Protein AF-A0A183J7P5-F1 (afdb_monomer_lite)

Radius of gyration: 29.43 Å; chains: 1; bounding box: 66×54×82 Å

pLDDT: mean 71.68, std 22.03, range [23.48, 96.69]

Sequence (404 aa):
MLLSVRPVWLRIGLESIFSETIPHGNNVSDVRVLVRFILLRVFSDPALARQYSFKNIIHYQKQGFSTAIGKHFLYRFLTLFIFLDFATAADILSFRYSLFKPKSSFESVKDLLTALAKEFISPQRDMLKELSRIDYTPRYEQSWLHEYKVTVSNLTEDFRDGVILTRLAEILQRDWSLECELWGPPISRLQKLHNVSVSVKSLAAYGIVVSDVSCPKLVAGDEQEIVKVLQRLAIRNLTVTTDPFEIQRELVNLRILLRKSTSKAGEKLLASHMPPDTLLLAYWCATVLAFFDIEFDPDIRNIDEPILLRVISFYVPNMIPDGMIKDGPSLNSACLQEPTTSGRQLFVGNRLYYRKLLTNVVRDCKICCLASDYVYFEVISVCFTGFEAWNFEKAISQNLHNKK

Structure (mmCIF, N/CA/C/O backbone):
data_AF-A0A183J7P5-F1
#
_entry.id   AF-A0A183J7P5-F1
#
loop_
_atom_site.group_PDB
_atom_site.id
_atom_site.type_symbol
_atom_site.label_atom_id
_atom_site.label_alt_id
_atom_site.label_comp_id
_atom_site.label_asym_id
_atom_site.label_entity_id
_atom_site.label_seq_id
_atom_site.pdbx_PDB_ins_code
_atom_site.Cartn_x
_atom_site.Cartn_y
_atom_site.Cartn_z
_atom_site.occupancy
_atom_site.B_iso_or_equiv
_atom_site.auth_seq_id
_atom_site.auth_comp_id
_atom_site.auth_asym_id
_atom_site.auth_atom_id
_atom_site.pdbx_PDB_model_num
ATOM 1 N N . MET A 1 1 ? 20.029 -1.932 -15.580 1.00 87.38 1 MET A N 1
ATOM 2 C CA . MET A 1 1 ? 18.660 -1.711 -16.103 1.00 87.38 1 MET A CA 1
ATOM 3 C C . MET A 1 1 ? 17.665 -2.727 -15.548 1.00 87.38 1 MET A C 1
ATOM 5 O O . MET A 1 1 ? 16.956 -2.361 -14.639 1.00 87.38 1 MET A O 1
ATOM 9 N N . LEU A 1 2 ? 17.653 -4.008 -15.945 1.00 89.81 2 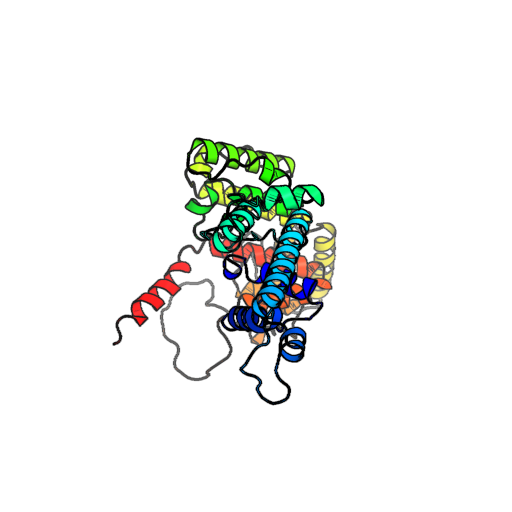LEU A N 1
ATOM 10 C CA . LEU A 1 2 ? 16.634 -4.987 -15.483 1.00 89.81 2 LEU A CA 1
ATOM 11 C C . LEU A 1 2 ? 16.444 -5.086 -13.953 1.00 89.81 2 LEU A C 1
ATOM 13 O O . LEU A 1 2 ? 15.323 -5.210 -13.474 1.00 89.81 2 LEU A O 1
ATOM 17 N N . LEU A 1 3 ? 17.524 -4.993 -13.171 1.00 89.75 3 LEU A N 1
ATOM 18 C CA . LEU A 1 3 ? 17.458 -5.081 -11.705 1.00 89.75 3 LEU A CA 1
ATOM 19 C C . LEU A 1 3 ? 16.932 -3.810 -11.013 1.00 89.75 3 LEU A C 1
ATOM 21 O O . LEU A 1 3 ? 16.767 -3.836 -9.789 1.00 89.75 3 LEU A O 1
ATOM 25 N N . SER A 1 4 ? 16.669 -2.725 -11.753 1.00 91.06 4 SER A N 1
ATOM 26 C CA . SER A 1 4 ? 15.942 -1.564 -11.223 1.00 91.06 4 SER A CA 1
ATOM 27 C C . SER A 1 4 ? 14.458 -1.870 -11.027 1.00 91.06 4 SER A C 1
ATOM 29 O O . SER A 1 4 ? 13.832 -1.261 -10.169 1.00 91.06 4 SER A O 1
ATOM 31 N N . VAL A 1 5 ? 13.908 -2.839 -11.765 1.00 91.44 5 VAL A N 1
ATOM 32 C CA . VAL A 1 5 ? 12.517 -3.291 -11.644 1.00 91.44 5 VAL A CA 1
ATOM 33 C C . VAL A 1 5 ? 12.327 -4.044 -10.324 1.00 91.44 5 VAL A C 1
ATOM 35 O O . VAL A 1 5 ? 13.215 -4.784 -9.874 1.00 91.44 5 VAL A O 1
ATOM 38 N N . ARG A 1 6 ? 11.175 -3.866 -9.667 1.00 88.62 6 ARG A N 1
ATOM 39 C CA . ARG A 1 6 ? 10.840 -4.630 -8.457 1.00 88.62 6 ARG A CA 1
ATOM 40 C C . ARG A 1 6 ? 10.738 -6.132 -8.779 1.00 88.62 6 ARG A C 1
ATOM 42 O O . ARG A 1 6 ? 10.191 -6.484 -9.821 1.00 88.62 6 ARG A O 1
ATOM 49 N N . PRO A 1 7 ? 11.198 -7.034 -7.886 1.00 89.25 7 PRO A N 1
ATOM 50 C CA . PRO A 1 7 ? 11.205 -8.477 -8.151 1.00 89.25 7 PRO A CA 1
ATOM 51 C C . PRO A 1 7 ? 9.844 -9.064 -8.546 1.00 89.25 7 PRO A C 1
ATOM 53 O O . PRO A 1 7 ? 9.796 -9.900 -9.439 1.00 89.25 7 PRO A O 1
ATOM 56 N N . VAL A 1 8 ? 8.749 -8.594 -7.935 1.00 86.94 8 VAL A N 1
ATOM 57 C CA . VAL A 1 8 ? 7.380 -9.059 -8.233 1.00 86.94 8 VAL A CA 1
ATOM 58 C C . VAL A 1 8 ? 7.006 -8.778 -9.692 1.00 86.94 8 VAL A C 1
ATOM 60 O O . VAL A 1 8 ? 6.632 -9.694 -10.416 1.00 86.94 8 VAL A O 1
ATOM 63 N N . TRP A 1 9 ? 7.190 -7.537 -10.151 1.00 90.19 9 TRP A N 1
ATOM 64 C CA . TRP A 1 9 ? 6.952 -7.156 -11.544 1.00 90.19 9 TRP A CA 1
ATOM 65 C C . TRP A 1 9 ? 7.878 -7.890 -12.507 1.00 90.19 9 TRP A C 1
ATOM 67 O O . TRP A 1 9 ? 7.432 -8.429 -13.515 1.00 90.19 9 TRP A O 1
ATOM 77 N N . LEU A 1 10 ? 9.167 -7.957 -12.172 1.00 92.31 10 LEU A N 1
ATOM 78 C CA . LEU A 1 10 ? 10.165 -8.620 -13.003 1.00 92.31 10 LEU A CA 1
ATOM 79 C C . LEU A 1 10 ? 9.838 -10.105 -13.205 1.00 92.31 10 LEU A C 1
ATOM 81 O O . LEU A 1 10 ? 9.957 -10.608 -14.316 1.00 92.31 10 LEU A O 1
ATOM 85 N N . ARG A 1 11 ? 9.388 -10.788 -12.152 1.00 91.31 11 ARG A N 1
ATOM 86 C CA . ARG A 1 11 ? 8.930 -12.177 -12.202 1.00 91.31 11 ARG A CA 1
ATOM 87 C C . ARG A 1 11 ? 7.735 -12.336 -13.133 1.00 91.31 11 ARG A C 1
ATOM 89 O O . ARG A 1 11 ? 7.839 -13.091 -14.089 1.00 91.31 11 ARG A O 1
ATOM 96 N N . ILE A 1 12 ? 6.658 -11.583 -12.907 1.00 90.38 12 ILE A N 1
ATOM 97 C CA . ILE A 1 12 ? 5.434 -11.660 -13.723 1.00 90.38 12 ILE A CA 1
ATOM 98 C C . ILE A 1 12 ? 5.747 -11.398 -15.196 1.00 90.38 12 ILE A C 1
ATOM 100 O O . ILE A 1 12 ? 5.290 -12.132 -16.070 1.00 90.38 12 ILE A O 1
ATOM 104 N N . GLY A 1 13 ? 6.572 -10.387 -15.475 1.00 91.56 13 GLY A N 1
ATOM 105 C CA . GLY A 1 13 ? 7.017 -10.083 -16.828 1.00 91.56 13 GLY A CA 1
ATOM 106 C C . GLY A 1 13 ? 7.786 -11.234 -17.471 1.00 91.56 13 GLY A C 1
ATOM 107 O O . GLY A 1 13 ? 7.465 -11.632 -18.587 1.00 91.56 13 GLY A O 1
ATOM 108 N N . LEU A 1 14 ? 8.770 -11.806 -16.771 1.00 93.31 14 LEU A N 1
ATOM 109 C CA . LEU A 1 14 ? 9.562 -12.928 -17.286 1.00 93.31 14 LEU A CA 1
ATOM 110 C C . LEU A 1 14 ? 8.710 -14.187 -17.501 1.00 93.31 14 LEU A C 1
ATOM 112 O O . LEU A 1 14 ? 8.809 -14.810 -18.556 1.00 93.31 14 LEU A O 1
ATOM 116 N N . GLU A 1 15 ? 7.855 -14.535 -16.543 1.00 92.56 15 GLU A N 1
ATOM 117 C CA . GLU A 1 15 ? 6.961 -15.692 -16.649 1.00 92.56 15 GLU A CA 1
ATOM 118 C C . GLU A 1 15 ? 5.992 -15.535 -17.829 1.00 92.56 15 GLU A C 1
ATOM 120 O O . GLU A 1 15 ? 5.765 -16.488 -18.572 1.00 92.56 15 GLU A O 1
ATOM 125 N N . SER A 1 16 ? 5.509 -14.313 -18.080 1.00 93.00 16 SER A N 1
ATOM 126 C CA . SER A 1 16 ? 4.598 -14.017 -19.192 1.00 93.00 16 SER A CA 1
ATOM 127 C C . SER A 1 16 ? 5.280 -14.126 -20.558 1.00 93.00 16 SER A C 1
ATOM 129 O O . SER A 1 16 ? 4.772 -14.807 -21.447 1.00 93.00 16 SER A O 1
ATOM 131 N N . ILE A 1 17 ? 6.454 -13.508 -20.743 1.00 93.50 17 ILE A N 1
ATOM 132 C CA . ILE A 1 17 ? 7.125 -13.480 -22.059 1.00 93.50 17 ILE A CA 1
ATOM 133 C C . ILE A 1 17 ? 7.802 -14.806 -22.440 1.00 93.50 17 ILE A C 1
ATOM 135 O O . ILE A 1 17 ? 8.109 -15.020 -23.618 1.00 93.50 17 ILE A O 1
ATOM 139 N N . PHE A 1 18 ? 8.106 -15.660 -21.457 1.00 90.19 18 PHE A N 1
ATOM 140 C CA . PHE A 1 18 ? 8.697 -16.984 -21.681 1.00 90.19 18 PHE A CA 1
ATOM 141 C C . PHE A 1 18 ? 7.695 -18.128 -21.510 1.00 90.19 18 PHE A C 1
ATOM 143 O O . PHE A 1 18 ? 8.022 -19.246 -21.895 1.00 90.19 18 PHE A O 1
ATOM 150 N N . SER A 1 19 ? 6.496 -17.857 -20.982 1.00 90.38 19 SER A N 1
ATOM 151 C CA . SER A 1 19 ? 5.472 -18.869 -20.681 1.00 90.38 19 SER A CA 1
ATOM 152 C C . SER A 1 19 ? 6.007 -20.003 -19.794 1.00 90.38 19 SER A C 1
ATOM 154 O O . SER A 1 19 ? 5.683 -21.174 -19.976 1.00 90.38 19 SER A O 1
ATOM 156 N N . GLU A 1 20 ? 6.854 -19.642 -18.832 1.00 88.81 20 GLU A N 1
ATOM 157 C CA . GLU A 1 20 ? 7.524 -20.552 -17.904 1.00 88.81 20 GLU A CA 1
ATOM 158 C C . GLU A 1 20 ? 7.295 -20.066 -16.479 1.00 88.81 20 GLU A C 1
ATOM 160 O O . GLU A 1 20 ? 7.443 -18.881 -16.204 1.00 88.81 20 GLU A O 1
ATOM 165 N N . THR A 1 21 ? 6.986 -20.967 -15.550 1.00 87.44 21 THR A N 1
ATOM 166 C CA . THR A 1 21 ? 6.870 -20.619 -14.130 1.00 87.44 21 THR A CA 1
ATOM 167 C C . THR A 1 21 ? 8.251 -20.555 -13.492 1.00 87.44 21 THR A C 1
ATOM 169 O O . THR A 1 21 ? 8.997 -21.540 -13.530 1.00 87.44 21 THR A O 1
ATOM 172 N N . ILE A 1 22 ? 8.593 -19.440 -12.850 1.00 86.56 22 ILE A N 1
ATOM 173 C CA . ILE A 1 22 ? 9.849 -19.316 -12.120 1.00 86.56 22 ILE A CA 1
ATOM 174 C C . ILE A 1 22 ? 9.590 -19.791 -10.676 1.00 86.56 22 ILE A C 1
ATOM 176 O O . ILE A 1 22 ? 8.631 -19.361 -10.038 1.00 86.56 22 ILE A O 1
ATOM 180 N N . PRO A 1 23 ? 10.420 -20.661 -10.079 1.00 81.38 23 PRO A N 1
ATOM 181 C CA . PRO A 1 23 ? 10.238 -21.058 -8.682 1.00 81.38 23 PRO A CA 1
ATOM 182 C C . PRO A 1 23 ? 10.370 -19.861 -7.729 1.00 81.38 23 PRO A C 1
ATOM 184 O O . PRO A 1 23 ? 11.218 -18.989 -7.941 1.00 81.38 23 PRO A O 1
ATOM 187 N N . HIS A 1 24 ? 9.553 -19.807 -6.677 1.00 73.31 24 HIS A N 1
ATOM 188 C CA . HIS A 1 24 ? 9.694 -18.806 -5.616 1.00 73.31 24 HIS A CA 1
ATOM 189 C C . HIS A 1 24 ? 10.855 -19.199 -4.703 1.00 73.31 24 HIS A C 1
ATOM 191 O O . HIS A 1 24 ? 10.881 -20.306 -4.165 1.00 73.31 24 HIS A O 1
ATOM 197 N N . GLY A 1 25 ? 11.822 -18.303 -4.531 1.00 61.47 25 GLY A N 1
ATOM 198 C CA . GLY A 1 25 ? 12.856 -18.480 -3.519 1.00 61.47 25 GLY A CA 1
ATOM 199 C C . GLY A 1 25 ? 12.410 -17.889 -2.178 1.00 61.47 25 GLY A C 1
ATOM 200 O O . GLY A 1 25 ? 11.736 -16.865 -2.155 1.00 61.47 25 GLY A O 1
ATOM 201 N N . ASN A 1 26 ? 12.852 -18.439 -1.039 1.00 60.12 26 ASN A N 1
ATOM 202 C CA . ASN A 1 26 ? 12.854 -17.701 0.240 1.00 60.12 26 ASN A CA 1
ATOM 203 C C . ASN A 1 26 ? 13.487 -16.307 0.003 1.00 60.12 26 ASN A C 1
ATOM 205 O O . ASN A 1 26 ? 14.431 -16.247 -0.774 1.00 60.12 26 ASN A O 1
ATOM 209 N N . ASN A 1 27 ? 13.046 -15.204 0.627 1.00 52.50 27 ASN A N 1
ATOM 210 C CA . ASN A 1 27 ? 13.389 -13.803 0.253 1.00 52.50 27 ASN A CA 1
ATOM 211 C C . ASN A 1 27 ? 14.865 -13.496 -0.142 1.00 52.50 27 ASN A C 1
ATOM 213 O O . ASN A 1 27 ? 15.106 -12.658 -1.007 1.00 52.50 27 ASN A O 1
ATOM 217 N N . VAL A 1 28 ? 15.867 -14.180 0.428 1.00 56.09 28 VAL A N 1
ATOM 218 C CA . VAL A 1 28 ? 17.312 -14.025 0.100 1.00 56.09 28 VAL A CA 1
ATOM 219 C C . VAL A 1 28 ? 17.757 -14.856 -1.135 1.00 56.09 28 VAL A C 1
ATOM 221 O O . VAL A 1 28 ? 18.877 -14.754 -1.639 1.00 56.09 28 VAL A O 1
ATOM 224 N N . SER A 1 29 ? 16.890 -15.715 -1.657 1.00 68.81 29 SER A N 1
ATOM 225 C CA . SER A 1 29 ? 17.085 -16.568 -2.839 1.00 68.81 29 SER A CA 1
ATOM 226 C C . SER A 1 29 ? 16.273 -16.122 -4.060 1.00 68.81 29 SER A C 1
ATOM 228 O O . SER A 1 29 ? 16.670 -16.447 -5.174 1.00 68.81 29 SER A O 1
ATOM 230 N N . ASP A 1 30 ? 15.233 -15.301 -3.893 1.00 77.44 30 ASP A N 1
ATOM 231 C CA . ASP A 1 30 ? 14.338 -14.925 -4.996 1.00 77.44 30 ASP A CA 1
ATOM 232 C C . ASP A 1 30 ? 15.035 -14.095 -6.088 1.00 77.44 30 ASP A C 1
ATOM 234 O O . ASP A 1 30 ? 15.006 -14.432 -7.272 1.00 77.44 30 ASP A O 1
ATOM 238 N N . VAL A 1 31 ? 15.799 -13.074 -5.683 1.00 84.00 31 VAL A N 1
ATOM 239 C CA . VAL A 1 31 ? 16.593 -12.251 -6.614 1.00 84.00 31 VAL A CA 1
ATOM 240 C C . VAL A 1 31 ? 17.622 -13.096 -7.369 1.00 84.00 31 VAL A C 1
ATOM 242 O O . VAL A 1 31 ? 17.845 -12.874 -8.555 1.00 84.00 31 VAL A O 1
ATOM 245 N N . ARG A 1 32 ? 18.236 -14.093 -6.715 1.00 86.62 32 ARG A N 1
ATOM 246 C CA . ARG A 1 32 ? 19.219 -14.980 -7.360 1.00 86.62 32 ARG A CA 1
ATOM 247 C C . ARG A 1 32 ? 18.578 -15.855 -8.431 1.00 86.62 32 ARG A C 1
ATOM 249 O O . ARG A 1 32 ? 19.176 -16.033 -9.490 1.00 86.62 32 ARG A O 1
ATOM 256 N N . VAL A 1 33 ? 17.373 -16.365 -8.176 1.00 88.75 33 VAL A N 1
ATOM 257 C CA . VAL A 1 33 ? 16.608 -17.133 -9.166 1.00 88.75 33 VAL A CA 1
ATOM 258 C C . VAL A 1 33 ? 16.286 -16.258 -10.380 1.00 88.75 33 VAL A C 1
ATOM 260 O O . VAL A 1 33 ? 16.562 -16.669 -11.505 1.00 88.75 33 VAL A O 1
ATOM 263 N N . LEU A 1 34 ? 15.810 -15.027 -10.163 1.00 91.19 34 LEU A N 1
ATOM 264 C CA . LEU A 1 34 ? 15.518 -14.081 -11.248 1.00 91.19 34 LEU A CA 1
ATOM 265 C C . LEU A 1 34 ? 16.771 -13.708 -12.051 1.00 91.19 34 LEU A C 1
ATOM 267 O O . LEU A 1 34 ? 16.746 -13.742 -13.278 1.00 91.19 34 LEU A O 1
ATOM 271 N N . VAL A 1 35 ? 17.891 -13.411 -11.382 1.00 91.75 35 VAL A N 1
ATOM 272 C CA . VAL A 1 35 ? 19.174 -13.119 -12.046 1.00 91.75 35 VAL A CA 1
ATOM 273 C C . VAL A 1 35 ? 19.624 -14.303 -12.900 1.00 91.75 35 VAL A C 1
ATOM 275 O O . VAL A 1 35 ? 19.983 -14.118 -14.062 1.00 91.75 35 VAL A O 1
ATOM 278 N N . ARG A 1 36 ? 19.567 -15.528 -12.362 1.00 90.50 36 ARG A N 1
ATOM 279 C CA . ARG A 1 36 ? 19.920 -16.740 -13.110 1.00 90.50 36 ARG A CA 1
ATOM 280 C C . ARG A 1 36 ? 19.028 -16.920 -14.338 1.00 90.50 36 ARG A C 1
ATOM 282 O O . ARG A 1 36 ? 19.538 -17.232 -15.410 1.00 90.50 36 ARG A O 1
ATOM 289 N N . PHE A 1 37 ? 17.724 -16.705 -14.195 1.00 92.38 37 PHE A N 1
ATOM 290 C CA . PHE A 1 37 ? 16.779 -16.801 -15.303 1.00 92.38 37 PHE A CA 1
ATOM 291 C C . PHE A 1 37 ? 17.085 -15.768 -16.397 1.00 92.38 37 PHE A C 1
ATOM 293 O O . PHE A 1 37 ? 17.190 -16.120 -17.570 1.00 92.38 37 PHE A O 1
ATOM 300 N N . ILE A 1 38 ? 17.332 -14.513 -16.014 1.00 93.75 38 ILE A N 1
ATOM 301 C CA . ILE A 1 38 ? 17.716 -13.432 -16.932 1.00 93.75 38 ILE A CA 1
ATOM 302 C C . ILE A 1 38 ? 18.986 -13.790 -17.712 1.00 93.75 38 ILE A C 1
ATOM 304 O O . ILE A 1 38 ? 19.012 -13.666 -18.936 1.00 93.75 38 ILE A O 1
ATOM 308 N N . LEU A 1 39 ? 20.026 -14.278 -17.031 1.00 91.31 39 LEU A N 1
ATOM 309 C CA . LEU A 1 39 ? 21.275 -14.673 -17.687 1.00 91.31 39 LEU A CA 1
ATOM 310 C C . LEU A 1 39 ? 21.062 -15.804 -18.702 1.00 91.31 39 LEU A C 1
ATOM 312 O O . LEU A 1 39 ? 21.603 -15.743 -19.803 1.00 91.31 39 LEU A O 1
ATOM 316 N N . LEU A 1 40 ? 20.250 -16.806 -18.354 1.00 90.69 40 LEU A N 1
ATOM 317 C CA . LEU A 1 40 ? 20.038 -17.994 -19.184 1.00 90.69 40 LEU A CA 1
ATOM 318 C C . LEU A 1 40 ? 19.056 -17.788 -20.343 1.00 90.69 40 LEU A C 1
ATOM 320 O O . LEU A 1 40 ? 19.151 -18.512 -21.331 1.00 90.69 40 LEU A O 1
ATOM 324 N N . ARG A 1 41 ? 18.101 -16.858 -20.211 1.00 91.38 41 ARG A N 1
ATOM 325 C CA . ARG A 1 41 ? 16.964 -16.719 -21.141 1.00 91.38 41 ARG A CA 1
ATOM 326 C C . ARG A 1 41 ? 16.899 -15.370 -21.849 1.00 91.38 41 ARG A C 1
ATOM 328 O O . ARG A 1 41 ? 16.485 -15.308 -23.004 1.00 91.38 41 ARG A O 1
ATOM 335 N N . VAL A 1 42 ? 17.282 -14.282 -21.178 1.00 92.00 42 VAL A N 1
ATOM 336 C CA . VAL A 1 42 ? 17.233 -12.922 -21.749 1.00 92.00 42 VAL A CA 1
ATOM 337 C C . VAL A 1 42 ? 18.545 -12.593 -22.456 1.00 92.00 42 VAL A C 1
ATOM 339 O O . VAL A 1 42 ? 18.528 -12.153 -23.601 1.00 92.00 42 VAL A O 1
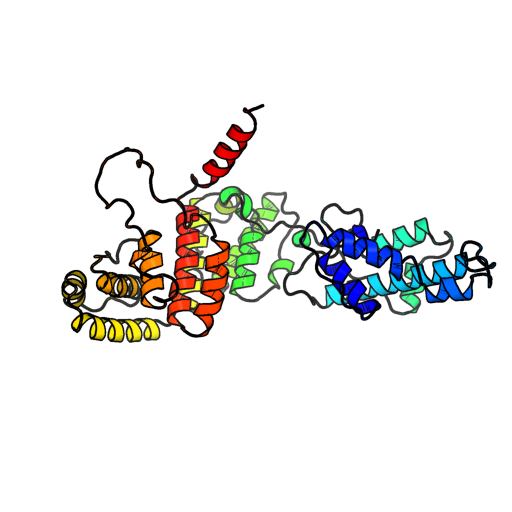ATOM 342 N N . PHE A 1 43 ? 19.682 -12.844 -21.802 1.00 90.19 43 PHE A N 1
ATOM 343 C CA . PHE A 1 43 ? 21.010 -12.614 -22.388 1.00 90.19 43 PHE A CA 1
ATOM 344 C C . PHE A 1 43 ? 21.540 -13.798 -23.201 1.00 90.19 43 PHE A C 1
ATOM 346 O O . PHE A 1 43 ? 22.551 -13.670 -23.887 1.00 90.19 43 PHE A O 1
ATOM 353 N N . SER A 1 44 ? 20.884 -14.953 -23.115 1.00 88.62 44 SER A N 1
ATOM 354 C CA . SER A 1 44 ? 21.286 -16.181 -23.795 1.00 88.62 44 SER A CA 1
ATOM 355 C C . SER A 1 44 ? 20.087 -16.871 -24.429 1.00 88.62 44 SER A C 1
ATOM 357 O O . SER A 1 44 ? 18.962 -16.750 -23.951 1.00 88.62 44 SER A O 1
ATOM 359 N N . ASP A 1 45 ? 20.353 -17.624 -25.492 1.00 88.62 45 ASP A N 1
ATOM 360 C CA . ASP A 1 45 ? 19.408 -18.573 -26.068 1.00 88.62 45 ASP A CA 1
ATOM 361 C C . ASP A 1 45 ? 20.155 -19.865 -26.456 1.00 88.62 45 ASP A C 1
ATOM 363 O O . ASP A 1 45 ? 21.006 -19.842 -27.355 1.00 88.62 45 ASP A O 1
ATOM 367 N N . PRO A 1 46 ? 19.858 -21.007 -25.803 1.00 83.50 46 PRO A N 1
ATOM 368 C CA . PRO A 1 46 ? 20.457 -22.297 -26.133 1.00 83.50 46 PRO A CA 1
ATOM 369 C C . PRO A 1 46 ? 20.215 -22.761 -27.576 1.00 83.50 46 PRO A C 1
ATOM 371 O O . PRO A 1 46 ? 20.980 -23.585 -28.083 1.00 83.50 46 PRO A O 1
ATOM 374 N N . ALA A 1 47 ? 19.145 -22.311 -28.240 1.00 85.06 47 ALA A N 1
ATOM 375 C CA . ALA A 1 47 ? 18.887 -22.642 -29.640 1.00 85.06 47 ALA A CA 1
ATOM 376 C C . ALA A 1 47 ? 19.833 -21.868 -30.571 1.00 85.06 47 ALA A C 1
ATOM 378 O O . ALA A 1 47 ? 20.543 -22.488 -31.368 1.00 85.06 47 ALA A O 1
ATOM 379 N N . LEU A 1 48 ? 19.937 -20.545 -30.395 1.00 84.50 48 LEU A N 1
ATOM 380 C CA . LEU A 1 48 ? 20.913 -19.718 -31.116 1.00 84.50 48 LEU A CA 1
ATOM 381 C C . LEU A 1 48 ? 22.354 -20.179 -30.860 1.00 84.50 48 LEU A C 1
ATOM 383 O O . LEU A 1 48 ? 23.136 -20.304 -31.801 1.00 84.50 48 LEU A O 1
ATOM 387 N N . ALA A 1 49 ? 22.710 -20.511 -29.616 1.00 83.50 49 ALA A N 1
ATOM 388 C CA . ALA A 1 49 ? 24.047 -21.015 -29.297 1.00 83.50 49 ALA A CA 1
ATOM 389 C C . ALA A 1 49 ? 24.396 -22.296 -30.082 1.00 83.50 49 ALA A C 1
ATOM 391 O O . ALA A 1 49 ? 25.511 -22.424 -30.582 1.00 83.50 49 ALA A O 1
ATOM 392 N N . ARG A 1 50 ? 23.437 -23.220 -30.252 1.00 83.25 50 ARG A N 1
ATOM 393 C CA . ARG A 1 50 ? 23.619 -24.455 -31.040 1.00 83.25 50 ARG A CA 1
ATOM 394 C C . ARG A 1 50 ? 23.670 -24.213 -32.548 1.00 83.25 50 ARG A C 1
ATOM 396 O O . ARG A 1 50 ? 24.400 -24.899 -33.252 1.00 83.25 50 ARG A O 1
ATOM 403 N N . GLN A 1 51 ? 22.911 -23.250 -33.063 1.00 83.38 51 GLN A N 1
ATOM 404 C CA . GLN A 1 51 ? 22.903 -22.924 -34.493 1.00 83.38 51 GLN A CA 1
ATOM 405 C C . GLN A 1 51 ? 24.247 -22.327 -34.951 1.00 83.38 51 GLN A C 1
ATOM 407 O O . GLN A 1 51 ? 24.769 -22.643 -36.031 1.00 83.38 51 GLN A O 1
ATOM 412 N N . TYR A 1 52 ? 24.823 -21.472 -34.107 1.00 79.69 52 TYR A N 1
ATOM 413 C CA . TYR A 1 52 ? 26.051 -20.739 -34.395 1.00 79.69 52 TYR A CA 1
ATOM 414 C C . TYR A 1 52 ? 27.316 -21.396 -33.824 1.00 79.69 52 TYR A C 1
ATOM 416 O O . TYR A 1 52 ? 28.404 -20.859 -34.032 1.00 79.69 52 TYR A O 1
ATOM 424 N N . SER A 1 53 ? 27.216 -22.555 -33.166 1.00 75.94 53 SER A N 1
ATOM 425 C CA . SER A 1 53 ? 28.389 -23.337 -32.771 1.00 75.94 53 SER A CA 1
ATOM 426 C C . SER A 1 53 ? 28.986 -24.094 -33.962 1.00 75.94 53 SER A C 1
ATOM 428 O O . SER A 1 53 ? 28.302 -24.461 -34.930 1.00 75.94 53 SER A O 1
ATOM 430 N N . PHE A 1 54 ? 30.300 -24.317 -33.922 1.00 70.50 54 PHE A N 1
ATOM 431 C CA . PHE A 1 54 ? 30.950 -25.262 -34.827 1.00 70.50 54 PHE A CA 1
ATOM 432 C C . PHE A 1 54 ? 30.723 -26.689 -34.322 1.00 70.50 54 PHE A C 1
ATOM 434 O O . PHE A 1 54 ? 30.689 -26.919 -33.114 1.00 70.50 54 PHE A O 1
ATOM 441 N N . LYS A 1 55 ? 30.602 -27.654 -35.248 1.00 65.12 55 LYS A N 1
ATOM 442 C CA . LYS A 1 55 ? 30.204 -29.050 -34.967 1.00 65.12 55 LYS A CA 1
ATOM 443 C C . LYS A 1 55 ? 31.018 -29.729 -33.847 1.00 65.12 55 LYS A C 1
ATOM 445 O O . LYS A 1 55 ? 30.478 -30.617 -33.207 1.00 65.12 55 LYS A O 1
ATOM 450 N N . ASN A 1 56 ? 32.246 -29.267 -33.577 1.00 58.47 56 ASN A N 1
ATOM 451 C CA . ASN A 1 56 ? 33.164 -29.845 -32.589 1.00 58.47 56 ASN A CA 1
ATOM 452 C C . ASN A 1 56 ? 33.812 -28.818 -31.628 1.00 58.47 56 ASN A C 1
ATOM 454 O O . ASN A 1 56 ? 34.712 -29.187 -30.880 1.00 58.47 56 ASN A O 1
ATOM 458 N N . ILE A 1 57 ? 33.407 -27.537 -31.638 1.00 59.69 57 ILE A N 1
ATOM 459 C CA . ILE A 1 57 ? 33.981 -26.505 -30.747 1.00 59.69 57 ILE A CA 1
ATOM 460 C C . ILE A 1 57 ? 32.862 -25.586 -30.249 1.00 59.69 57 ILE A C 1
ATOM 462 O O . ILE A 1 57 ? 32.394 -24.703 -30.964 1.00 59.69 57 ILE A O 1
ATOM 466 N N . ILE A 1 58 ? 32.442 -25.799 -29.000 1.00 57.91 58 ILE A N 1
ATOM 467 C CA . ILE A 1 58 ? 31.317 -25.088 -28.367 1.00 57.91 58 ILE A CA 1
ATOM 468 C C . ILE A 1 58 ? 31.669 -23.616 -28.077 1.00 57.91 58 ILE A C 1
ATOM 470 O O . ILE A 1 58 ? 30.796 -22.753 -28.104 1.00 57.91 58 ILE A O 1
ATOM 474 N N . HIS A 1 59 ? 32.949 -23.313 -27.841 1.00 59.69 59 HIS A N 1
ATOM 475 C CA . HIS A 1 59 ? 33.418 -21.978 -27.446 1.00 59.69 59 HIS A CA 1
ATOM 476 C C . HIS A 1 59 ? 33.762 -21.049 -28.618 1.00 59.69 59 HIS A C 1
ATOM 478 O O . HIS A 1 59 ? 34.027 -19.871 -28.395 1.00 59.69 59 HIS A O 1
ATOM 484 N N . TYR A 1 60 ? 33.759 -21.554 -29.855 1.00 58.06 60 TYR A N 1
ATOM 485 C CA . TYR A 1 60 ? 34.011 -20.747 -31.047 1.00 58.06 60 TYR A CA 1
ATOM 486 C C . TYR A 1 60 ? 32.679 -20.498 -31.753 1.00 58.06 60 TYR A C 1
ATOM 488 O O . TYR A 1 60 ? 31.944 -21.437 -32.060 1.00 58.06 60 TYR A O 1
ATOM 496 N N . GLN A 1 61 ? 32.333 -19.232 -31.966 1.00 68.56 61 GLN A N 1
ATOM 497 C CA . GLN A 1 61 ? 31.038 -18.838 -32.520 1.00 68.56 61 GLN A CA 1
ATOM 498 C C . GLN A 1 61 ? 31.204 -18.387 -33.968 1.00 68.56 61 GLN A C 1
ATOM 500 O O . GLN A 1 61 ? 32.126 -17.641 -34.298 1.00 68.56 61 GLN A O 1
ATOM 505 N N . LYS A 1 62 ? 30.310 -18.850 -34.847 1.00 75.19 62 LYS A N 1
ATOM 506 C CA . LYS A 1 62 ? 30.276 -18.436 -36.255 1.00 75.19 62 LYS A CA 1
ATOM 507 C C . LYS A 1 62 ? 30.055 -16.924 -36.372 1.00 75.19 62 LYS A C 1
ATOM 509 O O . LYS A 1 62 ? 29.386 -16.306 -35.538 1.00 75.19 62 LYS A O 1
ATOM 514 N N . GLN A 1 63 ? 30.562 -16.345 -37.461 1.00 77.06 63 GLN A N 1
ATOM 515 C CA . GLN A 1 63 ? 30.316 -14.946 -37.808 1.00 77.06 63 GLN A CA 1
ATOM 516 C C . GLN A 1 63 ? 28.801 -14.660 -37.817 1.00 77.06 63 GLN A C 1
ATOM 518 O O . GLN A 1 63 ? 28.011 -15.451 -38.331 1.00 77.06 63 GLN A O 1
ATOM 523 N N . GLY A 1 64 ? 28.389 -13.550 -37.200 1.00 81.94 64 GLY A N 1
ATOM 524 C CA . GLY A 1 64 ? 26.978 -13.160 -37.077 1.00 81.94 64 GLY A CA 1
ATOM 525 C C . GLY A 1 64 ? 26.277 -13.581 -35.778 1.00 81.94 64 GLY A C 1
ATOM 526 O O . GLY A 1 64 ? 25.184 -13.080 -35.516 1.00 81.94 64 GLY A O 1
ATOM 527 N N . PHE A 1 65 ? 26.896 -14.407 -34.919 1.00 84.62 65 PHE A N 1
ATOM 528 C CA . PHE A 1 65 ? 26.310 -14.748 -33.611 1.00 84.62 65 PHE A CA 1
ATOM 529 C C . PHE A 1 65 ? 26.066 -13.512 -32.736 1.00 84.62 65 PHE A C 1
ATOM 531 O O . PHE A 1 65 ? 24.986 -13.368 -32.174 1.00 84.62 65 PHE A O 1
ATOM 538 N N . SER A 1 66 ? 27.032 -12.586 -32.672 1.00 83.88 66 SER A N 1
ATOM 539 C CA . SER A 1 66 ? 26.904 -11.337 -31.903 1.00 83.88 66 SER A CA 1
ATOM 540 C C . SER A 1 66 ? 25.676 -10.515 -32.333 1.00 83.88 66 SER A C 1
ATOM 542 O O . SER A 1 66 ? 24.926 -10.012 -31.500 1.00 83.88 66 SER A O 1
ATOM 544 N N . THR A 1 67 ? 25.396 -10.454 -33.637 1.00 86.12 67 THR A N 1
ATOM 545 C CA . THR A 1 67 ? 24.200 -9.781 -34.156 1.00 86.12 67 THR A CA 1
ATOM 546 C C . THR A 1 67 ? 22.921 -10.541 -33.805 1.00 86.12 67 THR A C 1
ATOM 548 O O . THR A 1 67 ? 21.924 -9.921 -33.440 1.00 86.12 67 THR A O 1
ATOM 551 N N . ALA A 1 68 ? 22.928 -11.872 -33.906 1.00 87.69 68 ALA A N 1
ATOM 552 C CA . ALA A 1 68 ? 21.768 -12.699 -33.581 1.00 87.69 68 ALA A CA 1
ATOM 553 C C . ALA A 1 68 ? 21.411 -12.623 -32.088 1.00 87.69 68 ALA A C 1
ATOM 555 O O . ALA A 1 68 ? 20.250 -12.400 -31.747 1.00 87.69 68 ALA A O 1
ATOM 556 N N . ILE A 1 69 ? 22.405 -12.723 -31.201 1.00 89.25 69 ILE A N 1
ATOM 557 C CA . ILE A 1 69 ? 22.190 -12.626 -29.755 1.00 89.25 69 ILE A CA 1
ATOM 558 C C . ILE A 1 69 ? 21.785 -11.208 -29.337 1.00 89.25 69 ILE A C 1
ATOM 560 O O . ILE A 1 69 ? 20.920 -11.051 -28.481 1.00 89.25 69 ILE A O 1
ATOM 564 N N . GLY A 1 70 ? 22.320 -10.174 -30.000 1.00 89.06 70 GLY A N 1
ATOM 565 C CA . GLY A 1 70 ? 21.886 -8.789 -29.808 1.00 89.06 70 GLY A CA 1
ATOM 566 C C . GLY A 1 70 ? 20.422 -8.572 -30.202 1.00 89.06 70 GLY A C 1
ATOM 567 O O . GLY A 1 70 ? 19.673 -7.947 -29.454 1.00 89.06 70 GLY A O 1
ATOM 568 N N . LYS A 1 71 ? 19.977 -9.147 -31.331 1.00 89.25 71 LYS A N 1
ATOM 569 C CA . LYS A 1 71 ? 18.560 -9.129 -31.742 1.00 89.25 71 LYS A CA 1
ATOM 570 C C . LYS A 1 71 ? 17.666 -9.866 -30.746 1.00 89.25 71 LYS A C 1
ATOM 572 O O . LYS A 1 71 ? 16.605 -9.348 -30.411 1.00 89.25 71 LYS A O 1
ATOM 577 N N . HIS A 1 72 ? 18.093 -11.037 -30.266 1.00 91.94 72 HIS A N 1
ATOM 578 C CA . HIS A 1 72 ? 17.374 -11.791 -29.232 1.00 91.94 72 HIS A CA 1
ATOM 579 C C . HIS A 1 72 ? 17.208 -10.966 -27.958 1.00 91.94 72 HIS A C 1
ATOM 581 O O . HIS A 1 72 ? 16.085 -10.775 -27.496 1.00 91.94 72 HIS A O 1
ATOM 587 N N . PHE A 1 73 ? 18.309 -10.422 -27.436 1.00 92.19 73 PHE A N 1
ATOM 588 C CA . PHE A 1 73 ? 18.286 -9.576 -26.249 1.00 92.19 73 PHE A CA 1
ATOM 589 C C . PHE A 1 73 ? 17.347 -8.382 -26.433 1.00 92.19 73 PHE A C 1
ATOM 591 O O . PHE A 1 73 ? 16.459 -8.179 -25.607 1.00 92.19 73 PHE A O 1
ATOM 598 N N . LEU A 1 74 ? 17.496 -7.629 -27.529 1.00 91.00 74 LEU A N 1
ATOM 599 C CA . LEU A 1 74 ? 16.679 -6.446 -27.792 1.00 91.00 74 LEU A CA 1
ATOM 600 C C . LEU A 1 74 ? 15.192 -6.802 -27.888 1.00 91.00 74 LEU A C 1
ATOM 602 O O . LEU A 1 74 ? 14.366 -6.143 -27.264 1.00 91.00 74 LEU A O 1
ATOM 606 N N . TYR A 1 75 ? 14.852 -7.873 -28.609 1.00 91.81 75 TYR A N 1
ATOM 607 C CA . TYR A 1 75 ? 13.477 -8.354 -28.714 1.00 91.81 75 TYR A CA 1
ATOM 608 C C . TYR A 1 75 ? 12.897 -8.718 -27.341 1.00 91.81 75 TYR A C 1
ATOM 610 O O . TYR A 1 75 ? 11.811 -8.257 -26.991 1.00 91.81 75 TYR A O 1
ATOM 618 N N . ARG A 1 76 ? 13.624 -9.498 -26.529 1.00 94.31 76 ARG A N 1
ATOM 619 C CA . ARG A 1 76 ? 13.164 -9.911 -25.192 1.00 94.31 76 ARG A CA 1
ATOM 620 C C . ARG A 1 76 ? 13.043 -8.734 -24.236 1.00 94.31 76 ARG A C 1
ATOM 622 O O . ARG A 1 76 ? 12.071 -8.664 -23.493 1.00 94.31 76 ARG A O 1
ATOM 629 N N . PHE A 1 77 ? 13.994 -7.808 -24.278 1.00 93.38 77 PHE A N 1
ATOM 630 C CA . PHE A 1 77 ? 13.979 -6.611 -23.452 1.00 93.38 77 PHE A CA 1
ATOM 631 C C . PHE A 1 77 ? 12.793 -5.708 -23.803 1.00 93.38 77 PHE A C 1
ATOM 633 O O . PHE A 1 77 ? 12.027 -5.345 -22.916 1.00 93.38 77 PHE A O 1
ATOM 640 N N . LEU A 1 78 ? 12.595 -5.388 -25.087 1.00 92.81 78 LEU A N 1
ATOM 641 C CA . LEU A 1 78 ? 11.466 -4.564 -25.525 1.00 92.81 78 LEU A CA 1
ATOM 642 C C . LEU A 1 78 ? 10.133 -5.231 -25.187 1.00 92.81 78 LEU A C 1
ATOM 644 O O . LEU A 1 78 ? 9.276 -4.591 -24.591 1.00 92.81 78 LEU A O 1
ATOM 648 N N . THR A 1 79 ? 9.987 -6.526 -25.480 1.00 93.94 79 THR A N 1
ATOM 649 C CA . THR A 1 79 ? 8.764 -7.279 -25.159 1.00 93.94 79 THR A CA 1
ATOM 650 C C . THR A 1 79 ? 8.466 -7.245 -23.659 1.00 93.94 79 THR A C 1
ATOM 652 O O . THR A 1 79 ? 7.325 -7.009 -23.274 1.00 93.94 79 THR A O 1
ATOM 655 N N . LEU A 1 80 ? 9.486 -7.423 -22.809 1.00 95.44 80 LEU A N 1
ATOM 656 C CA . LEU A 1 80 ? 9.338 -7.354 -21.356 1.00 95.44 80 LEU A CA 1
ATOM 657 C C . LEU A 1 80 ? 8.814 -5.989 -20.903 1.00 95.44 80 LEU A C 1
ATOM 659 O O . LEU A 1 80 ? 7.844 -5.927 -20.158 1.00 95.44 80 LEU A O 1
ATOM 663 N N . PHE A 1 81 ? 9.451 -4.898 -21.330 1.00 94.81 81 PHE A N 1
ATOM 664 C CA . PHE A 1 81 ? 9.085 -3.566 -20.845 1.00 94.81 81 PHE A CA 1
ATOM 665 C C . PHE A 1 81 ? 7.788 -3.040 -21.452 1.00 94.81 81 PHE A C 1
ATOM 667 O O . PHE A 1 81 ? 7.041 -2.387 -20.736 1.00 94.81 81 PHE A O 1
ATOM 674 N N . ILE A 1 82 ? 7.478 -3.383 -22.705 1.00 93.56 82 ILE A N 1
ATOM 675 C CA . ILE A 1 82 ? 6.166 -3.115 -23.309 1.00 93.56 82 ILE A CA 1
ATOM 676 C C . ILE A 1 82 ? 5.074 -3.847 -22.524 1.00 93.56 82 ILE A C 1
ATOM 678 O O . ILE A 1 82 ? 4.068 -3.249 -22.154 1.00 93.56 82 ILE A O 1
ATOM 682 N N . PHE A 1 83 ? 5.282 -5.132 -22.216 1.00 94.25 83 PHE A N 1
ATOM 683 C CA . PHE A 1 83 ? 4.344 -5.896 -21.398 1.00 94.25 83 PHE A CA 1
ATOM 684 C C . PHE A 1 83 ? 4.145 -5.258 -20.017 1.00 94.25 83 PHE A C 1
ATOM 686 O O . PHE A 1 83 ? 3.009 -5.080 -19.590 1.00 94.25 83 PHE A O 1
ATOM 693 N N . LEU A 1 84 ? 5.230 -4.891 -19.328 1.00 92.56 84 LEU A N 1
ATOM 694 C CA . LEU A 1 84 ? 5.157 -4.280 -17.997 1.00 92.56 84 LEU A CA 1
ATOM 695 C C . LEU A 1 84 ? 4.463 -2.908 -18.018 1.00 92.56 84 LEU A C 1
ATOM 697 O O . LEU A 1 84 ? 3.710 -2.598 -17.098 1.00 92.56 84 LEU A O 1
ATOM 701 N N . ASP A 1 85 ? 4.664 -2.116 -19.071 1.00 92.94 85 ASP A N 1
ATOM 702 C CA . ASP A 1 85 ? 3.977 -0.835 -19.279 1.00 92.94 85 ASP A CA 1
ATOM 703 C C . ASP A 1 85 ? 2.453 -1.023 -19.362 1.00 92.94 85 ASP A C 1
ATOM 705 O O . ASP A 1 85 ? 1.693 -0.380 -18.640 1.00 92.94 85 ASP A O 1
ATOM 709 N N . PHE A 1 86 ? 1.989 -1.989 -20.159 1.00 90.12 86 PHE A N 1
ATOM 710 C CA . PHE A 1 86 ? 0.560 -2.305 -20.242 1.00 90.12 86 PHE A CA 1
ATOM 711 C C . PHE A 1 86 ? 0.010 -2.950 -18.967 1.00 90.12 86 PHE A C 1
ATOM 713 O O . PHE A 1 86 ? -1.093 -2.621 -18.535 1.00 90.12 86 PHE A O 1
ATOM 720 N N . ALA A 1 87 ? 0.768 -3.855 -18.349 1.00 89.00 87 ALA A N 1
ATOM 721 C CA . ALA A 1 87 ? 0.351 -4.563 -17.145 1.00 89.00 87 ALA A CA 1
ATOM 722 C C . ALA A 1 87 ? 0.170 -3.616 -15.948 1.00 89.00 87 ALA A C 1
ATOM 724 O O . ALA A 1 87 ? -0.776 -3.762 -15.177 1.00 89.00 87 ALA A O 1
ATOM 725 N N . THR A 1 88 ? 1.051 -2.623 -15.810 1.00 86.50 88 THR A N 1
ATOM 726 C CA . THR A 1 88 ? 0.923 -1.584 -14.778 1.00 86.50 88 THR A CA 1
ATOM 727 C C . THR A 1 88 ? -0.282 -0.681 -15.030 1.00 86.50 88 THR A C 1
ATOM 729 O O . THR A 1 88 ? -1.024 -0.396 -14.094 1.00 86.50 88 THR A O 1
ATOM 732 N N . ALA A 1 89 ? -0.545 -0.298 -16.284 1.00 82.38 89 ALA A N 1
ATOM 733 C CA . ALA A 1 89 ? -1.732 0.481 -16.643 1.00 82.38 89 ALA A CA 1
ATOM 734 C C . ALA A 1 89 ? -3.052 -0.280 -16.409 1.00 82.38 89 ALA A C 1
ATOM 736 O O . ALA A 1 89 ? -4.070 0.334 -16.102 1.00 82.38 89 ALA A O 1
ATOM 737 N N . ALA A 1 90 ? -3.031 -1.608 -16.536 1.00 82.06 90 ALA A N 1
ATOM 738 C CA . ALA A 1 90 ? -4.174 -2.481 -16.274 1.00 82.06 90 ALA A CA 1
ATOM 739 C C . ALA A 1 90 ? -4.348 -2.857 -14.788 1.00 82.06 90 ALA A C 1
ATOM 741 O O . ALA A 1 90 ? -5.248 -3.629 -14.472 1.00 82.06 90 ALA A O 1
ATOM 742 N N . ASP A 1 91 ? -3.488 -2.348 -13.896 1.00 75.75 91 ASP A N 1
ATOM 743 C CA . ASP A 1 91 ? -3.520 -2.588 -12.446 1.00 75.75 91 ASP A CA 1
ATOM 744 C C . ASP A 1 91 ? -3.631 -4.080 -12.069 1.00 75.75 91 ASP A C 1
ATOM 746 O O . ASP A 1 91 ? -4.368 -4.477 -11.169 1.00 75.75 91 ASP A O 1
ATOM 750 N N . ILE A 1 92 ? -2.883 -4.944 -12.773 1.00 77.44 92 ILE A N 1
ATOM 751 C CA . ILE A 1 92 ? -2.992 -6.409 -12.617 1.00 77.44 92 ILE A CA 1
ATOM 752 C C . ILE A 1 92 ? -2.616 -6.923 -11.215 1.00 77.44 92 ILE A C 1
ATOM 754 O O . ILE A 1 92 ? -2.861 -8.085 -10.891 1.00 77.44 92 ILE A O 1
ATOM 758 N N . LEU A 1 93 ? -1.982 -6.086 -10.390 1.00 71.44 93 LEU A N 1
ATOM 759 C CA . LEU A 1 93 ? -1.639 -6.385 -9.006 1.00 71.44 93 LEU A CA 1
ATOM 760 C C . LEU A 1 93 ? -2.562 -5.606 -8.073 1.00 71.44 93 LEU A C 1
ATOM 762 O O . LEU A 1 93 ? -2.556 -4.384 -8.081 1.00 71.44 93 LEU A O 1
ATOM 766 N N . SER A 1 94 ? -3.273 -6.314 -7.189 1.00 53.56 94 SER A N 1
ATOM 767 C CA . SER A 1 94 ? -4.228 -5.715 -6.237 1.00 53.56 94 SER A CA 1
ATOM 768 C C . SER A 1 94 ? -3.607 -4.697 -5.274 1.00 53.56 94 SER A C 1
ATOM 770 O O . SER A 1 94 ? -4.315 -3.900 -4.669 1.00 53.56 94 SER A O 1
ATOM 772 N N . PHE A 1 95 ? -2.287 -4.743 -5.099 1.00 56.88 95 PHE A N 1
ATOM 773 C CA . PHE A 1 95 ? -1.524 -3.714 -4.410 1.00 56.88 95 PHE A CA 1
ATOM 774 C C . PHE A 1 95 ? -0.698 -2.997 -5.475 1.00 56.88 95 PHE A C 1
ATOM 776 O O . PHE A 1 95 ? 0.141 -3.639 -6.113 1.00 56.88 95 PHE A O 1
ATOM 783 N N . ARG A 1 96 ? -0.936 -1.693 -5.666 1.00 64.44 96 ARG A N 1
ATOM 784 C CA . ARG A 1 96 ? -0.304 -0.841 -6.690 1.00 64.44 96 ARG A CA 1
ATOM 785 C C . ARG A 1 96 ? 1.191 -0.639 -6.414 1.00 64.44 96 ARG A C 1
ATOM 787 O O . ARG A 1 96 ? 1.650 0.431 -6.021 1.00 64.44 96 ARG A O 1
ATOM 794 N N . TYR A 1 97 ? 1.973 -1.708 -6.537 1.00 75.56 97 TYR A N 1
ATOM 795 C CA . TYR A 1 97 ? 3.418 -1.666 -6.374 1.00 75.56 97 TYR A CA 1
ATOM 796 C C . TYR A 1 97 ? 4.030 -0.863 -7.515 1.00 75.56 97 TYR A C 1
ATOM 798 O O . TYR A 1 97 ? 3.755 -1.136 -8.681 1.00 75.56 97 TYR A O 1
ATOM 806 N N . SER A 1 98 ? 4.941 0.053 -7.193 1.00 85.38 98 SER A N 1
ATOM 807 C CA . SER A 1 98 ? 5.720 0.752 -8.215 1.00 85.38 98 SER A CA 1
ATOM 808 C C . SER A 1 98 ? 6.514 -0.240 -9.083 1.00 85.38 98 SER A C 1
ATOM 810 O O . SER A 1 98 ? 7.054 -1.228 -8.572 1.00 85.38 98 SER A O 1
ATOM 812 N N . LEU A 1 99 ? 6.588 0.002 -10.393 1.00 89.44 99 LEU A N 1
ATOM 813 C CA . LEU A 1 99 ? 7.325 -0.847 -11.333 1.00 89.44 99 LEU A CA 1
ATOM 814 C C . LEU A 1 99 ? 8.815 -0.882 -10.990 1.00 89.44 99 LEU A C 1
ATOM 816 O O . LEU A 1 99 ? 9.422 -1.954 -10.888 1.00 89.44 99 LEU A O 1
ATOM 820 N N . PHE A 1 100 ? 9.400 0.293 -10.769 1.00 91.25 100 PHE A N 1
ATOM 821 C CA . PHE A 1 100 ? 10.799 0.444 -10.405 1.00 91.25 100 PHE A CA 1
ATOM 822 C C . PHE A 1 100 ? 10.967 0.501 -8.891 1.00 91.25 100 PHE A C 1
ATOM 824 O O . PHE A 1 100 ? 10.079 0.906 -8.143 1.00 91.25 100 PHE A O 1
ATOM 831 N N . LYS A 1 101 ? 12.117 0.050 -8.400 1.00 87.38 101 LYS A N 1
ATOM 832 C CA . LYS A 1 101 ? 12.470 0.166 -6.984 1.00 87.38 101 LYS A CA 1
ATOM 833 C C . LYS A 1 101 ? 12.596 1.651 -6.604 1.00 87.38 101 LYS A C 1
ATOM 835 O O . LYS A 1 101 ? 13.062 2.433 -7.433 1.00 87.38 101 LYS A O 1
ATOM 840 N N . PRO A 1 102 ? 12.259 2.035 -5.360 1.00 80.56 102 PRO A N 1
ATOM 841 C CA . PRO A 1 102 ? 12.547 3.381 -4.872 1.00 80.56 102 PRO A CA 1
ATOM 842 C C . PRO A 1 102 ? 14.037 3.705 -5.034 1.00 80.56 102 PRO A C 1
ATOM 844 O O . PRO A 1 102 ? 14.877 2.832 -4.785 1.00 80.56 102 PRO A O 1
ATOM 847 N N . LYS A 1 103 ? 14.364 4.943 -5.428 1.00 79.38 103 LYS A N 1
ATOM 848 C CA . LYS A 1 103 ? 15.744 5.411 -5.687 1.00 79.38 103 LYS A CA 1
ATOM 849 C C . LYS A 1 103 ? 16.487 4.662 -6.803 1.00 79.38 103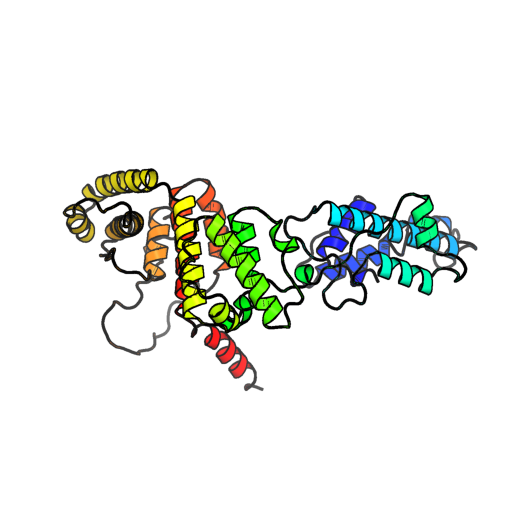 LYS A C 1
ATOM 851 O O . LYS A 1 103 ? 17.719 4.661 -6.833 1.00 79.38 103 LYS A O 1
ATOM 856 N N . SER A 1 104 ? 15.778 3.970 -7.692 1.00 85.62 104 SER A N 1
ATOM 857 C CA . SER A 1 104 ? 16.418 3.415 -8.883 1.00 85.62 104 SER A CA 1
ATOM 858 C C . SER A 1 104 ? 16.733 4.525 -9.891 1.00 85.62 104 SER A C 1
ATOM 860 O O . SER A 1 104 ? 16.155 5.600 -9.831 1.00 85.62 104 SER A O 1
ATOM 862 N N . SER A 1 105 ? 17.627 4.267 -10.846 1.00 86.38 105 SER A N 1
ATOM 863 C CA . SER A 1 105 ? 17.977 5.241 -11.894 1.00 86.38 105 SER A CA 1
ATOM 864 C C . SER A 1 105 ? 16.856 5.516 -12.906 1.00 86.38 105 SER A C 1
ATOM 866 O O . SER A 1 105 ? 17.070 6.291 -13.833 1.00 86.38 105 SER A O 1
ATOM 868 N N . PHE A 1 106 ? 15.714 4.833 -12.787 1.00 89.69 106 PHE A N 1
ATOM 869 C CA . PHE A 1 106 ? 14.607 4.905 -13.732 1.00 89.69 106 PHE A CA 1
ATOM 870 C C . PHE A 1 106 ? 13.291 5.107 -12.987 1.00 89.69 106 PHE A C 1
ATOM 872 O O . PHE A 1 106 ? 12.983 4.356 -12.059 1.00 89.69 106 PHE A O 1
ATOM 879 N N . GLU A 1 107 ? 12.517 6.088 -13.438 1.00 87.75 107 GLU A N 1
ATOM 880 C CA . GLU A 1 107 ? 11.185 6.407 -12.913 1.00 87.75 107 GLU A CA 1
AT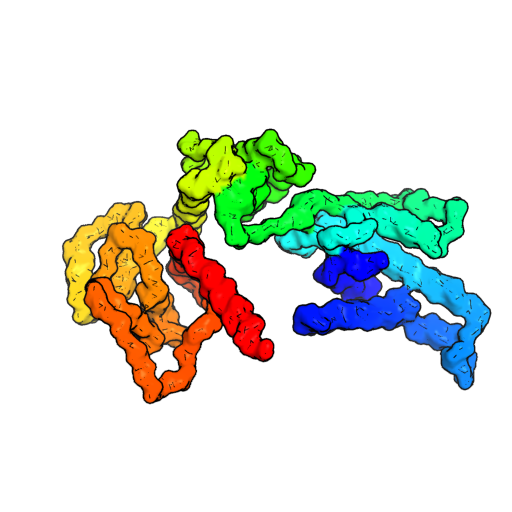OM 881 C C . GLU A 1 107 ? 10.098 6.133 -13.965 1.00 87.75 107 GLU A C 1
ATOM 883 O O . GLU A 1 107 ? 8.949 5.875 -13.619 1.00 87.75 107 GLU A O 1
ATOM 888 N N . SER A 1 108 ? 10.461 6.056 -15.249 1.00 92.25 108 SER A N 1
ATOM 889 C CA . SER A 1 108 ? 9.552 5.698 -16.339 1.00 92.25 108 SER A CA 1
ATOM 890 C C . SER A 1 108 ? 10.134 4.630 -17.272 1.00 92.25 108 SER A C 1
ATOM 892 O O . SER A 1 108 ? 11.351 4.430 -17.375 1.00 92.25 108 SER A O 1
ATOM 894 N N . VAL A 1 109 ? 9.254 3.939 -18.006 1.00 92.62 109 VAL A N 1
ATOM 895 C CA . VAL A 1 109 ? 9.682 3.026 -19.084 1.00 92.62 109 VAL A CA 1
ATOM 896 C C . VAL A 1 109 ? 10.375 3.814 -20.202 1.00 92.62 109 VAL A C 1
ATOM 898 O O . VAL A 1 109 ? 11.333 3.325 -20.800 1.00 92.62 109 VAL A O 1
ATOM 901 N N . LYS A 1 110 ? 9.962 5.064 -20.439 1.00 92.94 110 LYS A N 1
ATOM 902 C CA . LYS A 1 110 ? 10.590 5.976 -21.403 1.00 92.94 110 LYS A CA 1
ATOM 903 C C . LYS A 1 110 ? 12.061 6.248 -21.071 1.00 92.94 110 LYS A C 1
ATOM 905 O O . LYS A 1 110 ? 12.904 6.146 -21.967 1.00 92.94 110 LYS A O 1
ATOM 910 N N . ASP A 1 111 ? 12.387 6.548 -19.815 1.00 92.38 111 ASP A N 1
ATOM 911 C CA . ASP A 1 111 ? 13.771 6.810 -19.386 1.00 92.38 111 ASP A CA 1
ATOM 912 C C . ASP A 1 111 ? 14.644 5.575 -19.559 1.00 92.38 111 ASP A C 1
ATOM 914 O O . ASP A 1 111 ? 15.772 5.647 -20.052 1.00 92.38 111 ASP A O 1
ATOM 918 N N . LEU A 1 112 ? 14.085 4.418 -19.211 1.00 93.38 112 LEU A N 1
ATOM 919 C CA . LEU A 1 112 ? 14.751 3.138 -19.360 1.00 93.38 112 LEU A CA 1
ATOM 920 C C . LEU A 1 112 ? 15.032 2.816 -20.834 1.00 93.38 112 LEU A C 1
ATOM 922 O O . LEU A 1 112 ? 16.155 2.452 -21.174 1.00 93.38 112 LEU A O 1
ATOM 926 N N . LEU A 1 113 ? 14.063 2.995 -21.730 1.00 91.75 113 LEU A N 1
ATOM 927 C CA . LEU A 1 113 ? 14.273 2.787 -23.167 1.00 91.75 113 LEU A CA 1
ATOM 928 C C . LEU A 1 113 ? 15.271 3.793 -23.753 1.00 91.75 113 LEU A C 1
ATOM 930 O O . LEU A 1 113 ? 16.112 3.429 -24.574 1.00 91.75 113 LEU A O 1
ATOM 934 N N . THR A 1 114 ? 15.243 5.038 -23.278 1.00 90.38 114 THR A N 1
ATOM 935 C CA . THR A 1 114 ? 16.198 6.077 -23.685 1.00 90.38 114 THR A CA 1
ATOM 936 C C . THR A 1 114 ? 17.624 5.723 -23.264 1.00 90.38 114 THR A C 1
ATOM 938 O O . THR A 1 114 ? 18.557 5.867 -24.054 1.00 90.38 114 THR A O 1
ATOM 941 N N . ALA A 1 115 ? 17.819 5.225 -22.041 1.00 90.94 115 ALA A N 1
ATOM 942 C CA . ALA A 1 115 ? 19.124 4.760 -21.582 1.00 90.94 115 ALA A CA 1
ATOM 943 C C . ALA A 1 115 ? 19.602 3.521 -22.357 1.00 90.94 115 ALA A C 1
ATOM 945 O O . ALA A 1 115 ? 20.774 3.453 -22.721 1.00 90.94 115 ALA A O 1
ATOM 946 N N . LEU A 1 116 ? 18.698 2.594 -22.698 1.00 90.06 116 LEU A N 1
ATOM 947 C CA . LEU A 1 116 ? 19.040 1.417 -23.498 1.00 90.06 116 LEU A CA 1
ATOM 948 C C . LEU A 1 116 ? 19.505 1.844 -24.897 1.00 90.06 116 LEU A C 1
ATOM 950 O O . LEU A 1 116 ? 20.500 1.329 -25.405 1.00 90.06 116 LEU A O 1
ATOM 954 N N . ALA A 1 117 ? 18.802 2.802 -25.510 1.00 88.06 117 ALA A N 1
ATOM 955 C CA . ALA A 1 117 ? 19.176 3.353 -26.806 1.00 88.06 117 ALA A CA 1
ATOM 956 C C . ALA A 1 117 ? 20.573 3.989 -26.765 1.00 88.06 117 ALA A C 1
ATOM 958 O O . ALA A 1 117 ? 21.374 3.738 -27.657 1.00 88.06 117 ALA A O 1
ATOM 959 N N . LYS A 1 118 ? 20.892 4.748 -25.708 1.00 86.12 118 LYS A N 1
ATOM 960 C CA . LYS A 1 118 ? 22.218 5.364 -25.530 1.00 86.12 118 LYS A CA 1
ATOM 961 C C . LYS A 1 118 ? 23.343 4.340 -25.361 1.00 86.12 118 LYS A C 1
ATOM 963 O O . LYS A 1 118 ? 24.435 4.575 -25.864 1.00 86.12 118 LYS A O 1
ATOM 968 N N . GLU A 1 119 ? 23.098 3.240 -24.648 1.00 84.50 119 GLU A N 1
ATOM 969 C CA . GLU A 1 119 ? 24.124 2.221 -24.383 1.00 84.50 119 GLU A CA 1
ATOM 970 C C . GLU A 1 119 ? 24.346 1.259 -25.562 1.00 84.50 119 GLU A C 1
ATOM 972 O O . GLU A 1 119 ? 25.476 0.833 -25.795 1.00 84.50 119 GLU A O 1
ATOM 977 N N . PHE A 1 120 ? 23.291 0.904 -26.306 1.00 78.56 120 PHE A N 1
ATOM 978 C CA . PHE A 1 120 ? 23.337 -0.224 -27.251 1.00 78.56 120 PHE A CA 1
ATOM 979 C C . PHE A 1 120 ? 22.908 0.102 -28.685 1.00 78.56 120 PHE A C 1
ATOM 981 O O . PHE A 1 120 ? 23.074 -0.745 -29.567 1.00 78.56 120 PHE A O 1
ATOM 988 N N . ILE A 1 121 ? 22.342 1.283 -28.949 1.00 77.75 121 ILE A N 1
ATOM 989 C CA . ILE A 1 121 ? 21.867 1.671 -30.283 1.00 77.75 121 ILE A CA 1
ATOM 990 C C . ILE A 1 121 ? 22.721 2.808 -30.841 1.00 77.75 121 ILE A C 1
ATOM 992 O O . ILE A 1 121 ? 23.188 3.690 -30.127 1.00 77.75 121 ILE A O 1
ATOM 996 N N . SER A 1 122 ? 22.939 2.777 -32.158 1.00 74.19 122 SER A N 1
ATOM 997 C CA . SER A 1 122 ? 23.650 3.845 -32.858 1.00 74.19 122 SER A CA 1
ATOM 998 C C . SER A 1 122 ? 22.965 5.200 -32.613 1.00 74.19 122 SER A C 1
ATOM 1000 O O . SER A 1 122 ? 21.744 5.274 -32.781 1.00 74.19 122 SER A O 1
ATOM 1002 N N . PRO A 1 123 ? 23.709 6.285 -32.322 1.00 66.62 123 PRO A N 1
ATOM 1003 C CA . PRO A 1 123 ? 23.144 7.593 -31.970 1.00 66.62 123 PRO A CA 1
ATOM 1004 C C . PRO A 1 123 ? 22.156 8.173 -32.992 1.00 66.62 123 PRO A C 1
ATOM 1006 O O . PRO A 1 123 ? 21.349 9.029 -32.650 1.00 66.62 123 PRO A O 1
ATOM 1009 N N . GLN A 1 124 ? 22.210 7.727 -34.254 1.00 61.66 124 GLN A N 1
ATOM 1010 C CA . GLN A 1 124 ? 21.316 8.202 -35.314 1.00 61.66 124 GLN A CA 1
ATOM 1011 C C . GLN A 1 124 ? 19.903 7.595 -35.270 1.00 61.66 124 GLN A C 1
ATOM 1013 O O . GLN A 1 124 ? 19.044 8.033 -36.034 1.00 61.66 124 GLN A O 1
ATOM 1018 N N . ARG A 1 125 ? 19.642 6.572 -34.441 1.00 72.12 125 ARG A N 1
ATOM 1019 C CA . ARG A 1 125 ? 18.327 5.916 -34.364 1.00 72.12 125 ARG A CA 1
ATOM 1020 C C . ARG A 1 125 ? 17.621 6.246 -33.056 1.00 72.12 125 ARG A C 1
ATOM 1022 O O . ARG A 1 125 ? 18.017 5.783 -31.991 1.00 72.12 125 ARG A O 1
ATOM 1029 N N . ASP A 1 126 ? 16.528 6.989 -33.170 1.00 82.19 126 ASP A N 1
ATOM 1030 C CA . ASP A 1 126 ? 15.622 7.255 -32.057 1.00 82.19 126 ASP A CA 1
ATOM 1031 C C . ASP A 1 126 ? 14.696 6.050 -31.832 1.00 82.19 126 ASP A C 1
ATOM 1033 O O . ASP A 1 126 ? 13.760 5.808 -32.597 1.00 82.19 126 ASP A O 1
ATOM 1037 N N . MET A 1 127 ? 14.971 5.285 -30.774 1.00 86.00 127 MET A N 1
ATOM 1038 C CA . MET A 1 127 ? 14.186 4.105 -30.404 1.00 86.00 127 MET A CA 1
ATOM 1039 C C . MET A 1 127 ? 12.712 4.445 -30.145 1.00 86.00 127 MET A C 1
ATOM 1041 O O . MET A 1 127 ? 11.844 3.670 -30.540 1.00 86.00 127 MET A O 1
ATOM 1045 N N . LEU A 1 128 ? 12.411 5.585 -29.514 1.00 88.69 128 LEU A N 1
ATOM 1046 C CA . LEU A 1 128 ? 11.031 5.955 -29.185 1.00 88.69 128 LEU A CA 1
ATOM 1047 C C . LEU A 1 128 ? 10.232 6.265 -30.454 1.00 88.69 128 LEU A C 1
ATOM 1049 O O . LEU A 1 128 ? 9.070 5.880 -30.559 1.00 88.69 128 LEU A O 1
ATOM 1053 N N . LYS A 1 129 ? 10.874 6.882 -31.450 1.00 88.50 129 LYS A N 1
ATOM 1054 C CA . LYS A 1 129 ? 10.269 7.138 -32.763 1.00 88.50 129 LYS A CA 1
ATOM 1055 C C . LYS A 1 129 ? 10.019 5.859 -33.567 1.00 88.50 129 LYS A C 1
ATOM 1057 O O . LYS A 1 129 ? 9.039 5.775 -34.299 1.00 88.50 129 LYS A O 1
ATOM 1062 N N . GLU A 1 130 ? 10.894 4.860 -33.468 1.00 88.06 130 GLU A N 1
ATOM 1063 C CA . GLU A 1 130 ? 10.643 3.557 -34.103 1.00 88.06 130 GLU A CA 1
ATOM 1064 C C . GLU A 1 130 ? 9.493 2.813 -33.419 1.00 88.06 130 GLU A C 1
ATOM 1066 O O . GLU A 1 130 ? 8.650 2.223 -34.088 1.00 88.06 130 GLU A O 1
ATOM 1071 N N . LEU A 1 131 ? 9.416 2.889 -32.091 1.00 90.12 131 LEU A N 1
ATOM 1072 C CA . LEU A 1 131 ? 8.319 2.307 -31.325 1.00 90.12 131 LEU A CA 1
ATOM 1073 C C . LEU A 1 131 ? 6.973 2.991 -31.610 1.00 90.12 131 LEU A C 1
ATOM 1075 O O . LEU A 1 131 ? 5.951 2.315 -31.709 1.00 90.12 131 LEU A O 1
ATOM 1079 N N . SER A 1 132 ? 6.962 4.304 -31.845 1.00 91.06 132 SER A N 1
ATOM 1080 C CA . SER A 1 132 ? 5.730 5.005 -32.213 1.00 91.06 132 SER A CA 1
ATOM 1081 C C . SER A 1 132 ? 5.195 4.590 -33.589 1.00 91.06 132 SER A C 1
ATOM 1083 O O . SER A 1 132 ? 4.007 4.744 -33.839 1.00 91.06 132 SER A O 1
ATOM 1085 N N . ARG A 1 133 ? 6.037 4.055 -34.489 1.00 91.06 133 ARG A N 1
ATOM 1086 C CA . ARG A 1 133 ? 5.592 3.506 -35.789 1.00 91.06 133 ARG A CA 1
ATOM 1087 C C . ARG A 1 133 ? 4.839 2.184 -35.664 1.00 91.06 133 ARG A C 1
ATOM 1089 O O . ARG A 1 133 ? 4.177 1.790 -36.616 1.00 91.06 133 ARG A O 1
ATOM 1096 N N . ILE A 1 134 ? 4.972 1.502 -34.529 1.00 90.25 134 ILE A N 1
ATOM 1097 C CA . ILE A 1 134 ? 4.207 0.296 -34.189 1.00 90.25 134 ILE A CA 1
ATOM 1098 C C . ILE A 1 134 ? 3.131 0.601 -33.136 1.00 90.25 134 ILE A C 1
ATOM 1100 O O . ILE A 1 134 ? 2.762 -0.275 -32.360 1.00 90.25 134 ILE A O 1
ATOM 1104 N N . ASP A 1 135 ? 2.679 1.859 -33.079 1.00 91.25 135 ASP A N 1
ATOM 1105 C CA . ASP A 1 135 ? 1.633 2.359 -32.180 1.00 91.25 135 ASP A CA 1
ATOM 1106 C C . ASP A 1 135 ? 1.911 2.147 -30.680 1.00 91.25 135 ASP A C 1
ATOM 1108 O O . ASP A 1 135 ? 1.000 2.169 -29.848 1.00 91.25 135 ASP A O 1
ATOM 1112 N N . TYR A 1 136 ? 3.184 1.997 -30.300 1.00 93.56 136 TYR A N 1
ATOM 1113 C CA . TYR A 1 136 ? 3.591 1.923 -28.902 1.00 93.56 136 TYR A CA 1
ATOM 1114 C C . TYR A 1 136 ? 4.219 3.239 -28.439 1.00 93.56 136 TYR A C 1
ATOM 1116 O O . TYR A 1 136 ? 5.222 3.708 -28.975 1.00 93.56 136 TYR A O 1
ATOM 1124 N N . THR A 1 137 ? 3.641 3.819 -27.390 1.00 93.31 137 THR A N 1
ATOM 1125 C CA . THR A 1 137 ? 4.198 4.963 -26.661 1.00 93.31 137 THR A CA 1
ATOM 1126 C C . THR A 1 137 ? 4.209 4.609 -25.178 1.00 93.31 137 THR A C 1
ATOM 1128 O O . THR A 1 137 ? 3.123 4.343 -24.660 1.00 93.31 137 THR A O 1
ATOM 1131 N N . PRO A 1 138 ? 5.379 4.598 -24.505 1.00 92.19 138 PRO A N 1
ATOM 1132 C CA . PRO A 1 138 ? 5.464 4.292 -23.079 1.00 92.19 138 PRO A CA 1
ATOM 1133 C C . PRO A 1 138 ? 4.566 5.213 -22.252 1.00 92.19 138 PRO A C 1
ATOM 1135 O O . PRO A 1 138 ? 4.618 6.432 -22.442 1.00 92.19 138 PRO A O 1
ATOM 1138 N N . ARG A 1 139 ? 3.764 4.645 -21.347 1.00 89.38 139 ARG A N 1
ATOM 1139 C CA . ARG A 1 139 ? 2.780 5.396 -20.542 1.00 89.38 139 ARG A CA 1
ATOM 1140 C C . ARG A 1 139 ? 3.106 5.428 -19.057 1.00 89.38 139 ARG A C 1
ATOM 1142 O O . ARG A 1 139 ? 2.710 6.366 -18.376 1.00 89.38 139 ARG A O 1
ATOM 1149 N N . TYR A 1 140 ? 3.787 4.407 -18.550 1.00 88.81 140 TYR A N 1
ATOM 1150 C CA . TYR A 1 140 ? 4.094 4.280 -17.138 1.00 88.81 140 TYR A CA 1
ATOM 1151 C C . TYR A 1 140 ? 5.118 5.327 -16.701 1.00 88.81 140 TYR A C 1
ATOM 1153 O O . TYR A 1 140 ? 6.255 5.366 -17.192 1.00 88.81 140 TYR A O 1
ATOM 1161 N N . GLU A 1 141 ? 4.722 6.097 -15.693 1.00 86.75 141 GLU A N 1
ATOM 1162 C CA . GLU A 1 141 ? 5.557 7.036 -14.961 1.00 86.75 141 GLU A CA 1
ATOM 1163 C C . GLU A 1 141 ? 5.301 6.860 -13.461 1.00 86.75 141 GLU A C 1
ATOM 1165 O O . GLU A 1 141 ? 4.161 6.852 -12.983 1.00 86.75 141 GLU A O 1
ATOM 1170 N N . GLN A 1 142 ? 6.375 6.650 -12.707 1.00 86.62 142 GLN A N 1
ATOM 1171 C CA . GLN A 1 142 ? 6.304 6.386 -11.281 1.00 86.62 142 GLN A CA 1
ATOM 1172 C C . GLN A 1 142 ? 5.950 7.668 -10.524 1.00 86.62 142 GLN A C 1
ATOM 1174 O O . GLN A 1 142 ? 6.792 8.525 -10.295 1.00 86.62 142 GLN A O 1
ATOM 1179 N N . SER A 1 143 ? 4.690 7.785 -10.101 1.00 83.69 143 SER A N 1
ATOM 1180 C CA . SER A 1 143 ? 4.275 8.871 -9.200 1.00 83.69 143 SER A CA 1
ATOM 1181 C C . SER A 1 143 ? 4.937 8.752 -7.820 1.00 83.69 143 SER A C 1
ATOM 1183 O O . SER A 1 143 ? 5.156 7.644 -7.317 1.00 83.69 143 SER A O 1
ATOM 1185 N N . TRP A 1 144 ? 5.156 9.900 -7.168 1.00 84.62 144 TRP A N 1
ATOM 1186 C CA . TRP A 1 144 ? 5.638 10.020 -5.785 1.00 84.62 144 TRP A CA 1
ATOM 1187 C C . TRP A 1 144 ? 4.847 9.144 -4.803 1.00 84.62 144 TRP A C 1
ATOM 1189 O O . TRP A 1 144 ? 5.395 8.635 -3.826 1.00 84.62 144 TRP A O 1
ATOM 1199 N N . LEU A 1 145 ? 3.558 8.935 -5.074 1.00 81.62 145 LEU A N 1
ATOM 1200 C CA . LEU A 1 145 ? 2.672 8.171 -4.210 1.00 81.62 145 LEU A CA 1
ATOM 1201 C C . LEU A 1 145 ? 2.920 6.654 -4.295 1.00 81.62 145 LEU A C 1
ATOM 1203 O O . LEU A 1 145 ? 2.738 5.953 -3.303 1.00 81.62 145 LEU A O 1
ATOM 1207 N N . HIS A 1 146 ? 3.435 6.149 -5.422 1.00 77.00 146 HIS A N 1
ATOM 1208 C CA . HIS A 1 146 ? 3.864 4.750 -5.548 1.00 77.00 146 HIS A CA 1
ATOM 1209 C C . HIS A 1 146 ? 5.158 4.457 -4.768 1.00 77.00 146 HIS A C 1
ATOM 1211 O O . HIS A 1 146 ? 5.441 3.306 -4.415 1.00 77.00 146 HIS A O 1
ATOM 1217 N N . GLU A 1 147 ? 5.970 5.486 -4.518 1.00 76.81 147 GLU A N 1
ATOM 1218 C CA . GLU A 1 147 ? 7.163 5.392 -3.673 1.00 76.81 147 GLU A CA 1
ATOM 1219 C C . GLU A 1 147 ? 6.864 5.618 -2.194 1.00 76.81 147 GLU A C 1
ATOM 1221 O O . GLU A 1 147 ? 7.662 5.224 -1.336 1.00 76.81 147 GLU A O 1
ATOM 1226 N N . TYR A 1 148 ? 5.720 6.232 -1.894 1.00 78.31 148 TYR A N 1
ATOM 1227 C CA . TYR A 1 148 ? 5.335 6.562 -0.538 1.00 78.31 148 TYR A CA 1
ATOM 1228 C C . TYR A 1 148 ? 5.231 5.296 0.315 1.00 78.31 148 TYR A C 1
ATOM 1230 O O . TYR A 1 148 ? 4.529 4.329 0.001 1.00 78.31 148 TYR A O 1
ATOM 1238 N N . LYS A 1 149 ? 5.947 5.299 1.438 1.00 70.56 149 LYS A N 1
ATOM 1239 C CA . LYS A 1 149 ? 5.957 4.176 2.366 1.00 70.56 149 LYS A CA 1
ATOM 1240 C C . LYS A 1 149 ? 4.710 4.246 3.246 1.00 70.56 149 LYS A C 1
ATOM 1242 O O . LYS A 1 149 ? 4.733 4.862 4.304 1.00 70.56 149 LYS A O 1
ATOM 1247 N N . VAL A 1 150 ? 3.639 3.568 2.833 1.00 68.25 150 VAL A N 1
ATOM 1248 C CA . VAL A 1 150 ? 2.407 3.426 3.632 1.00 68.25 150 VAL A CA 1
ATOM 1249 C C . VAL A 1 150 ? 2.640 2.427 4.776 1.00 68.25 150 VAL A C 1
ATOM 1251 O O . VAL A 1 150 ? 2.148 1.301 4.771 1.00 68.25 150 VAL A O 1
ATOM 1254 N N . THR A 1 151 ? 3.468 2.808 5.746 1.00 68.56 151 THR A N 1
ATOM 1255 C CA . THR A 1 151 ? 3.689 2.054 6.985 1.00 68.56 151 THR A CA 1
ATOM 1256 C C . THR A 1 151 ? 3.617 3.006 8.158 1.00 68.56 151 THR A C 1
ATOM 1258 O O . THR A 1 151 ? 4.334 4.000 8.153 1.00 68.56 151 THR A O 1
ATOM 1261 N N . VAL A 1 152 ? 2.828 2.664 9.172 1.00 72.81 152 VAL A N 1
ATOM 1262 C CA . VAL A 1 152 ? 2.765 3.430 10.417 1.00 72.81 152 VAL A CA 1
ATOM 1263 C C . VAL A 1 152 ? 3.848 2.917 11.362 1.00 72.81 152 VAL A C 1
ATOM 1265 O O . VAL A 1 152 ? 3.848 1.753 11.754 1.00 72.81 152 VAL A O 1
ATOM 1268 N N . SER A 1 153 ? 4.787 3.790 11.687 1.00 72.81 153 SER A N 1
ATOM 1269 C CA . SER A 1 153 ? 5.875 3.600 12.644 1.00 72.81 153 SER A CA 1
ATOM 1270 C C . SER A 1 153 ? 5.754 4.547 13.836 1.00 72.81 153 SER A C 1
ATOM 1272 O O . SER A 1 153 ? 5.992 4.135 14.966 1.00 72.81 153 SER A O 1
ATOM 1274 N N . ASN A 1 154 ? 5.329 5.786 13.595 1.00 76.56 154 ASN A N 1
ATOM 1275 C CA . ASN A 1 154 ? 5.019 6.776 14.609 1.00 76.56 154 ASN A CA 1
ATOM 1276 C C . ASN A 1 154 ? 3.728 7.499 14.212 1.00 76.56 154 ASN A C 1
ATOM 1278 O O . ASN A 1 154 ? 3.691 8.207 13.207 1.00 76.56 154 ASN A O 1
ATOM 1282 N N . LEU A 1 155 ? 2.685 7.342 15.031 1.00 74.81 155 LEU A N 1
ATOM 1283 C CA . LEU A 1 155 ? 1.380 7.963 14.812 1.00 74.81 155 LEU A CA 1
ATOM 1284 C C . LEU A 1 155 ? 1.471 9.463 14.541 1.00 74.81 155 LEU A C 1
ATOM 1286 O O . LEU A 1 155 ? 0.904 9.946 13.564 1.00 74.81 155 LEU A O 1
ATOM 1290 N N . THR A 1 156 ? 2.174 10.197 15.403 1.00 79.81 156 THR A N 1
ATOM 1291 C CA . THR A 1 156 ? 2.156 11.658 15.362 1.00 79.81 156 THR A CA 1
ATOM 1292 C C . THR A 1 156 ? 2.932 12.210 14.188 1.00 79.81 156 THR A C 1
ATOM 1294 O O . THR A 1 156 ? 2.669 13.347 13.829 1.00 79.81 156 THR A O 1
ATOM 1297 N N . GLU A 1 157 ? 3.833 11.442 13.575 1.00 84.38 157 GLU A N 1
ATOM 1298 C CA . GLU A 1 157 ? 4.615 11.851 12.405 1.00 84.38 157 GLU A CA 1
ATOM 1299 C C . GLU A 1 157 ? 3.975 11.375 11.096 1.00 84.38 157 GLU A C 1
ATOM 1301 O O . GLU A 1 157 ? 3.769 12.174 10.180 1.00 84.38 157 GLU A O 1
ATOM 1306 N N . ASP A 1 158 ? 3.598 10.097 11.026 1.00 80.62 158 ASP A N 1
ATOM 1307 C CA . ASP A 1 158 ? 3.187 9.438 9.783 1.00 80.62 158 ASP A CA 1
ATOM 1308 C C . ASP A 1 158 ? 1.778 9.857 9.319 1.00 80.62 158 ASP A C 1
ATOM 1310 O O . ASP A 1 158 ? 1.442 9.735 8.145 1.00 80.62 158 ASP A O 1
ATOM 1314 N N . PHE A 1 159 ? 0.940 10.387 10.217 1.00 86.31 159 PHE A N 1
ATOM 1315 C CA . PHE A 1 159 ? -0.409 10.862 9.877 1.00 86.31 159 PHE A CA 1
ATOM 1316 C C . PHE A 1 159 ? -0.458 12.335 9.441 1.00 86.31 159 PHE A C 1
ATOM 1318 O O . PHE A 1 159 ? -1.478 12.785 8.912 1.00 86.31 159 PHE A O 1
ATOM 1325 N N . ARG A 1 160 ? 0.626 13.102 9.633 1.00 92.12 160 ARG A N 1
ATOM 1326 C CA . ARG A 1 160 ? 0.633 14.567 9.430 1.00 92.12 160 ARG A CA 1
ATOM 1327 C C . ARG A 1 160 ? 0.411 14.996 7.993 1.00 92.12 160 ARG A C 1
ATOM 1329 O O . ARG A 1 160 ? -0.007 16.125 7.751 1.00 92.12 160 ARG A O 1
ATOM 1336 N N . ASP A 1 161 ? 0.791 14.156 7.042 1.00 91.81 161 ASP A N 1
ATOM 1337 C CA . ASP A 1 161 ? 0.779 14.505 5.626 1.00 91.81 161 ASP A CA 1
ATOM 1338 C C . ASP A 1 161 ? -0.518 14.130 4.901 1.00 91.81 161 ASP A C 1
ATOM 1340 O O . ASP A 1 161 ? -0.659 14.433 3.714 1.00 91.81 161 ASP A O 1
ATOM 1344 N N . GLY A 1 162 ? -1.462 13.503 5.614 1.00 89.81 162 GLY A N 1
ATOM 1345 C CA . GLY A 1 162 ? -2.775 13.116 5.106 1.00 89.81 162 GLY A CA 1
ATOM 1346 C C . GLY A 1 162 ? -2.770 11.937 4.131 1.00 89.81 162 GLY A C 1
ATOM 1347 O O . GLY A 1 162 ? -3.846 11.481 3.744 1.00 89.81 162 GLY A O 1
ATOM 1348 N N . VAL A 1 163 ? -1.607 11.399 3.750 1.00 89.56 163 VAL A N 1
ATOM 1349 C CA . VAL A 1 163 ? -1.519 10.317 2.758 1.00 89.56 163 VAL A CA 1
ATOM 1350 C C . VAL A 1 163 ? -2.057 9.016 3.344 1.00 89.56 163 VAL A C 1
ATOM 1352 O O . VAL A 1 163 ? -2.918 8.379 2.740 1.00 89.56 163 VAL A O 1
ATOM 1355 N N . ILE A 1 164 ? -1.617 8.646 4.552 1.00 85.00 164 ILE A N 1
ATOM 1356 C CA . ILE A 1 164 ? -2.091 7.429 5.232 1.00 85.00 164 ILE A CA 1
ATOM 1357 C C . ILE A 1 164 ? -3.594 7.508 5.520 1.00 85.00 164 ILE A C 1
ATOM 1359 O O . ILE A 1 164 ? -4.310 6.542 5.266 1.00 85.00 164 ILE A O 1
ATOM 1363 N N . LEU A 1 165 ? -4.092 8.657 5.991 1.00 86.44 165 LEU A N 1
ATOM 1364 C CA . LEU A 1 165 ? -5.527 8.861 6.230 1.00 86.44 165 LEU A CA 1
ATOM 1365 C C . LEU A 1 165 ? -6.349 8.710 4.951 1.00 86.44 165 LEU A C 1
ATOM 1367 O O . LEU A 1 165 ? -7.404 8.081 4.976 1.00 86.44 165 LEU A O 1
ATOM 1371 N N . THR A 1 166 ? -5.852 9.239 3.835 1.00 88.56 166 THR A N 1
ATOM 1372 C CA . THR A 1 166 ? -6.511 9.084 2.535 1.00 88.56 166 THR A CA 1
ATOM 1373 C C . THR A 1 166 ? -6.533 7.622 2.113 1.00 88.56 166 THR A C 1
ATOM 1375 O O . THR A 1 166 ? -7.601 7.109 1.806 1.00 88.56 166 THR A O 1
ATOM 1378 N N . ARG A 1 167 ? -5.407 6.901 2.210 1.00 82.25 167 ARG A N 1
ATOM 1379 C CA . ARG A 1 167 ? -5.374 5.459 1.905 1.00 82.25 167 ARG A CA 1
ATOM 1380 C C . ARG A 1 167 ? -6.330 4.648 2.782 1.00 82.25 167 ARG A C 1
ATOM 1382 O O . ARG A 1 167 ? -6.962 3.718 2.292 1.00 82.25 167 ARG A O 1
ATOM 1389 N N . LEU A 1 168 ? -6.468 4.994 4.064 1.00 79.12 168 LEU A N 1
ATOM 1390 C CA . LEU A 1 168 ? -7.461 4.367 4.944 1.00 79.12 168 LEU A CA 1
ATOM 1391 C C . LEU A 1 168 ? -8.892 4.638 4.461 1.00 79.12 168 LEU A C 1
ATOM 1393 O O . LEU A 1 168 ? -9.703 3.714 4.430 1.00 79.12 168 LEU A O 1
ATOM 1397 N N . ALA A 1 169 ? -9.194 5.873 4.054 1.00 81.25 169 ALA A N 1
ATOM 1398 C CA . ALA A 1 169 ? -10.492 6.237 3.492 1.00 81.25 169 ALA A CA 1
ATOM 1399 C C . ALA A 1 169 ? -10.807 5.445 2.211 1.00 81.25 169 ALA A C 1
ATOM 1401 O O . ALA A 1 169 ? -11.900 4.889 2.101 1.00 81.25 169 ALA A O 1
ATOM 1402 N N . GLU A 1 170 ? -9.839 5.335 1.296 1.00 78.38 170 GLU A N 1
ATOM 1403 C CA . GLU A 1 170 ? -9.966 4.579 0.043 1.00 78.38 170 GLU A CA 1
ATOM 1404 C C . GLU A 1 170 ? -10.255 3.094 0.295 1.00 78.38 170 GLU A C 1
ATOM 1406 O O . GLU A 1 170 ? -11.160 2.522 -0.310 1.00 78.38 170 GLU A O 1
ATOM 1411 N N . ILE A 1 171 ? -9.538 2.473 1.241 1.00 73.75 171 ILE A N 1
ATOM 1412 C CA . ILE A 1 171 ? -9.742 1.065 1.618 1.00 73.75 171 ILE A CA 1
ATOM 1413 C C . ILE A 1 171 ? -11.159 0.837 2.154 1.00 73.75 171 ILE A C 1
ATOM 1415 O O . ILE A 1 171 ? -11.803 -0.147 1.784 1.00 73.75 171 ILE A O 1
ATOM 1419 N N . LEU A 1 172 ? -11.645 1.729 3.022 1.00 71.50 172 LEU A N 1
ATOM 1420 C CA . LEU A 1 172 ? -12.973 1.608 3.631 1.00 71.50 172 LEU A CA 1
ATOM 1421 C C . LEU A 1 172 ? -14.095 1.799 2.606 1.00 71.50 172 LEU A C 1
ATOM 1423 O O . LEU A 1 172 ? -15.085 1.071 2.636 1.00 71.50 172 LEU A O 1
ATOM 1427 N N . GLN A 1 173 ? -13.929 2.752 1.691 1.00 76.50 173 GLN A N 1
ATOM 1428 C CA . GLN A 1 173 ? -14.927 3.086 0.671 1.00 76.50 173 GLN A CA 1
ATOM 1429 C C . GLN A 1 173 ? -14.832 2.201 -0.576 1.00 76.50 173 GLN A C 1
ATOM 1431 O O . GLN A 1 173 ? -15.773 2.157 -1.365 1.00 76.50 173 GLN A O 1
ATOM 1436 N N . ARG A 1 174 ? -13.717 1.476 -0.743 1.00 72.12 174 ARG A N 1
ATOM 1437 C CA . ARG A 1 174 ? -13.334 0.774 -1.980 1.00 72.12 174 ARG A CA 1
ATOM 1438 C C . ARG A 1 174 ? -13.293 1.705 -3.196 1.00 72.12 174 ARG A C 1
ATOM 1440 O O . ARG A 1 174 ? -13.610 1.286 -4.308 1.00 72.12 174 ARG A O 1
ATOM 1447 N N . ASP A 1 175 ? -12.883 2.947 -2.970 1.00 77.94 175 ASP A N 1
ATOM 1448 C CA . ASP A 1 175 ? -12.726 3.978 -3.991 1.00 77.94 175 ASP A CA 1
ATOM 1449 C C . ASP A 1 175 ? -11.274 4.455 -3.991 1.00 77.94 175 ASP A C 1
ATOM 1451 O O . ASP A 1 175 ? -10.802 4.977 -2.989 1.00 77.94 175 ASP A O 1
ATOM 1455 N N . TRP A 1 176 ? -10.570 4.259 -5.105 1.00 80.12 176 TRP A N 1
ATOM 1456 C CA . TRP A 1 176 ? -9.154 4.611 -5.274 1.00 80.12 176 TRP A CA 1
ATOM 1457 C C . TRP A 1 176 ? -8.946 5.924 -6.040 1.00 80.12 176 TRP A C 1
ATOM 1459 O O . TRP A 1 176 ? -7.839 6.211 -6.496 1.00 80.12 176 TRP A O 1
ATOM 1469 N N . SER A 1 177 ? -10.012 6.701 -6.252 1.00 83.88 177 SER A N 1
ATOM 1470 C CA . SER A 1 177 ? -9.940 7.977 -6.971 1.00 83.88 177 SER A CA 1
ATOM 1471 C C . SER A 1 177 ? -9.303 9.104 -6.149 1.00 83.88 177 SER A C 1
ATOM 1473 O O . SER A 1 177 ? -8.783 10.058 -6.729 1.00 83.88 177 SER A O 1
ATOM 1475 N N . LEU A 1 178 ? -9.272 8.979 -4.815 1.00 84.44 178 LEU A N 1
ATOM 1476 C CA . LEU A 1 178 ? -8.768 10.019 -3.908 1.00 84.44 178 LEU A CA 1
ATOM 1477 C C . LEU A 1 178 ? -7.265 10.274 -4.072 1.00 84.44 178 LEU A C 1
ATOM 1479 O O . LEU A 1 178 ? -6.802 11.395 -3.871 1.00 84.44 178 LEU A O 1
ATOM 1483 N N . GLU A 1 179 ? -6.496 9.268 -4.482 1.00 80.50 179 GLU A N 1
ATOM 1484 C CA . GLU A 1 179 ? -5.081 9.403 -4.834 1.00 80.50 179 GLU A CA 1
ATOM 1485 C C . GLU A 1 179 ? -4.834 10.493 -5.888 1.00 80.50 179 GLU A C 1
ATOM 1487 O O . GLU A 1 179 ? -3.828 11.201 -5.803 1.00 80.50 179 GLU A O 1
ATOM 1492 N N . CYS A 1 180 ? -5.759 10.693 -6.831 1.00 85.19 180 CYS A N 1
ATOM 1493 C CA . CYS A 1 180 ? -5.644 11.741 -7.846 1.00 85.19 180 CYS A CA 1
ATOM 1494 C C . CYS A 1 180 ? -5.822 13.161 -7.279 1.00 85.19 180 CYS A C 1
ATOM 1496 O O . CYS A 1 180 ? -5.422 14.127 -7.929 1.00 85.19 180 CYS A O 1
ATOM 1498 N N . GLU A 1 181 ? -6.397 13.304 -6.082 1.00 90.69 181 GLU A N 1
ATOM 1499 C CA . GLU A 1 181 ? -6.602 14.595 -5.413 1.00 90.69 181 GLU A CA 1
ATOM 1500 C C . GLU A 1 181 ? -5.440 14.981 -4.481 1.00 90.69 181 GLU A C 1
ATOM 1502 O O . GLU A 1 181 ? -5.361 16.131 -4.028 1.00 90.69 181 GLU A O 1
ATOM 1507 N N . LEU A 1 182 ? -4.527 14.043 -4.196 1.00 91.75 182 LEU A N 1
ATOM 1508 C CA . LEU A 1 182 ? -3.396 14.265 -3.302 1.00 91.75 182 LEU A CA 1
ATOM 1509 C C . LEU A 1 182 ? -2.291 15.091 -3.959 1.00 91.75 182 LEU A C 1
ATOM 1511 O O . LEU A 1 182 ? -1.842 14.836 -5.076 1.00 91.75 182 LEU A O 1
ATOM 1515 N N . TRP A 1 183 ? -1.772 16.054 -3.205 1.00 92.69 183 TRP A N 1
ATOM 1516 C CA . TRP A 1 183 ? -0.613 16.846 -3.585 1.00 92.69 183 TRP A CA 1
ATOM 1517 C C . TRP A 1 183 ? 0.647 16.247 -2.988 1.00 92.69 183 TRP A C 1
ATOM 1519 O O . TRP A 1 183 ? 0.756 16.074 -1.770 1.00 92.69 183 TRP A O 1
ATOM 1529 N N . GLY A 1 184 ? 1.647 15.999 -3.830 1.00 86.44 184 GLY A N 1
ATOM 1530 C CA . GLY A 1 184 ? 2.917 15.549 -3.304 1.00 86.44 184 GLY A CA 1
ATOM 1531 C C . GLY A 1 184 ? 4.116 15.623 -4.243 1.00 86.44 184 GLY A C 1
ATOM 1532 O O . GLY A 1 184 ? 3.976 16.025 -5.399 1.00 86.44 184 GLY A O 1
ATOM 1533 N N . PRO A 1 185 ? 5.304 15.281 -3.706 1.00 87.44 185 PRO A N 1
ATOM 1534 C CA . PRO A 1 185 ? 5.520 14.819 -2.326 1.00 87.44 185 PRO A CA 1
ATOM 1535 C C . PRO A 1 185 ? 5.171 15.900 -1.273 1.00 87.44 185 PRO A C 1
ATOM 1537 O O . PRO A 1 185 ? 5.474 17.077 -1.488 1.00 87.44 185 PRO A O 1
ATOM 1540 N N . PRO A 1 186 ? 4.486 15.552 -0.161 1.00 88.00 186 PRO A N 1
ATOM 1541 C CA . PRO A 1 186 ? 3.925 16.527 0.779 1.00 88.00 186 PRO A CA 1
ATOM 1542 C C . PRO A 1 186 ? 4.997 17.089 1.725 1.00 88.00 186 PRO A C 1
ATOM 1544 O O . PRO A 1 186 ? 5.087 16.744 2.904 1.00 88.00 186 PRO A O 1
ATOM 1547 N N . ILE A 1 187 ? 5.837 17.976 1.192 1.00 89.69 187 ILE A N 1
ATOM 1548 C CA . ILE A 1 187 ? 6.959 18.592 1.913 1.00 89.69 187 ILE A CA 1
ATOM 1549 C C . ILE A 1 187 ? 6.472 19.823 2.685 1.00 89.69 187 ILE A C 1
ATOM 1551 O O . ILE A 1 187 ? 6.790 20.000 3.863 1.00 89.69 187 ILE A O 1
ATOM 1555 N N . SER A 1 188 ? 5.667 20.669 2.037 1.00 94.25 188 SER A N 1
ATOM 1556 C CA . SER A 1 188 ? 5.186 21.918 2.628 1.00 94.25 188 SER A CA 1
ATOM 1557 C C . SER A 1 188 ? 3.981 21.702 3.545 1.00 94.25 188 SER A C 1
ATOM 1559 O O . SER A 1 188 ? 3.130 20.846 3.303 1.00 94.25 188 SER A O 1
ATOM 1561 N N . ARG A 1 189 ? 3.850 22.547 4.576 1.00 94.38 189 ARG A N 1
ATOM 1562 C CA . ARG A 1 189 ? 2.669 22.555 5.459 1.00 94.38 189 ARG A CA 1
ATOM 1563 C C . ARG A 1 189 ? 1.365 22.749 4.674 1.00 94.38 189 ARG A C 1
ATOM 1565 O O . ARG A 1 189 ? 0.356 22.162 5.040 1.00 94.38 189 ARG A O 1
ATOM 1572 N N . LEU A 1 190 ? 1.396 23.541 3.601 1.00 95.38 190 LEU A N 1
ATOM 1573 C CA . LEU A 1 190 ? 0.237 23.799 2.746 1.00 95.38 190 LEU A CA 1
ATOM 1574 C C . LEU A 1 190 ? -0.219 22.536 1.997 1.00 95.38 190 LEU A C 1
ATOM 1576 O O . LEU A 1 190 ? -1.405 22.226 2.023 1.00 95.38 190 LEU A O 1
ATOM 1580 N N . GLN A 1 191 ? 0.708 21.766 1.413 1.00 95.25 191 GLN A N 1
ATOM 1581 C CA . GLN A 1 191 ? 0.385 20.475 0.782 1.00 95.25 191 GLN A CA 1
ATOM 1582 C C . GLN A 1 191 ? -0.184 19.476 1.794 1.00 95.25 191 GLN A C 1
ATOM 1584 O O . GLN A 1 191 ? -1.195 18.834 1.528 1.00 95.25 191 GLN A O 1
ATOM 1589 N N . LYS A 1 192 ? 0.426 19.391 2.984 1.00 96.19 192 LYS A N 1
ATOM 1590 C CA . LYS A 1 192 ? -0.061 18.527 4.069 1.00 96.19 192 LYS A CA 1
ATOM 1591 C C . LYS A 1 192 ? -1.481 18.902 4.501 1.00 96.19 192 LYS A C 1
ATOM 1593 O O . LYS A 1 192 ? -2.328 18.030 4.638 1.00 96.19 192 LYS A O 1
ATOM 1598 N N . LEU A 1 193 ? -1.760 20.197 4.666 1.00 96.62 193 LEU A N 1
ATOM 1599 C CA . LEU A 1 193 ? -3.096 20.701 5.001 1.00 96.62 193 LEU A CA 1
ATOM 1600 C C . LEU A 1 193 ? -4.133 20.356 3.933 1.00 96.62 193 LEU A C 1
ATOM 1602 O O . LEU A 1 193 ? -5.224 19.917 4.288 1.00 96.62 193 LEU A O 1
ATOM 1606 N N . HIS A 1 194 ? -3.792 20.525 2.652 1.00 96.69 194 HIS A N 1
ATOM 1607 C CA . HIS A 1 194 ? -4.664 20.135 1.543 1.00 96.69 194 HIS A CA 1
ATOM 1608 C C . HIS A 1 194 ? -5.009 18.645 1.615 1.00 96.69 194 HIS A C 1
ATOM 1610 O O . HIS A 1 194 ? -6.187 18.305 1.723 1.00 96.69 194 HIS A O 1
ATOM 1616 N N . ASN A 1 195 ? -3.996 17.776 1.671 1.00 96.00 195 ASN A N 1
ATOM 1617 C CA . ASN A 1 195 ? -4.168 16.321 1.730 1.00 96.00 195 ASN A CA 1
ATOM 1618 C C . ASN A 1 195 ? -4.983 15.874 2.948 1.00 96.00 195 ASN A C 1
ATOM 1620 O O . ASN A 1 195 ? -5.896 15.058 2.828 1.00 96.00 195 ASN A O 1
ATOM 1624 N N . VAL A 1 196 ? -4.695 16.433 4.129 1.00 95.69 196 VAL A N 1
ATOM 1625 C CA . VAL A 1 196 ? -5.484 16.158 5.335 1.00 95.69 196 VAL A CA 1
ATOM 1626 C C . VAL A 1 196 ? -6.935 16.594 5.129 1.00 95.69 196 VAL A C 1
ATOM 1628 O O . VAL A 1 196 ? -7.837 15.835 5.472 1.00 95.69 196 VAL A O 1
ATOM 1631 N N . SER A 1 197 ? -7.191 17.749 4.510 1.00 95.44 197 SER A N 1
ATOM 1632 C CA . SER A 1 197 ? -8.564 18.195 4.242 1.00 95.44 197 SER A CA 1
ATOM 1633 C C . SER A 1 197 ? -9.313 17.270 3.276 1.00 95.44 197 SER A C 1
ATOM 1635 O O . SER A 1 197 ? -10.479 16.965 3.526 1.00 95.44 197 SER A O 1
ATOM 1637 N N . VAL A 1 198 ? -8.640 16.765 2.232 1.00 95.06 198 VAL A N 1
ATOM 1638 C CA . VAL A 1 198 ? -9.193 15.774 1.292 1.00 95.06 198 VAL A CA 1
ATOM 1639 C C . VAL A 1 198 ? -9.595 14.516 2.058 1.00 95.06 198 VAL A C 1
ATOM 1641 O O . VAL A 1 198 ? -10.740 14.071 1.960 1.00 95.06 198 VAL A O 1
ATOM 1644 N N . SER A 1 199 ? -8.694 14.003 2.903 1.00 92.94 199 SER A N 1
ATOM 1645 C CA . SER A 1 199 ? -8.965 12.817 3.717 1.00 92.94 199 SER A CA 1
ATOM 1646 C C . SER A 1 199 ? -10.156 13.022 4.658 1.00 92.94 199 SER A C 1
ATOM 1648 O O . SER A 1 199 ? -11.092 12.230 4.646 1.00 92.94 199 SER A O 1
ATOM 1650 N N . VAL A 1 200 ? -10.194 14.125 5.413 1.00 93.94 200 VAL A N 1
ATOM 1651 C CA . VAL A 1 200 ? -11.267 14.429 6.372 1.00 93.94 200 VAL A CA 1
ATOM 1652 C C . VAL A 1 200 ? -12.607 14.604 5.659 1.00 93.94 200 VAL A C 1
ATOM 1654 O O . VAL A 1 200 ? -13.618 14.079 6.121 1.00 93.94 200 VAL A O 1
ATOM 1657 N N . LYS A 1 201 ? -12.628 15.280 4.506 1.00 93.75 201 LYS A N 1
ATOM 1658 C CA . LYS A 1 201 ? -13.837 15.443 3.689 1.00 93.75 201 LYS A CA 1
ATOM 1659 C C . LYS A 1 201 ? -14.362 14.098 3.185 1.00 93.75 201 LYS A C 1
ATOM 1661 O O . LYS A 1 201 ? -15.564 13.851 3.261 1.00 93.75 201 LYS A O 1
ATOM 1666 N N . SER A 1 202 ? -13.474 13.229 2.711 1.00 92.62 202 SER A N 1
ATOM 1667 C CA . SER A 1 202 ? -13.834 11.880 2.268 1.00 92.62 202 SER A CA 1
ATOM 1668 C C . SER A 1 202 ? -14.379 11.025 3.422 1.00 92.62 202 SER A C 1
ATOM 1670 O O . SER A 1 202 ? -15.432 10.401 3.298 1.00 92.62 202 SER A O 1
ATOM 1672 N N . LEU A 1 203 ? -13.742 11.067 4.596 1.00 89.19 203 LEU A N 1
ATOM 1673 C CA . LEU A 1 203 ? -14.231 10.365 5.789 1.00 89.19 203 LEU A CA 1
ATOM 1674 C C . LEU A 1 203 ? -15.601 10.880 6.253 1.00 89.19 203 LEU A C 1
ATOM 1676 O O . LEU A 1 203 ? -16.454 10.084 6.651 1.00 89.19 203 LEU A O 1
ATOM 1680 N N . ALA A 1 204 ? -15.840 12.191 6.163 1.00 91.56 204 ALA A N 1
ATOM 1681 C CA . ALA A 1 204 ? -17.148 12.776 6.439 1.00 91.56 204 ALA A CA 1
ATOM 1682 C C . ALA A 1 204 ? -18.219 12.258 5.464 1.00 91.56 204 ALA A C 1
ATOM 1684 O O . ALA A 1 204 ? -19.312 11.897 5.899 1.00 91.56 204 ALA A O 1
ATOM 1685 N N . ALA A 1 205 ? -17.899 12.156 4.169 1.00 89.56 205 ALA A N 1
ATOM 1686 C CA . ALA A 1 205 ? -18.801 11.602 3.156 1.00 89.56 205 ALA A CA 1
ATOM 1687 C C . ALA A 1 205 ? -19.136 10.118 3.407 1.00 89.56 205 ALA A C 1
ATOM 1689 O O . ALA A 1 205 ? -20.255 9.686 3.144 1.00 89.56 205 ALA A O 1
ATOM 1690 N N . TYR A 1 206 ? -18.210 9.359 4.000 1.00 84.50 206 TYR A N 1
ATOM 1691 C CA . TYR A 1 206 ? -18.441 7.975 4.435 1.00 84.50 206 TYR A CA 1
ATOM 1692 C C . TYR A 1 206 ? -19.326 7.846 5.701 1.00 84.50 206 TYR A C 1
ATOM 1694 O O . TYR A 1 206 ? -19.691 6.741 6.127 1.00 84.50 206 TYR A O 1
ATOM 1702 N N . GLY A 1 207 ? -19.698 8.972 6.315 1.00 83.62 207 GLY A N 1
ATOM 1703 C CA . GLY A 1 207 ? -20.538 9.024 7.512 1.00 83.62 207 GLY A CA 1
ATOM 1704 C C . GLY A 1 207 ? -19.758 8.962 8.824 1.00 83.62 207 GLY A C 1
ATOM 1705 O O . GLY A 1 207 ? -20.329 8.621 9.859 1.00 83.62 207 GLY A O 1
ATOM 1706 N N . ILE A 1 208 ? -18.458 9.269 8.809 1.00 82.88 208 ILE A N 1
ATOM 1707 C CA . ILE A 1 208 ? -17.673 9.417 10.037 1.00 82.88 208 ILE A CA 1
ATOM 1708 C C . ILE A 1 208 ? -17.835 10.841 10.555 1.00 82.88 208 ILE A C 1
ATOM 1710 O O . ILE A 1 208 ? -17.612 11.816 9.841 1.00 82.88 208 ILE A O 1
ATOM 1714 N N . VAL A 1 209 ? -18.189 10.970 11.831 1.00 84.44 209 VAL A N 1
ATOM 1715 C CA . VAL A 1 209 ? -18.311 12.275 12.484 1.00 84.44 209 VAL A CA 1
ATOM 1716 C C . VAL A 1 209 ? -16.913 12.863 12.677 1.00 84.44 209 VAL A C 1
ATOM 1718 O O . VAL A 1 209 ? -16.195 12.473 13.588 1.00 84.44 209 VAL A O 1
ATOM 1721 N N . VAL A 1 210 ? -16.499 13.785 11.811 1.00 87.06 210 VAL A N 1
ATOM 1722 C CA . VAL A 1 210 ? -15.184 14.462 11.876 1.00 87.06 210 VAL A CA 1
ATOM 1723 C C . VAL A 1 210 ? -15.305 15.990 11.926 1.00 87.06 210 VAL A C 1
ATOM 1725 O O . VAL A 1 210 ? -14.331 16.700 11.709 1.00 87.06 210 VAL A O 1
ATOM 1728 N N . SER A 1 211 ? -16.492 16.519 12.234 1.00 85.38 211 SER A N 1
ATOM 1729 C CA . SER A 1 211 ? -16.770 17.964 12.263 1.00 85.38 211 SER A CA 1
ATOM 1730 C C . SER A 1 211 ? -15.983 18.735 13.327 1.00 85.38 211 SER A C 1
ATOM 1732 O O . SER A 1 211 ? -15.716 19.919 13.157 1.00 85.38 211 SER A O 1
ATOM 1734 N N . ASP A 1 212 ? -15.620 18.077 14.425 1.00 88.12 212 ASP A N 1
ATOM 1735 C CA . ASP A 1 212 ? -14.809 18.628 15.516 1.00 88.12 212 ASP A CA 1
ATOM 1736 C C . ASP A 1 212 ? -13.305 18.349 15.348 1.00 88.12 212 ASP A C 1
ATOM 1738 O O . ASP A 1 212 ? -12.526 18.682 16.241 1.00 88.12 212 ASP A O 1
ATOM 1742 N N . VAL A 1 213 ? -12.895 17.717 14.241 1.00 89.50 213 VAL A N 1
ATOM 1743 C CA . VAL A 1 213 ? -11.493 17.386 13.979 1.00 89.50 213 VAL A CA 1
ATOM 1744 C C . VAL A 1 213 ? -10.791 18.565 13.318 1.00 89.50 213 VAL A C 1
ATOM 1746 O O . VAL A 1 213 ? -11.213 19.073 12.278 1.00 89.50 213 VAL A O 1
ATOM 1749 N N . SER A 1 214 ? -9.674 18.996 13.895 1.00 93.31 214 SER A N 1
ATOM 1750 C CA . SER A 1 214 ? -8.928 20.149 13.392 1.00 93.31 214 SER A CA 1
ATOM 1751 C C . SER A 1 214 ? -7.812 19.728 12.432 1.00 93.31 214 SER A C 1
ATOM 1753 O O . SER A 1 214 ? -6.759 19.246 12.851 1.00 93.31 214 SER A O 1
ATOM 1755 N N . CYS A 1 215 ? -7.989 19.991 11.130 1.00 94.19 215 CYS A N 1
ATOM 1756 C CA . CYS A 1 215 ? -6.964 19.710 10.111 1.00 94.19 215 CYS A CA 1
ATOM 1757 C C . CYS A 1 215 ? -5.591 20.350 10.433 1.00 94.19 215 CYS A C 1
ATOM 1759 O O . CYS A 1 215 ? -4.573 19.667 10.311 1.00 94.19 215 CYS A O 1
ATOM 1761 N N . PRO A 1 216 ? -5.502 21.616 10.904 1.00 95.38 216 PRO A N 1
ATOM 1762 C CA . PRO A 1 216 ? -4.224 22.203 11.311 1.00 95.38 216 PRO A CA 1
ATOM 1763 C C . PRO A 1 216 ? -3.524 21.502 12.474 1.00 95.38 216 PRO A C 1
ATOM 1765 O O . PRO A 1 216 ? -2.291 21.511 12.508 1.00 95.38 216 PRO A O 1
ATOM 1768 N N . LYS A 1 217 ? -4.285 20.917 13.408 1.00 92.69 217 LYS A N 1
ATOM 1769 C CA . LYS A 1 217 ? -3.737 20.141 14.526 1.00 92.69 217 LYS A CA 1
ATOM 1770 C C . LYS A 1 217 ? -3.269 18.759 14.079 1.00 92.69 217 LYS A C 1
ATOM 1772 O O . LYS A 1 217 ? -2.180 18.351 14.465 1.00 92.69 217 LYS A O 1
ATOM 1777 N N . LEU A 1 218 ? -4.005 18.098 13.183 1.00 92.19 218 LEU A N 1
ATOM 1778 C CA . LEU A 1 218 ? -3.558 16.849 12.554 1.00 92.19 218 LEU A CA 1
ATOM 1779 C C . LEU A 1 218 ? -2.222 17.027 11.821 1.00 92.19 218 LEU A C 1
ATOM 1781 O O . LEU A 1 218 ? -1.294 16.252 12.030 1.00 92.19 218 LEU A O 1
ATOM 1785 N N . VAL A 1 219 ? -2.073 18.100 11.034 1.00 95.25 219 VAL A N 1
ATOM 1786 C CA . VAL A 1 219 ? -0.798 18.417 10.359 1.00 95.25 219 VAL A CA 1
ATOM 1787 C C . VAL A 1 219 ? 0.321 18.743 11.353 1.00 95.25 219 VAL A C 1
ATOM 1789 O O . VAL A 1 219 ? 1.494 18.515 11.059 1.00 95.25 219 VAL A O 1
ATOM 1792 N N . ALA A 1 220 ? -0.017 19.274 12.531 1.00 92.94 220 ALA A N 1
ATOM 1793 C CA . ALA A 1 220 ? 0.939 19.486 13.616 1.00 92.94 220 ALA A CA 1
ATOM 1794 C C . ALA A 1 220 ? 1.298 18.191 14.373 1.00 92.94 220 ALA A C 1
ATOM 1796 O O . ALA A 1 220 ? 2.227 18.210 15.175 1.00 92.94 220 ALA A O 1
ATOM 1797 N N . GLY A 1 221 ? 0.606 17.078 14.108 1.00 88.12 221 GLY A N 1
ATOM 1798 C CA . GLY A 1 221 ? 0.808 15.804 14.793 1.00 88.12 221 GLY A CA 1
ATOM 1799 C C . GLY A 1 221 ? 0.194 15.739 16.180 1.00 88.12 221 GLY A C 1
ATOM 1800 O O . GLY A 1 221 ? 0.760 15.076 17.043 1.00 88.12 221 GLY A O 1
ATOM 1801 N N . ASP A 1 222 ? -0.910 16.447 16.409 1.00 87.56 222 ASP A N 1
ATOM 1802 C CA . ASP A 1 222 ? -1.660 16.346 17.658 1.00 87.56 222 ASP A CA 1
ATOM 1803 C C . ASP A 1 222 ? -2.197 14.917 17.831 1.00 87.56 222 ASP A C 1
ATOM 1805 O O . ASP A 1 222 ? -3.038 14.446 17.060 1.00 87.56 222 ASP A O 1
ATOM 1809 N N . GLU A 1 223 ? -1.672 14.214 18.833 1.00 78.31 223 GLU A N 1
ATOM 1810 C CA . GLU A 1 223 ? -1.997 12.815 19.103 1.00 78.31 223 GLU A CA 1
ATOM 1811 C C . GLU A 1 223 ? -3.484 12.617 19.413 1.00 78.31 223 GLU A C 1
ATOM 1813 O O . GLU A 1 223 ? -4.085 11.651 18.946 1.00 78.31 223 GLU A O 1
ATOM 1818 N N . GLN A 1 224 ? -4.106 13.552 20.136 1.00 78.81 224 GLN A N 1
ATOM 1819 C CA . GLN A 1 224 ? -5.510 13.439 20.530 1.00 78.81 224 GLN A CA 1
ATOM 1820 C C . GLN A 1 224 ? -6.425 13.507 19.308 1.00 78.81 224 GLN A C 1
ATOM 1822 O O . GLN A 1 224 ? -7.386 12.745 19.204 1.00 78.81 224 GLN A O 1
ATOM 1827 N N . GLU A 1 225 ? -6.113 14.388 18.359 1.00 82.06 225 GLU A N 1
ATOM 1828 C CA . GLU A 1 225 ? -6.865 14.509 17.110 1.00 82.06 225 GLU A CA 1
ATOM 1829 C C . GLU A 1 225 ? -6.687 13.278 16.210 1.00 82.06 225 GLU A C 1
ATOM 1831 O O . GLU A 1 225 ? -7.661 12.796 15.627 1.00 82.06 225 GLU A O 1
ATOM 1836 N N . ILE A 1 226 ? -5.474 12.718 16.141 1.00 77.94 226 ILE A N 1
ATOM 1837 C CA . ILE A 1 226 ? -5.200 11.492 15.375 1.00 77.94 226 ILE A CA 1
ATOM 1838 C C . ILE A 1 226 ? -5.960 10.305 15.977 1.00 77.94 226 ILE A C 1
ATOM 1840 O O . ILE A 1 226 ? -6.695 9.615 15.268 1.00 77.94 226 ILE A O 1
ATOM 1844 N N . VAL A 1 227 ? -5.835 10.090 17.290 1.00 73.69 227 VAL A N 1
ATOM 1845 C CA . VAL A 1 227 ? -6.509 8.998 18.008 1.00 73.69 227 VAL A CA 1
ATOM 1846 C C . VAL A 1 227 ? -8.024 9.116 17.875 1.00 73.69 227 VAL A C 1
ATOM 1848 O O . VAL A 1 227 ? -8.691 8.122 17.595 1.00 73.69 227 VAL A O 1
ATOM 1851 N N . LYS A 1 228 ? -8.575 10.328 17.981 1.00 76.31 228 LYS A N 1
ATOM 1852 C CA . LYS A 1 228 ? -10.004 10.593 17.781 1.00 76.31 228 LYS A CA 1
ATOM 1853 C C . LYS A 1 228 ? -10.484 10.134 16.400 1.00 76.31 228 LYS A C 1
ATOM 1855 O O . LYS A 1 228 ? -11.508 9.457 16.307 1.00 76.31 228 LYS A O 1
ATOM 1860 N N . VAL A 1 229 ? -9.758 10.462 15.328 1.00 77.44 229 VAL A N 1
ATOM 1861 C CA . VAL A 1 229 ? -10.106 10.012 13.966 1.00 77.44 229 VAL A CA 1
ATOM 1862 C C . VAL A 1 229 ? -10.035 8.487 13.864 1.00 77.44 229 VAL A C 1
ATOM 1864 O O . VAL A 1 229 ? -10.978 7.865 13.373 1.00 77.44 229 VAL A O 1
ATOM 1867 N N . LEU A 1 230 ? -8.966 7.873 14.375 1.00 77.62 230 LEU A N 1
ATOM 1868 C CA . LEU A 1 230 ? -8.771 6.420 14.344 1.00 77.62 230 LEU A CA 1
ATOM 1869 C C . LEU A 1 230 ? -9.849 5.654 15.123 1.00 77.62 230 LEU A C 1
ATOM 1871 O O . LEU A 1 230 ? -10.376 4.664 14.622 1.00 77.62 230 LEU A O 1
ATOM 1875 N N . GLN A 1 231 ? -10.236 6.132 16.306 1.00 66.56 231 GLN A N 1
ATOM 1876 C CA . GLN A 1 231 ? -11.321 5.547 17.099 1.00 66.56 231 GLN A CA 1
ATOM 1877 C C . GLN A 1 231 ? -12.661 5.608 16.363 1.00 66.56 231 GLN A C 1
ATOM 1879 O O . GLN A 1 231 ? -13.453 4.673 16.410 1.00 66.56 231 GLN A O 1
ATOM 1884 N N . ARG A 1 232 ? -12.939 6.692 15.640 1.00 72.12 232 ARG A N 1
ATOM 1885 C CA . ARG A 1 232 ? -14.200 6.812 14.895 1.00 72.12 232 ARG A CA 1
ATOM 1886 C C . ARG A 1 232 ? -14.209 5.960 13.633 1.00 72.12 232 ARG A C 1
ATOM 1888 O O . ARG A 1 232 ? -15.238 5.369 13.313 1.00 72.12 232 ARG A O 1
ATOM 1895 N N . LEU A 1 233 ? -13.063 5.842 12.963 1.00 70.44 233 LEU A N 1
ATOM 1896 C CA . LEU A 1 233 ? -12.854 4.865 11.892 1.00 70.44 233 LEU A CA 1
ATOM 1897 C C . LEU A 1 233 ? -13.118 3.443 12.395 1.00 70.44 233 LEU A C 1
ATOM 1899 O O . LEU A 1 233 ? -13.809 2.680 11.722 1.00 70.44 233 LEU A O 1
ATOM 1903 N N . ALA A 1 234 ? -12.642 3.125 13.601 1.00 64.19 234 ALA A N 1
ATOM 1904 C CA . ALA A 1 234 ? -12.891 1.853 14.271 1.00 64.19 234 ALA A CA 1
ATOM 1905 C C . ALA A 1 234 ? -14.364 1.527 14.399 1.00 64.19 234 ALA A C 1
ATOM 1907 O O . ALA A 1 234 ? -14.848 0.518 13.888 1.00 64.19 234 ALA A O 1
ATOM 1908 N N . ILE A 1 235 ? -15.070 2.427 15.076 1.00 64.75 235 ILE A N 1
ATOM 1909 C CA . ILE A 1 235 ? -16.470 2.263 15.423 1.00 64.75 235 ILE A CA 1
ATOM 1910 C C . ILE A 1 235 ? -17.290 2.181 14.139 1.00 64.75 235 ILE A C 1
ATOM 1912 O O . ILE A 1 235 ? -18.188 1.348 14.024 1.00 64.75 235 ILE A O 1
ATOM 1916 N N . ARG A 1 236 ? -16.956 2.987 13.124 1.00 67.31 236 ARG A N 1
ATOM 1917 C CA . ARG A 1 236 ? -17.639 2.924 11.833 1.00 67.31 236 ARG A CA 1
ATOM 1918 C C . ARG A 1 236 ? -17.428 1.578 11.144 1.00 67.31 236 ARG A C 1
ATOM 1920 O O . ARG A 1 236 ? -18.395 1.014 10.650 1.00 67.31 236 ARG A O 1
ATOM 1927 N N . ASN A 1 237 ? -16.205 1.055 11.120 1.00 64.06 237 ASN A N 1
ATOM 1928 C CA . ASN A 1 237 ? -15.944 -0.232 10.482 1.00 64.06 237 ASN A CA 1
ATOM 1929 C C . ASN A 1 237 ? -16.656 -1.377 11.217 1.00 64.06 237 ASN A C 1
ATOM 1931 O O . ASN A 1 237 ? -17.314 -2.187 10.574 1.00 64.06 237 ASN A O 1
ATOM 1935 N N . LEU A 1 238 ? -16.620 -1.376 12.556 1.00 59.81 238 LEU A N 1
ATOM 1936 C CA . LEU A 1 238 ? -17.354 -2.340 13.379 1.00 59.81 238 LEU A CA 1
ATOM 1937 C C . LEU A 1 238 ? -18.865 -2.259 13.125 1.00 59.81 238 LEU A C 1
ATOM 1939 O O . LEU A 1 238 ? -19.494 -3.276 12.873 1.00 59.81 238 LEU A O 1
ATOM 1943 N N . THR A 1 239 ? -19.467 -1.068 13.115 1.00 58.84 239 THR A N 1
ATOM 1944 C CA . THR A 1 239 ? -20.920 -0.921 12.876 1.00 58.84 239 THR A CA 1
ATOM 1945 C C . THR A 1 239 ? -21.355 -1.332 11.468 1.00 58.84 239 THR A C 1
ATOM 1947 O O . THR A 1 239 ? -22.500 -1.725 11.284 1.00 58.84 239 THR A O 1
ATOM 1950 N N . VAL A 1 240 ? -20.470 -1.260 10.469 1.00 56.56 240 VAL A N 1
ATOM 1951 C CA . VAL A 1 240 ? -20.761 -1.727 9.102 1.00 56.56 240 VAL A CA 1
ATOM 1952 C C . VAL A 1 240 ? -20.662 -3.251 8.990 1.00 56.56 240 VAL A C 1
ATOM 1954 O O . VAL A 1 240 ? -21.432 -3.851 8.243 1.00 56.56 240 VAL A O 1
ATOM 1957 N N . THR A 1 241 ? -19.744 -3.894 9.718 1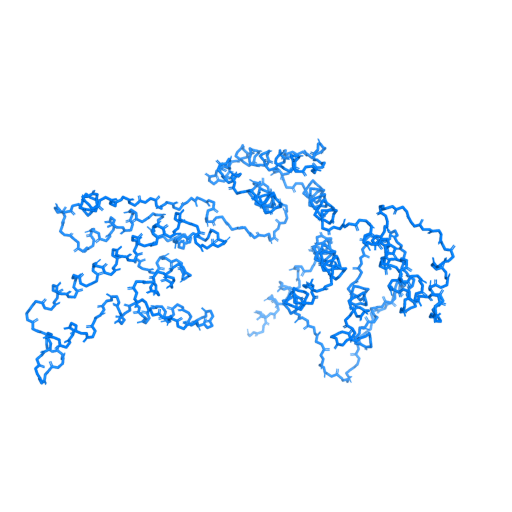.00 54.38 241 THR A N 1
ATOM 1958 C CA . THR A 1 241 ? -19.592 -5.361 9.702 1.00 54.38 241 THR A CA 1
ATOM 1959 C C . THR A 1 241 ? -20.532 -6.079 10.671 1.00 54.38 241 THR A C 1
ATOM 1961 O O . THR A 1 241 ? -20.770 -7.278 10.520 1.00 54.38 241 THR A O 1
ATOM 1964 N N . THR A 1 242 ? -21.099 -5.349 11.632 1.00 57.91 242 THR A N 1
ATOM 1965 C CA . THR A 1 242 ? -21.890 -5.891 12.736 1.00 57.91 242 THR A CA 1
ATOM 1966 C C . THR A 1 242 ? -23.366 -5.551 12.605 1.00 57.91 242 THR A C 1
ATOM 1968 O O . THR A 1 242 ? -23.762 -4.411 12.827 1.00 57.91 242 THR A O 1
ATOM 1971 N N . ASP A 1 243 ? -24.197 -6.556 12.325 1.00 66.69 243 ASP A N 1
ATOM 1972 C CA . ASP A 1 243 ? -25.651 -6.427 12.440 1.00 66.69 243 ASP A CA 1
ATOM 1973 C C . ASP A 1 243 ? -26.069 -6.567 13.921 1.00 66.69 243 ASP A C 1
ATOM 1975 O O . ASP A 1 243 ? -25.844 -7.631 14.514 1.00 66.69 243 ASP A O 1
ATOM 1979 N N . PRO A 1 244 ? -26.679 -5.537 14.545 1.00 67.94 244 PRO A N 1
ATOM 1980 C CA . PRO A 1 244 ? -27.174 -5.625 15.918 1.00 67.94 244 PRO A CA 1
ATOM 1981 C C . PRO A 1 244 ? -28.119 -6.812 16.142 1.00 67.94 244 PRO A C 1
ATOM 1983 O O . PRO A 1 244 ? -28.088 -7.424 17.210 1.00 67.94 244 PRO A O 1
ATOM 1986 N N . PHE A 1 245 ? -28.910 -7.188 15.130 1.00 71.50 245 PHE A N 1
ATOM 1987 C CA . PHE A 1 245 ? -29.835 -8.318 15.217 1.00 71.50 245 PHE A CA 1
ATOM 1988 C C . PHE A 1 245 ? -29.103 -9.657 15.383 1.00 71.50 245 PHE A C 1
ATOM 1990 O O . PHE A 1 245 ? -29.531 -10.523 16.148 1.00 71.50 245 PHE A O 1
ATOM 1997 N N . GLU A 1 246 ? -27.966 -9.822 14.708 1.00 70.00 246 GLU A N 1
ATOM 1998 C CA . GLU A 1 246 ? -27.134 -11.021 14.806 1.00 70.00 246 GLU A CA 1
ATOM 1999 C C . GLU A 1 246 ? -26.514 -11.155 16.205 1.00 70.00 246 GLU A C 1
ATOM 2001 O O . GLU A 1 246 ? -26.554 -12.245 16.783 1.00 70.00 246 GLU A O 1
ATOM 2006 N N . ILE A 1 247 ? -26.027 -10.052 16.796 1.00 69.50 247 ILE A N 1
ATOM 2007 C CA . ILE A 1 247 ? -25.522 -10.078 18.180 1.00 69.50 247 ILE A CA 1
ATOM 2008 C C . ILE A 1 247 ? -26.657 -10.353 19.167 1.00 69.50 247 ILE A C 1
ATOM 2010 O O . ILE A 1 247 ? -26.488 -11.169 20.070 1.00 69.50 247 ILE A O 1
ATOM 2014 N N . GLN A 1 248 ? -27.816 -9.707 19.012 1.00 76.88 248 GLN A N 1
ATOM 2015 C CA . GLN A 1 248 ? -28.971 -9.952 19.879 1.00 76.88 248 GLN A CA 1
ATOM 2016 C C . GLN A 1 248 ? -29.408 -11.420 19.830 1.00 76.88 248 GLN A C 1
ATOM 2018 O O . GLN A 1 248 ? -29.646 -12.024 20.878 1.00 76.88 248 GLN A O 1
ATOM 2023 N N . ARG A 1 249 ? -29.475 -12.015 18.633 1.00 75.94 249 ARG A N 1
ATOM 2024 C CA . ARG A 1 249 ? -29.807 -13.434 18.460 1.00 75.94 249 ARG A CA 1
ATOM 2025 C C . ARG A 1 249 ? -28.805 -14.330 19.180 1.00 75.94 249 ARG A C 1
ATOM 2027 O O . ARG A 1 249 ? -29.216 -15.249 19.888 1.00 75.94 249 ARG A O 1
ATOM 2034 N N . GLU A 1 250 ? -27.513 -14.053 19.034 1.00 75.75 250 GLU A N 1
ATOM 2035 C CA . GLU A 1 250 ? -26.482 -14.829 19.717 1.00 75.75 250 GLU A CA 1
ATOM 2036 C C . GLU A 1 250 ? -26.536 -14.654 21.237 1.00 75.75 250 GLU A C 1
ATOM 2038 O O . GLU A 1 250 ? -26.471 -15.634 21.971 1.00 75.75 250 GLU A O 1
ATOM 2043 N N . LEU A 1 251 ? -26.753 -13.436 21.730 1.00 79.25 251 LEU A N 1
ATOM 2044 C CA . LEU A 1 251 ? -26.960 -13.165 23.154 1.00 79.25 251 LEU A CA 1
ATOM 2045 C C . LEU A 1 251 ? -28.123 -13.976 23.729 1.00 79.25 251 LEU A C 1
ATOM 2047 O O . LEU A 1 251 ? -28.001 -14.536 24.817 1.00 79.25 251 LEU A O 1
ATOM 2051 N N . VAL A 1 252 ? -29.243 -14.073 23.010 1.00 82.31 252 VAL A N 1
ATOM 2052 C CA . VAL A 1 252 ? -30.378 -14.907 23.431 1.00 82.31 252 VAL A CA 1
ATOM 2053 C C . VAL A 1 252 ? -29.961 -16.378 23.524 1.00 82.31 252 VAL A C 1
ATOM 2055 O O . VAL A 1 252 ? -30.247 -17.022 24.537 1.00 82.31 252 VAL A O 1
ATOM 2058 N N . ASN A 1 253 ? -29.238 -16.895 22.527 1.00 82.06 253 ASN A N 1
ATOM 2059 C CA . ASN A 1 253 ? -28.734 -18.271 22.529 1.00 82.06 253 ASN A CA 1
ATOM 2060 C C . ASN A 1 253 ? -27.783 -18.530 23.706 1.00 82.06 253 ASN A C 1
ATOM 2062 O O . ASN A 1 253 ? -27.984 -19.478 24.469 1.00 82.06 253 ASN A O 1
ATOM 2066 N N . LEU A 1 254 ? -26.787 -17.661 23.895 1.00 81.75 254 LEU A N 1
ATOM 2067 C CA . LEU A 1 254 ? -25.814 -17.757 24.979 1.00 81.75 254 LEU A CA 1
ATOM 2068 C C . LEU A 1 254 ? -26.498 -17.692 26.343 1.00 81.75 254 LEU A C 1
ATOM 2070 O O . LEU A 1 254 ? -26.192 -18.506 27.204 1.00 81.75 254 LEU A O 1
ATOM 2074 N N . ARG A 1 255 ? -27.484 -16.808 26.540 1.00 86.06 255 ARG A N 1
ATOM 2075 C CA . ARG A 1 255 ? -28.245 -16.737 27.800 1.00 86.06 255 ARG A CA 1
ATOM 2076 C C . ARG A 1 255 ? -29.048 -18.014 28.067 1.00 86.06 255 ARG A C 1
ATOM 2078 O O . ARG A 1 255 ? -29.136 -18.437 29.218 1.00 86.06 255 ARG A O 1
ATOM 2085 N N . ILE A 1 256 ? -29.618 -18.653 27.041 1.00 83.38 256 ILE A N 1
ATOM 2086 C CA . ILE A 1 256 ? -30.303 -19.954 27.187 1.00 83.38 256 ILE A CA 1
ATOM 2087 C C . ILE A 1 256 ? -29.314 -21.049 27.599 1.00 83.38 256 ILE A C 1
ATOM 2089 O O . ILE A 1 256 ? -29.637 -21.873 28.456 1.00 83.38 256 ILE A O 1
ATOM 2093 N N . LEU A 1 257 ? -28.122 -21.064 27.001 1.00 82.31 257 LEU A N 1
ATOM 2094 C CA . LEU A 1 257 ? -27.063 -22.015 27.338 1.00 82.31 257 LEU A CA 1
ATOM 2095 C C . LEU A 1 257 ? -26.504 -21.766 28.745 1.00 82.31 257 LEU A C 1
ATOM 2097 O O . LEU A 1 257 ? -26.314 -22.712 29.502 1.00 82.31 257 LEU A O 1
ATOM 2101 N N . LEU A 1 258 ? -26.322 -20.503 29.124 1.00 84.50 258 LEU A N 1
ATOM 2102 C CA . LEU A 1 258 ? -25.785 -20.097 30.418 1.00 84.50 258 LEU A CA 1
ATOM 2103 C C . LEU A 1 258 ? -26.742 -20.441 31.566 1.00 84.50 258 LEU A C 1
ATOM 2105 O O . LEU A 1 258 ? -26.296 -20.844 32.626 1.00 84.50 258 LEU A O 1
ATOM 2109 N N . ARG A 1 259 ? -28.065 -20.414 31.338 1.00 84.81 259 ARG A N 1
ATOM 2110 C CA . ARG A 1 259 ? -29.059 -20.922 32.311 1.00 84.81 259 ARG A CA 1
ATOM 2111 C C . ARG A 1 259 ? -28.901 -22.408 32.635 1.00 84.81 259 ARG A C 1
ATOM 2113 O O . ARG A 1 259 ? -29.432 -22.866 33.640 1.00 84.81 259 ARG A O 1
ATOM 2120 N N . LYS A 1 260 ? -28.261 -23.173 31.748 1.00 83.56 260 LYS A N 1
ATOM 2121 C CA . LYS A 1 260 ? -27.978 -24.599 31.948 1.00 83.56 260 LYS A CA 1
ATOM 2122 C C . LYS A 1 260 ? -26.588 -24.832 32.545 1.00 83.56 260 LYS A C 1
ATOM 2124 O O . LYS A 1 260 ? -26.274 -25.976 32.864 1.00 83.56 260 LYS A O 1
ATOM 2129 N N . SER A 1 261 ? -25.754 -23.796 32.648 1.00 81.06 261 SER A N 1
ATOM 2130 C CA . SER A 1 261 ? -24.433 -23.890 33.263 1.00 81.06 261 SER A CA 1
ATOM 2131 C C . SER A 1 261 ? -24.527 -23.674 34.777 1.00 81.06 261 SER A C 1
ATOM 2133 O O . SER A 1 261 ? -25.513 -23.148 35.284 1.00 81.06 261 SER A O 1
ATOM 2135 N N . THR A 1 262 ? -23.495 -24.093 35.509 1.00 82.69 262 THR A N 1
ATOM 2136 C CA . THR A 1 262 ? -23.374 -23.892 36.964 1.00 82.69 262 THR A CA 1
ATOM 2137 C C . THR A 1 262 ? -22.541 -22.652 37.315 1.00 82.69 262 THR A C 1
ATOM 2139 O O . THR A 1 262 ? -21.930 -22.611 38.382 1.00 82.69 262 THR A O 1
ATOM 2142 N N . SER A 1 263 ? -22.431 -21.677 36.403 1.00 85.44 263 SER A N 1
ATOM 2143 C CA . SER A 1 263 ? -21.613 -20.478 36.626 1.00 85.44 263 SER A CA 1
ATOM 2144 C C . SER A 1 263 ? -22.323 -19.464 37.524 1.00 85.44 263 SER A C 1
ATOM 2146 O O . SER A 1 263 ? -23.439 -19.030 37.231 1.00 85.44 263 SER A O 1
ATOM 2148 N N . LYS A 1 264 ? -21.616 -18.999 38.558 1.00 85.06 264 LYS A N 1
ATOM 2149 C CA . LYS A 1 264 ? -22.066 -17.926 39.453 1.00 85.06 264 LYS A CA 1
ATOM 2150 C C . LYS A 1 264 ? -22.050 -16.569 38.753 1.00 85.06 264 LYS A C 1
ATOM 2152 O O . LYS A 1 264 ? -22.995 -15.792 38.901 1.00 85.06 264 LYS A O 1
ATOM 2157 N N . ALA A 1 265 ? -21.011 -16.296 37.958 1.00 82.75 265 ALA A N 1
ATOM 2158 C CA . ALA A 1 265 ? -20.938 -15.086 37.138 1.00 82.75 265 ALA A CA 1
ATOM 2159 C C . ALA A 1 265 ? -22.116 -15.019 36.148 1.00 82.75 265 ALA A C 1
ATOM 2161 O O . ALA A 1 265 ? -22.713 -13.960 35.939 1.00 82.75 265 ALA A O 1
ATOM 2162 N N . GLY A 1 266 ? -22.507 -16.170 35.593 1.00 82.62 266 GLY A N 1
ATOM 2163 C CA . GLY A 1 266 ? -23.636 -16.281 34.679 1.00 82.62 266 GLY A CA 1
ATOM 2164 C C . GLY A 1 266 ? -24.991 -16.034 35.330 1.00 82.62 266 GLY A C 1
ATOM 2165 O O . GLY A 1 266 ? -25.802 -15.304 34.763 1.00 82.62 266 GLY A O 1
ATOM 2166 N N . GLU A 1 267 ? -25.236 -16.565 36.529 1.00 83.12 267 GLU A N 1
ATOM 2167 C CA . GLU A 1 267 ? -26.467 -16.286 37.286 1.00 83.12 267 GLU A CA 1
ATOM 2168 C C . GLU A 1 267 ? -26.645 -14.786 37.554 1.00 83.12 267 GLU A C 1
ATOM 2170 O O . GLU A 1 267 ? -27.723 -14.229 37.320 1.00 83.12 267 GLU A O 1
ATOM 2175 N N . LYS A 1 268 ? -25.564 -14.112 37.965 1.00 83.88 268 LYS A N 1
ATOM 2176 C CA . LYS A 1 268 ? -25.545 -12.665 38.206 1.00 83.88 268 LYS A CA 1
ATOM 2177 C C . LYS A 1 268 ? -25.834 -11.871 36.929 1.00 83.88 268 LYS A C 1
ATOM 2179 O O . LYS A 1 268 ? -26.660 -10.963 36.951 1.00 83.88 268 LYS A O 1
ATOM 2184 N N . LEU A 1 269 ? -25.209 -12.237 35.809 1.00 84.06 269 LEU A N 1
ATOM 2185 C CA . LEU A 1 269 ? -25.412 -11.575 34.515 1.00 84.06 269 LEU A CA 1
ATOM 2186 C C . LEU A 1 269 ? -26.826 -11.804 33.958 1.00 84.06 269 LEU A C 1
ATOM 2188 O O . LEU A 1 269 ? -27.414 -10.914 33.342 1.00 84.06 269 LEU A O 1
ATOM 2192 N N . LEU A 1 270 ? -27.407 -12.984 34.188 1.00 85.19 270 LEU A N 1
ATOM 2193 C CA . LEU A 1 270 ? -28.761 -13.320 33.747 1.00 85.19 270 LEU A CA 1
ATOM 2194 C C . LEU A 1 270 ? -29.853 -12.557 34.499 1.00 85.19 270 LEU A C 1
ATOM 2196 O O . LEU A 1 270 ? -30.925 -12.361 33.916 1.00 85.19 270 LEU A O 1
ATOM 2200 N N . ALA A 1 271 ? -29.588 -12.131 35.738 1.00 81.69 271 ALA A N 1
ATOM 2201 C CA . ALA A 1 271 ? -30.484 -11.283 36.522 1.00 81.69 271 ALA A CA 1
ATOM 2202 C C . ALA A 1 271 ? -30.591 -9.851 35.960 1.00 81.69 271 ALA A C 1
ATOM 2204 O O . ALA A 1 271 ? -31.582 -9.164 36.206 1.00 81.69 271 ALA A O 1
ATOM 2205 N N . SER A 1 272 ? -29.611 -9.416 35.164 1.00 79.88 272 SER A N 1
ATOM 2206 C CA . SER A 1 272 ? -29.590 -8.108 34.508 1.00 79.88 272 SER A CA 1
ATOM 2207 C C . SER A 1 272 ? -30.572 -8.030 33.332 1.00 79.88 272 SER A C 1
ATOM 2209 O O . SER A 1 272 ? -30.728 -8.981 32.549 1.00 79.88 272 SER A O 1
ATOM 2211 N N . HIS A 1 273 ? -31.202 -6.863 33.154 1.00 79.62 273 HIS A N 1
ATOM 2212 C CA . HIS A 1 273 ? -32.000 -6.557 31.963 1.00 79.62 273 HIS A CA 1
ATOM 2213 C C . HIS A 1 273 ? -31.153 -6.625 30.680 1.00 79.62 273 HIS A C 1
ATOM 2215 O O . HIS A 1 273 ? -29.924 -6.578 30.720 1.00 79.62 273 HIS A O 1
ATOM 2221 N N . MET A 1 274 ? -31.809 -6.780 29.525 1.00 76.75 274 MET A N 1
ATOM 2222 C CA . MET A 1 274 ? -31.105 -6.729 28.241 1.00 76.75 274 MET A CA 1
ATOM 2223 C C . MET A 1 274 ? -30.488 -5.339 28.022 1.00 76.75 274 MET A C 1
ATOM 2225 O O . MET A 1 274 ? -31.138 -4.338 28.333 1.00 76.75 274 MET A O 1
ATOM 2229 N N . PRO A 1 275 ? -29.256 -5.271 27.494 1.00 79.62 275 PRO A N 1
ATOM 2230 C CA . PRO A 1 275 ? -28.576 -4.009 27.239 1.00 79.62 275 PRO A CA 1
ATOM 2231 C C . PRO A 1 275 ? -29.198 -3.236 26.066 1.00 79.62 275 PRO A C 1
ATOM 2233 O O . PRO A 1 275 ? -29.836 -3.843 25.201 1.00 79.62 275 PRO A O 1
ATOM 2236 N N . PRO A 1 276 ? -28.965 -1.913 25.987 1.00 78.62 276 PRO A N 1
ATOM 2237 C CA . PRO A 1 276 ? -29.213 -1.146 24.771 1.00 78.62 276 PRO A CA 1
ATOM 2238 C C . PRO A 1 276 ? -28.287 -1.599 23.632 1.00 78.62 276 PRO A C 1
ATOM 2240 O O . PRO A 1 276 ? -27.206 -2.144 23.875 1.00 78.62 276 PRO A O 1
ATOM 2243 N N . ASP A 1 277 ? -28.668 -1.293 22.388 1.00 70.88 277 ASP A N 1
ATOM 2244 C CA . ASP A 1 277 ? -27.929 -1.705 21.183 1.00 70.88 277 ASP A CA 1
ATOM 2245 C C . ASP A 1 277 ? -26.451 -1.285 21.190 1.00 70.88 277 ASP A C 1
ATOM 2247 O O . ASP A 1 277 ? -25.581 -2.000 20.695 1.00 70.88 277 ASP A O 1
ATOM 2251 N N . THR A 1 278 ? -26.147 -0.154 21.828 1.00 68.25 278 THR A N 1
ATOM 2252 C CA . THR A 1 278 ? -24.791 0.390 21.968 1.00 68.25 278 THR A CA 1
ATOM 2253 C C . THR A 1 278 ? -23.856 -0.469 22.820 1.00 68.25 278 THR A C 1
ATOM 2255 O O . THR A 1 278 ? -22.643 -0.324 22.700 1.00 68.25 278 THR A O 1
ATOM 2258 N N . LEU A 1 279 ? -24.392 -1.353 23.668 1.00 73.69 279 LEU A N 1
ATOM 2259 C CA . LEU A 1 279 ? -23.626 -2.198 24.593 1.00 73.69 279 LEU A CA 1
ATOM 2260 C C . LEU A 1 279 ? -23.721 -3.695 24.265 1.00 73.69 279 LEU A C 1
ATOM 2262 O O . LEU A 1 279 ? -23.183 -4.518 25.006 1.00 73.69 279 LEU A O 1
ATOM 2266 N N . LEU A 1 280 ? -24.369 -4.068 23.155 1.00 73.50 280 LEU A N 1
ATOM 2267 C CA . LEU A 1 280 ? -24.572 -5.472 22.776 1.00 73.50 280 LEU A CA 1
ATOM 2268 C C . LEU A 1 280 ? -23.264 -6.263 22.702 1.00 73.50 280 LEU A C 1
ATOM 2270 O O . LEU A 1 280 ? -23.204 -7.392 23.173 1.00 73.50 280 LEU A O 1
ATOM 2274 N N . LEU A 1 281 ? -22.208 -5.667 22.150 1.00 72.62 281 LEU A N 1
ATOM 2275 C CA . LEU A 1 281 ? -20.907 -6.320 21.982 1.00 72.62 281 LEU A CA 1
ATOM 2276 C C . LEU A 1 281 ? -20.203 -6.568 23.326 1.00 72.62 281 LEU A C 1
ATOM 2278 O O . LEU A 1 281 ? -19.677 -7.656 23.559 1.00 72.62 281 LEU A O 1
ATOM 2282 N N . ALA A 1 282 ? -20.261 -5.594 24.237 1.00 73.31 282 ALA A N 1
ATOM 2283 C CA . ALA A 1 282 ? -19.705 -5.726 25.582 1.00 73.31 282 ALA A CA 1
ATOM 2284 C C . ALA A 1 282 ? -20.459 -6.788 26.396 1.00 73.31 282 ALA A C 1
ATOM 2286 O O . ALA A 1 282 ? -19.849 -7.642 27.036 1.00 73.31 282 ALA A O 1
ATOM 2287 N N . TYR A 1 283 ? -21.790 -6.802 26.297 1.00 78.50 283 TYR A N 1
ATOM 2288 C CA . TYR A 1 283 ? -22.621 -7.823 26.933 1.00 78.50 283 TYR A CA 1
ATOM 2289 C C . TYR A 1 283 ? -22.429 -9.209 26.330 1.00 78.50 283 TYR A C 1
ATOM 2291 O O . TYR A 1 283 ? -22.450 -10.200 27.058 1.00 78.50 283 TYR A O 1
ATOM 2299 N N . TRP A 1 284 ? -22.242 -9.304 25.015 1.00 82.06 284 TRP A N 1
ATOM 2300 C CA . TRP A 1 284 ? -21.906 -10.561 24.355 1.00 82.06 284 TRP A CA 1
ATOM 2301 C C . TRP A 1 284 ? -20.589 -11.114 24.907 1.00 82.06 284 TRP A C 1
ATOM 2303 O O . TRP A 1 284 ? -20.556 -12.262 25.348 1.00 82.06 284 TRP A O 1
ATOM 2313 N N . CYS A 1 285 ? -19.551 -10.276 24.993 1.00 78.81 285 CYS A N 1
ATOM 2314 C CA . CYS A 1 285 ? -18.265 -10.640 25.585 1.00 78.81 285 CYS A CA 1
ATOM 2315 C C . CYS A 1 285 ? -18.432 -11.111 27.040 1.00 78.81 285 CYS A C 1
ATOM 2317 O O . CYS A 1 285 ? -18.017 -12.217 27.383 1.00 78.81 285 CYS A O 1
ATOM 2319 N N . ALA A 1 286 ? -19.140 -10.337 27.870 1.00 81.94 286 ALA A N 1
ATOM 2320 C CA . ALA A 1 286 ? -19.419 -10.693 29.261 1.00 81.94 286 ALA A CA 1
ATOM 2321 C C . ALA A 1 286 ? -20.172 -12.028 29.394 1.00 81.94 286 ALA A C 1
ATOM 2323 O O . ALA A 1 286 ? -19.862 -12.838 30.265 1.00 81.94 286 ALA A O 1
ATOM 2324 N N . THR A 1 287 ? -21.132 -12.294 28.503 1.00 83.38 287 THR A N 1
ATOM 2325 C CA . THR A 1 287 ? -21.910 -13.543 28.509 1.00 83.38 287 THR A CA 1
ATOM 2326 C C . THR A 1 287 ? -21.039 -14.744 28.140 1.00 83.38 287 THR A C 1
ATOM 2328 O O . THR A 1 287 ? -21.185 -15.807 28.738 1.00 83.38 287 THR A O 1
ATOM 2331 N N . VAL A 1 288 ? -20.115 -14.587 27.185 1.00 83.19 288 VAL A N 1
ATOM 2332 C CA . VAL A 1 288 ? -19.136 -15.630 26.841 1.00 83.19 288 VAL A CA 1
ATOM 2333 C C . VAL A 1 288 ? -18.192 -15.889 28.017 1.00 83.19 288 VAL A C 1
ATOM 2335 O O . VAL A 1 288 ? -17.967 -17.039 28.385 1.00 83.19 288 VAL A O 1
ATOM 2338 N N . LEU A 1 289 ? -17.682 -14.834 28.654 1.00 83.88 289 LEU A N 1
ATOM 2339 C CA . LEU A 1 289 ? -16.760 -14.935 29.790 1.00 83.88 289 LEU A CA 1
ATOM 2340 C C . LEU A 1 289 ? -17.402 -15.553 31.032 1.00 83.88 289 LEU A C 1
ATOM 2342 O O . LEU A 1 289 ? -16.733 -16.266 31.780 1.00 83.88 289 LEU A O 1
ATOM 2346 N N . ALA A 1 290 ? -18.711 -15.377 31.198 1.00 87.62 290 ALA A N 1
ATOM 2347 C CA . ALA A 1 290 ? -19.462 -16.041 32.248 1.00 87.62 290 ALA A CA 1
ATOM 2348 C C . ALA A 1 290 ? -19.408 -17.577 32.137 1.00 87.62 290 ALA A C 1
ATOM 2350 O O . ALA A 1 290 ? -19.449 -18.250 33.157 1.00 87.62 290 ALA A O 1
ATOM 2351 N N . PHE A 1 291 ? -19.226 -18.177 30.952 1.00 84.38 291 PHE A N 1
ATOM 2352 C CA . PHE A 1 291 ? -19.013 -19.634 30.862 1.00 84.38 291 PHE A CA 1
ATOM 2353 C C . PHE A 1 291 ? -17.709 -20.103 31.523 1.00 84.38 291 PHE A C 1
ATOM 2355 O O . PHE A 1 291 ? -17.613 -21.271 31.898 1.00 84.38 291 PHE A O 1
ATOM 2362 N N . PHE A 1 292 ? -16.746 -19.198 31.705 1.00 85.38 292 PHE A N 1
ATOM 2363 C CA . PHE A 1 292 ? -15.487 -19.425 32.420 1.00 85.38 292 PHE A CA 1
ATOM 2364 C C . PHE A 1 292 ? -15.535 -18.915 33.872 1.00 85.38 292 PHE A C 1
ATOM 2366 O O . PHE A 1 292 ? -14.507 -18.858 34.536 1.00 85.38 292 PHE A O 1
ATOM 2373 N N . ASP A 1 293 ? -16.720 -18.531 34.364 1.00 84.88 293 ASP A N 1
ATOM 2374 C CA . ASP A 1 293 ? -16.953 -17.933 35.686 1.00 84.88 293 ASP A CA 1
ATOM 2375 C C . ASP A 1 293 ? -16.181 -16.622 35.937 1.00 84.88 293 ASP A C 1
ATOM 2377 O O . ASP A 1 293 ? -15.862 -16.270 37.072 1.00 84.88 293 ASP A O 1
ATOM 2381 N N . ILE A 1 294 ? -15.903 -15.873 34.865 1.00 83.06 294 ILE A N 1
ATOM 2382 C CA . ILE A 1 294 ? -15.232 -14.572 34.920 1.00 83.06 294 ILE A CA 1
ATOM 2383 C C . ILE A 1 294 ? -16.282 -13.466 34.874 1.00 83.06 294 ILE A C 1
ATOM 2385 O O . ILE A 1 294 ? -17.044 -13.349 33.913 1.00 83.06 294 ILE A O 1
ATOM 2389 N N . GLU A 1 295 ? -16.292 -12.618 35.901 1.00 82.75 295 GLU A N 1
ATOM 2390 C CA . GLU A 1 295 ? -17.076 -11.388 35.884 1.00 82.75 295 GLU A CA 1
ATOM 2391 C C . GLU A 1 295 ? -16.363 -10.337 35.024 1.00 82.75 295 GLU A C 1
ATOM 2393 O O . GLU A 1 295 ? -15.258 -9.899 35.341 1.00 82.75 295 GLU A O 1
ATOM 2398 N N . PHE A 1 296 ? -17.005 -9.934 33.929 1.00 77.38 296 PHE A N 1
ATOM 2399 C CA . PHE A 1 296 ? -16.541 -8.851 33.071 1.00 77.38 296 PHE A CA 1
ATOM 2400 C C . PHE A 1 296 ? -17.517 -7.689 33.168 1.00 77.38 296 PHE A C 1
ATOM 2402 O O . PHE A 1 296 ? -18.712 -7.856 32.916 1.00 77.38 296 PHE A O 1
ATOM 2409 N N . ASP A 1 297 ? -17.002 -6.523 33.541 1.00 74.56 297 ASP A N 1
ATOM 2410 C CA . ASP A 1 297 ? -17.783 -5.296 33.556 1.00 74.56 297 ASP A CA 1
ATOM 2411 C C . ASP A 1 297 ? -17.921 -4.771 32.111 1.00 74.56 297 ASP A C 1
ATOM 2413 O O . ASP A 1 297 ? -16.908 -4.452 31.482 1.00 74.56 297 ASP A O 1
ATOM 2417 N N . PRO A 1 298 ? -19.151 -4.690 31.560 1.00 66.19 298 PRO A N 1
ATOM 2418 C CA . PRO A 1 298 ? -19.393 -4.208 30.202 1.00 66.19 298 PRO A CA 1
ATOM 2419 C C . PRO A 1 298 ? -18.922 -2.769 29.955 1.00 66.19 298 PRO A C 1
ATOM 2421 O O . PRO A 1 298 ? -18.778 -2.380 28.795 1.00 66.19 298 PRO A O 1
ATOM 2424 N N . ASP A 1 299 ? -18.690 -1.986 31.013 1.00 60.38 299 ASP A N 1
ATOM 2425 C CA . ASP A 1 299 ? -18.187 -0.614 30.916 1.00 60.38 299 ASP A CA 1
ATOM 2426 C C . ASP A 1 299 ? -1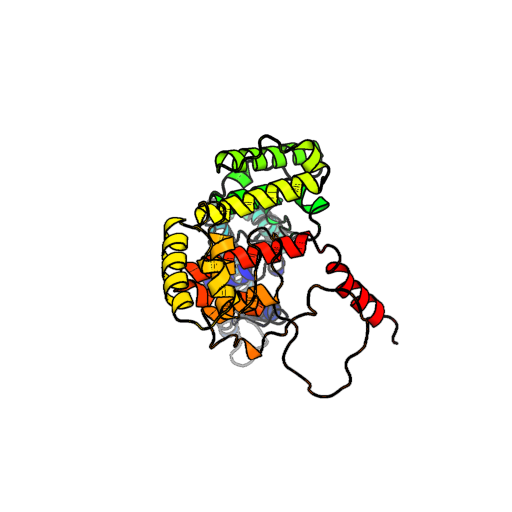6.652 -0.548 30.771 1.00 60.38 299 ASP A C 1
ATOM 2428 O O . ASP A 1 299 ? -16.096 0.518 30.466 1.00 60.38 299 ASP A O 1
ATOM 2432 N N . ILE A 1 300 ? -15.945 -1.677 30.936 1.00 58.75 300 ILE A N 1
ATOM 2433 C CA . ILE A 1 300 ? -14.495 -1.759 30.737 1.00 58.75 300 ILE A CA 1
ATOM 2434 C C . ILE A 1 300 ? -14.164 -1.599 29.252 1.00 58.75 300 ILE A C 1
ATOM 2436 O O . ILE A 1 300 ? -14.589 -2.367 28.391 1.00 58.75 300 ILE A O 1
ATOM 2440 N N . ARG A 1 301 ? -13.332 -0.594 28.962 1.00 50.88 301 ARG A N 1
ATOM 2441 C CA . ARG A 1 301 ? -12.920 -0.243 27.595 1.00 50.88 301 ARG A CA 1
ATOM 2442 C C . ARG A 1 301 ? -11.673 -0.970 27.099 1.00 50.88 301 ARG A C 1
ATOM 2444 O O . ARG A 1 301 ? -11.428 -0.911 25.907 1.00 50.88 301 ARG A O 1
ATOM 2451 N N . ASN A 1 302 ? -10.911 -1.613 27.985 1.00 52.22 302 ASN A N 1
ATOM 2452 C CA . ASN A 1 302 ? -9.691 -2.341 27.635 1.00 52.22 302 ASN A CA 1
ATOM 2453 C C . ASN A 1 302 ? -9.887 -3.832 27.903 1.00 52.22 302 ASN A C 1
ATOM 2455 O O . ASN A 1 302 ? -10.164 -4.225 29.036 1.00 52.22 302 ASN A O 1
ATOM 2459 N N . ILE A 1 303 ? -9.722 -4.657 26.874 1.00 57.84 303 ILE A N 1
ATOM 2460 C CA . ILE A 1 303 ? -9.808 -6.111 26.994 1.00 57.84 303 ILE A CA 1
ATOM 2461 C C . ILE A 1 303 ? -8.396 -6.690 27.034 1.00 57.84 303 ILE A C 1
ATOM 2463 O O . ILE A 1 303 ? -7.646 -6.608 26.061 1.00 57.84 303 ILE A O 1
ATOM 2467 N N . ASP A 1 304 ? -8.042 -7.327 28.148 1.00 58.91 304 ASP A N 1
ATOM 2468 C CA . ASP A 1 304 ? -6.749 -7.994 28.281 1.00 58.91 304 ASP A CA 1
ATOM 2469 C C . ASP A 1 304 ? -6.637 -9.224 27.358 1.00 58.91 304 ASP A C 1
ATOM 2471 O O . ASP A 1 304 ? -7.616 -9.916 27.061 1.00 58.91 304 ASP A O 1
ATOM 2475 N N . GLU A 1 305 ? -5.410 -9.556 26.943 1.00 60.75 305 GLU A N 1
ATOM 2476 C CA . GLU A 1 305 ? -5.117 -10.712 26.078 1.00 60.75 305 GLU A CA 1
ATOM 2477 C C . GLU A 1 305 ? -5.727 -12.044 26.578 1.00 60.75 305 GLU A C 1
ATOM 2479 O O . GLU A 1 305 ? -6.295 -12.770 25.758 1.00 60.75 305 GLU A O 1
ATOM 2484 N N . PRO A 1 306 ? -5.704 -12.390 27.885 1.00 65.62 306 PRO A N 1
ATOM 2485 C CA . PRO A 1 306 ? -6.323 -13.625 28.372 1.00 65.62 306 PRO A CA 1
ATOM 2486 C C . PRO A 1 306 ? -7.844 -13.659 28.183 1.00 65.62 306 PRO A C 1
ATOM 2488 O O . PRO A 1 306 ? -8.400 -14.705 27.852 1.00 65.62 306 PRO A O 1
ATOM 2491 N N . ILE A 1 307 ? -8.519 -12.517 28.348 1.00 70.44 307 ILE A N 1
ATOM 2492 C CA . ILE A 1 307 ? -9.971 -12.388 28.156 1.00 70.44 307 ILE A CA 1
ATOM 2493 C C . ILE A 1 307 ? -10.316 -12.677 26.694 1.00 70.44 307 ILE A C 1
ATOM 2495 O O . ILE A 1 307 ? -11.203 -13.469 26.378 1.00 70.44 307 ILE A O 1
ATOM 2499 N N . LEU A 1 308 ? -9.544 -12.085 25.792 1.00 67.81 308 LEU A N 1
ATOM 2500 C CA . LEU A 1 308 ? -9.690 -12.247 24.357 1.00 67.81 308 LEU A CA 1
ATOM 2501 C C . LEU A 1 308 ? -9.480 -13.700 23.900 1.00 67.81 308 LEU A C 1
ATOM 2503 O O . LEU A 1 308 ? -10.267 -14.239 23.118 1.00 67.81 308 LEU A O 1
ATOM 2507 N N . LEU A 1 309 ? -8.440 -14.358 24.417 1.00 67.00 309 LEU A N 1
ATOM 2508 C CA . LEU A 1 309 ? -8.168 -15.765 24.126 1.00 67.00 309 LEU A CA 1
ATOM 2509 C C . LEU A 1 309 ? -9.287 -16.682 24.633 1.00 67.00 309 LEU A C 1
ATOM 2511 O O . LEU A 1 309 ? -9.590 -17.674 23.972 1.00 67.00 309 LEU A O 1
ATOM 2515 N N . ARG A 1 310 ? -9.941 -16.340 25.748 1.00 74.00 310 ARG A N 1
ATOM 2516 C CA . ARG A 1 310 ? -11.091 -17.091 26.279 1.00 74.00 310 ARG A CA 1
ATOM 2517 C C . ARG A 1 310 ? -12.332 -16.963 25.415 1.00 74.00 310 ARG A C 1
ATOM 2519 O O . ARG A 1 310 ? -13.005 -17.960 25.165 1.00 74.00 310 ARG A O 1
ATOM 2526 N N . VAL A 1 311 ? -12.591 -15.772 24.879 1.00 70.88 311 VAL A N 1
ATOM 2527 C CA . VAL A 1 311 ? -13.664 -15.588 23.894 1.00 70.88 311 VAL A CA 1
ATOM 2528 C C . VAL A 1 311 ? -13.419 -16.467 22.664 1.00 70.88 311 VAL A C 1
ATOM 2530 O O . VAL A 1 311 ? -14.336 -17.137 22.200 1.00 70.88 311 VAL A O 1
ATOM 2533 N N . ILE A 1 312 ? -12.181 -16.538 22.165 1.00 67.62 312 ILE A N 1
ATOM 2534 C CA . ILE A 1 312 ? -11.834 -17.408 21.027 1.00 67.62 312 ILE A CA 1
ATOM 2535 C C . ILE A 1 312 ? -11.948 -18.895 21.407 1.00 67.62 312 ILE A C 1
ATOM 2537 O O . ILE A 1 312 ? -12.508 -19.678 20.639 1.00 67.62 312 ILE A O 1
ATOM 2541 N N . SER A 1 313 ? -11.455 -19.274 22.590 1.00 72.75 313 SER A N 1
ATOM 2542 C CA . SER A 1 313 ? -11.538 -20.633 23.147 1.00 72.75 313 SER A CA 1
ATOM 2543 C C . SER A 1 313 ? -12.978 -21.143 23.195 1.00 72.75 313 SER A C 1
ATOM 2545 O O . SER A 1 313 ? -13.234 -22.283 22.819 1.00 72.75 313 SER A O 1
ATOM 2547 N N . PHE A 1 314 ? -13.942 -20.288 23.552 1.00 76.12 314 PHE A N 1
ATOM 2548 C CA . PHE A 1 314 ? -15.357 -20.661 23.600 1.00 76.12 314 PHE A CA 1
ATOM 2549 C C . PHE A 1 314 ? -15.896 -21.161 22.250 1.00 76.12 314 PHE A C 1
ATOM 2551 O O . PHE A 1 314 ? -16.577 -22.184 22.195 1.00 76.12 314 PHE A O 1
ATOM 2558 N N . TYR A 1 315 ? -15.571 -20.473 21.151 1.00 71.88 315 TYR A N 1
ATOM 2559 C CA . TYR A 1 315 ? -16.042 -20.859 19.815 1.00 71.88 315 TYR A CA 1
ATOM 2560 C C . TYR A 1 315 ? -15.146 -21.906 19.142 1.00 71.88 315 TYR A C 1
ATOM 2562 O O . TYR A 1 315 ? -15.598 -22.621 18.247 1.00 71.88 315 TYR A O 1
ATOM 2570 N N . VAL A 1 316 ? -13.874 -22.001 19.545 1.00 69.50 316 VAL A N 1
ATOM 2571 C CA . VAL A 1 316 ? -12.861 -22.847 18.892 1.00 69.50 316 VAL A CA 1
ATOM 2572 C C . VAL A 1 316 ? -12.005 -23.607 19.922 1.00 69.50 316 VAL A C 1
ATOM 2574 O O . VAL A 1 316 ? -10.769 -23.528 19.895 1.00 69.50 316 VAL A O 1
ATOM 2577 N N . PRO A 1 317 ? -12.619 -24.409 20.813 1.00 65.88 317 PRO A N 1
ATOM 2578 C CA . PRO A 1 317 ? -11.923 -25.001 21.963 1.00 65.88 317 PRO A CA 1
ATOM 2579 C C . PRO A 1 317 ? -10.822 -25.991 21.560 1.00 65.88 317 PRO A C 1
ATOM 2581 O O . PRO A 1 317 ? -9.864 -26.204 22.295 1.00 65.88 317 PRO A O 1
ATOM 2584 N N . ASN A 1 318 ? -10.916 -26.566 20.357 1.00 57.56 318 ASN A N 1
ATOM 2585 C CA . ASN A 1 318 ? -9.918 -27.494 19.821 1.00 57.56 318 ASN A CA 1
ATOM 2586 C C . ASN A 1 318 ? -8.598 -26.811 19.430 1.00 57.56 318 ASN A C 1
ATOM 2588 O O . ASN A 1 318 ? -7.577 -27.485 19.321 1.00 57.56 318 ASN A O 1
ATOM 2592 N N . MET A 1 319 ? -8.615 -25.499 19.163 1.00 54.38 319 MET A N 1
ATOM 2593 C CA . MET A 1 319 ? -7.417 -24.750 18.767 1.00 54.38 319 MET A CA 1
ATOM 2594 C C . MET A 1 319 ? -6.758 -24.042 19.944 1.00 54.38 319 MET A C 1
ATOM 2596 O O . MET A 1 319 ? -5.532 -23.976 20.000 1.00 54.38 319 MET A O 1
ATOM 2600 N N . ILE A 1 320 ? -7.561 -23.512 20.868 1.00 63.03 320 ILE A N 1
ATOM 2601 C CA . ILE A 1 320 ? -7.080 -22.835 22.072 1.00 63.03 320 ILE A CA 1
ATOM 2602 C C . ILE A 1 320 ? -7.896 -23.367 23.252 1.00 63.03 320 ILE A C 1
ATOM 2604 O O . ILE A 1 320 ? -8.928 -22.789 23.572 1.00 63.03 320 ILE A O 1
ATOM 2608 N N . PRO A 1 321 ? -7.482 -24.478 23.882 1.00 72.00 321 PRO A N 1
ATOM 2609 C CA . PRO A 1 321 ? -8.133 -24.964 25.090 1.00 72.00 321 PRO A CA 1
ATOM 2610 C C . PRO A 1 321 ? -7.949 -23.968 26.238 1.00 72.00 321 PRO A C 1
ATOM 2612 O O . PRO A 1 321 ? -6.849 -23.451 26.436 1.00 72.00 321 PRO A O 1
ATOM 2615 N N . ASP A 1 322 ? -8.989 -23.756 27.043 1.00 69.19 322 ASP A N 1
ATOM 2616 C CA . ASP A 1 322 ? -8.949 -22.819 28.178 1.00 69.19 322 ASP A CA 1
ATOM 2617 C C . ASP A 1 322 ? -7.805 -23.108 29.163 1.00 69.19 322 ASP A C 1
ATOM 2619 O O . ASP A 1 322 ? -7.098 -22.196 29.576 1.00 69.19 322 ASP A O 1
ATOM 2623 N N . GLY A 1 323 ? -7.506 -24.385 29.428 1.00 68.75 323 GLY A N 1
ATOM 2624 C CA . GLY A 1 323 ? -6.397 -24.781 30.306 1.00 68.75 323 GLY A CA 1
ATOM 2625 C C . GLY A 1 323 ? -4.994 -24.369 29.825 1.00 68.75 323 GLY A C 1
ATOM 2626 O O . GLY A 1 323 ? -4.031 -24.518 30.574 1.00 68.75 323 GLY A O 1
ATOM 2627 N N . MET A 1 324 ? -4.850 -23.871 28.591 1.00 63.81 324 MET A N 1
ATOM 2628 C CA . MET A 1 324 ? -3.596 -23.303 28.076 1.00 63.81 324 MET A CA 1
ATOM 2629 C C . MET A 1 324 ? -3.483 -21.787 28.294 1.00 63.81 324 MET A C 1
ATOM 2631 O O . MET A 1 324 ? -2.400 -21.224 28.113 1.00 63.81 324 MET A O 1
ATOM 2635 N N . ILE A 1 325 ? -4.573 -21.118 28.674 1.00 66.94 325 ILE A N 1
ATOM 2636 C CA . ILE A 1 325 ? -4.625 -19.674 28.884 1.00 66.94 325 ILE A CA 1
ATOM 2637 C C . ILE A 1 325 ? -4.226 -19.399 30.333 1.00 66.94 325 ILE A C 1
ATOM 2639 O O . ILE A 1 325 ? -4.907 -19.800 31.272 1.00 66.94 325 ILE A O 1
ATOM 2643 N N . LYS A 1 326 ? -3.088 -18.727 30.529 1.00 63.47 326 LYS A N 1
ATOM 2644 C CA . LYS A 1 326 ? -2.653 -18.321 31.868 1.00 63.47 326 LYS A CA 1
ATOM 2645 C C . LYS A 1 326 ? -3.482 -17.132 32.330 1.00 63.47 326 LYS A C 1
ATOM 2647 O O . LYS A 1 326 ? -3.520 -16.113 31.640 1.00 63.47 326 LYS A O 1
ATOM 2652 N N . ASP A 1 327 ? -4.051 -17.231 33.524 1.00 53.06 327 ASP A N 1
ATOM 2653 C CA . ASP A 1 327 ? -4.485 -16.054 34.261 1.00 53.06 327 ASP A CA 1
ATOM 2654 C C . ASP A 1 327 ? -3.256 -15.190 34.545 1.00 53.06 327 ASP A C 1
ATOM 2656 O O . ASP A 1 327 ? -2.355 -15.574 35.296 1.00 53.06 327 ASP A O 1
ATOM 2660 N N . GLY A 1 328 ? -3.178 -14.035 33.882 1.00 38.69 328 GLY A N 1
ATOM 2661 C CA . GLY A 1 328 ? -2.301 -12.960 34.334 1.00 38.69 328 GLY A CA 1
ATOM 2662 C C . GLY A 1 328 ? -2.642 -12.602 35.785 1.00 38.69 328 GLY A C 1
ATOM 2663 O O . GLY A 1 328 ? -3.746 -12.910 36.242 1.00 38.69 328 GLY A O 1
ATOM 2664 N N . PRO A 1 329 ? -1.713 -11.990 36.541 1.00 32.47 329 PRO A N 1
ATOM 2665 C CA . PRO A 1 329 ? -1.956 -11.688 37.940 1.00 32.47 329 PRO A CA 1
ATOM 2666 C C . PRO A 1 329 ? -3.229 -10.852 38.041 1.00 32.47 329 PRO A C 1
ATOM 2668 O O . PRO A 1 329 ? -3.366 -9.822 37.381 1.00 32.47 329 PRO A O 1
ATOM 2671 N N . SER A 1 330 ? -4.162 -11.361 38.840 1.00 31.77 330 SER A N 1
ATOM 2672 C CA . SER A 1 330 ? -5.387 -10.699 39.260 1.00 31.77 330 SER A CA 1
ATOM 2673 C C . SER A 1 330 ? -5.175 -9.201 39.455 1.00 31.77 330 SER A C 1
ATOM 2675 O O . SER A 1 330 ? -4.192 -8.799 40.077 1.00 31.77 330 SER A O 1
ATOM 2677 N N . LEU A 1 331 ? -6.138 -8.404 38.992 1.00 35.97 331 LEU A N 1
ATOM 2678 C CA . LEU A 1 331 ? -6.405 -7.043 39.452 1.00 35.97 331 LEU A CA 1
ATOM 2679 C C . LEU A 1 331 ? -6.426 -7.006 40.992 1.00 35.97 331 LEU A C 1
ATOM 2681 O O . LEU A 1 331 ? -7.474 -7.201 41.595 1.00 35.97 331 LEU A O 1
ATOM 2685 N N . ASN A 1 332 ? -5.255 -6.866 41.617 1.00 27.55 332 ASN A N 1
ATOM 2686 C CA . ASN A 1 332 ? -4.979 -6.364 42.961 1.00 27.55 332 ASN A CA 1
ATOM 2687 C C . ASN A 1 332 ? -3.458 -6.375 43.200 1.00 27.55 332 ASN A C 1
ATOM 2689 O O . ASN A 1 332 ? -2.737 -7.290 42.820 1.00 27.55 332 ASN A O 1
ATOM 2693 N N . SER A 1 333 ? -2.990 -5.292 43.808 1.00 30.70 333 SER A N 1
ATOM 2694 C CA . SER A 1 333 ? -1.607 -4.905 44.102 1.00 30.70 333 SER A CA 1
ATOM 2695 C C . SER A 1 333 ? -0.602 -6.006 44.499 1.00 30.70 333 SER A C 1
ATOM 2697 O O . SER A 1 333 ? -0.906 -6.855 45.330 1.00 30.70 333 SER A O 1
ATOM 2699 N N . ALA A 1 334 ? 0.650 -5.777 44.070 1.00 27.39 334 ALA A N 1
ATOM 2700 C CA . ALA A 1 334 ? 1.930 -6.253 44.623 1.00 27.39 334 ALA A CA 1
ATOM 2701 C C . ALA A 1 334 ? 2.348 -7.717 44.367 1.00 27.39 334 ALA A C 1
ATOM 2703 O O . ALA A 1 334 ? 1.831 -8.643 44.974 1.00 27.39 334 ALA A O 1
ATOM 2704 N N . CYS A 1 335 ? 3.392 -7.912 43.549 1.00 23.48 335 CYS A N 1
ATOM 2705 C CA . CYS A 1 335 ? 4.734 -8.324 44.004 1.00 23.48 335 CYS A CA 1
ATOM 2706 C C . CYS A 1 335 ? 5.608 -8.777 42.823 1.00 23.48 335 CYS A C 1
ATOM 2708 O O . CYS A 1 335 ? 5.276 -9.699 42.084 1.00 23.48 335 CYS A O 1
ATOM 2710 N N . LEU A 1 336 ? 6.782 -8.155 42.716 1.00 33.81 336 LEU A N 1
ATOM 2711 C CA . LEU A 1 336 ? 7.972 -8.718 42.085 1.00 33.81 336 LEU A CA 1
ATOM 2712 C C . LEU A 1 336 ? 8.388 -9.977 42.855 1.00 33.81 336 LEU A C 1
ATOM 2714 O O . LEU A 1 336 ? 8.860 -9.807 43.972 1.00 33.81 336 LEU A O 1
ATOM 2718 N N . GLN A 1 337 ? 8.292 -11.180 42.278 1.00 25.42 337 GLN A N 1
ATOM 2719 C CA . GLN A 1 337 ? 9.224 -12.288 42.556 1.00 25.42 337 GLN A CA 1
ATOM 2720 C C . GLN A 1 337 ? 9.363 -13.206 41.329 1.00 25.42 337 GLN A C 1
ATOM 2722 O O . GLN A 1 337 ? 8.388 -13.528 40.651 1.00 25.42 337 GLN A O 1
ATOM 2727 N N . GLU A 1 338 ? 10.609 -13.576 41.033 1.00 26.59 338 GLU A N 1
ATOM 2728 C CA . GLU A 1 338 ? 11.035 -14.401 39.897 1.00 26.59 338 GLU A CA 1
ATOM 2729 C C . GLU A 1 338 ? 10.507 -15.847 39.984 1.00 26.59 338 GLU A C 1
ATOM 2731 O O . GLU A 1 338 ? 10.492 -16.426 41.073 1.00 26.59 338 GLU A O 1
ATOM 2736 N N . PRO A 1 339 ? 10.142 -16.492 38.857 1.00 27.80 339 PRO A N 1
ATOM 2737 C CA . PRO A 1 339 ? 9.769 -17.896 38.868 1.00 27.80 339 PRO A CA 1
ATOM 2738 C C . PRO A 1 339 ? 11.002 -18.805 38.812 1.00 27.80 339 PRO A C 1
ATOM 2740 O O . PRO A 1 339 ? 11.834 -18.733 37.904 1.00 27.80 339 PRO A O 1
ATOM 2743 N N . THR A 1 340 ? 11.065 -19.717 39.778 1.00 24.17 340 THR A N 1
ATOM 2744 C CA . THR A 1 340 ? 11.993 -20.842 39.829 1.00 24.17 340 THR A CA 1
ATOM 2745 C C . THR A 1 340 ? 11.738 -21.837 38.694 1.00 24.17 340 THR A C 1
ATOM 2747 O O . THR A 1 340 ? 10.618 -22.170 38.312 1.00 24.17 340 THR A O 1
ATOM 2750 N N . THR A 1 341 ? 12.844 -22.309 38.135 1.00 32.12 341 THR A N 1
ATOM 2751 C CA . THR A 1 341 ? 12.981 -23.258 37.030 1.00 32.12 341 THR A CA 1
ATOM 2752 C C . THR A 1 341 ? 12.323 -24.617 37.289 1.00 32.12 341 THR A C 1
ATOM 2754 O O . THR A 1 341 ? 12.840 -25.405 38.072 1.00 32.12 341 THR A O 1
ATOM 2757 N N . SER A 1 342 ? 11.274 -24.960 36.535 1.00 26.83 342 SER A N 1
ATOM 2758 C CA . SER A 1 342 ? 11.142 -26.247 35.820 1.00 26.83 342 SER A CA 1
ATOM 2759 C C . SER A 1 342 ? 9.887 -26.239 34.931 1.00 26.83 342 SER A C 1
ATOM 2761 O O . SER A 1 342 ? 8.819 -25.822 35.358 1.00 26.83 342 SER A O 1
ATOM 2763 N N . GLY A 1 343 ? 10.031 -26.660 33.668 1.00 24.33 343 GLY A N 1
ATOM 2764 C CA . GLY A 1 343 ? 8.946 -26.702 32.674 1.00 24.33 343 GLY A CA 1
ATOM 2765 C C . GLY A 1 343 ? 9.178 -25.770 31.481 1.00 24.33 343 GLY A C 1
ATOM 2766 O O . GLY A 1 343 ? 8.528 -24.738 31.336 1.00 24.33 343 GLY A O 1
ATOM 2767 N N . ARG A 1 344 ? 10.143 -26.107 30.618 1.00 27.05 344 ARG A N 1
ATOM 2768 C CA . ARG A 1 344 ? 10.392 -25.375 29.368 1.00 27.05 344 ARG A CA 1
ATOM 2769 C C . ARG A 1 344 ? 9.392 -25.783 28.276 1.00 27.05 344 ARG A C 1
ATOM 2771 O O . ARG A 1 344 ? 9.282 -26.963 27.972 1.00 27.05 344 ARG A O 1
ATOM 2778 N N . GLN A 1 345 ? 8.859 -24.740 27.627 1.00 28.06 345 GLN A N 1
ATOM 2779 C CA . GLN A 1 345 ? 8.418 -24.617 26.223 1.00 28.06 345 GLN A CA 1
ATOM 2780 C C . GLN A 1 345 ? 6.981 -25.002 25.831 1.00 28.06 345 GLN A C 1
ATOM 2782 O O . GLN A 1 345 ? 6.724 -26.145 25.494 1.00 28.06 345 GLN A O 1
ATOM 2787 N N . LEU A 1 346 ? 6.109 -23.984 25.726 1.00 26.02 346 LEU A N 1
ATOM 2788 C CA . LEU A 1 346 ? 5.316 -23.574 24.538 1.00 26.02 346 LEU A CA 1
ATOM 2789 C C . LEU A 1 346 ? 4.436 -22.364 24.949 1.00 26.02 346 LEU A C 1
ATOM 2791 O O . LEU A 1 346 ? 3.729 -22.475 25.937 1.00 26.02 346 LEU A O 1
ATOM 2795 N N . PHE A 1 347 ? 4.375 -21.181 24.331 1.00 28.94 347 PHE A N 1
ATOM 2796 C CA . PHE A 1 347 ? 5.194 -20.437 23.372 1.00 28.94 347 PHE A CA 1
ATOM 2797 C C . PHE A 1 347 ? 4.863 -18.944 23.602 1.00 28.94 347 PHE A C 1
ATOM 2799 O O . PHE A 1 347 ? 3.692 -18.578 23.665 1.00 28.94 347 PHE A O 1
ATOM 2806 N N . VAL A 1 348 ? 5.879 -18.083 23.690 1.00 30.73 348 VAL A N 1
ATOM 2807 C CA . VAL A 1 348 ? 5.748 -16.640 23.435 1.00 30.73 348 VAL A CA 1
ATOM 2808 C C . VAL A 1 348 ? 5.920 -16.438 21.930 1.00 30.73 348 VAL A C 1
ATOM 2810 O O . VAL A 1 348 ? 6.858 -16.978 21.349 1.00 30.73 348 VAL A O 1
ATOM 2813 N N . GLY A 1 349 ? 5.058 -15.625 21.318 1.00 30.20 349 GLY A N 1
ATOM 2814 C CA . GLY A 1 349 ? 5.371 -14.929 20.069 1.00 30.20 349 GLY A CA 1
ATOM 2815 C C . GLY A 1 349 ? 4.936 -15.620 18.777 1.00 30.20 349 GLY A C 1
ATOM 2816 O O . GLY A 1 349 ? 5.695 -16.377 18.181 1.00 30.20 349 GLY A O 1
ATOM 2817 N N . ASN A 1 350 ? 3.752 -15.250 18.274 1.00 29.91 350 ASN A N 1
ATOM 2818 C CA . ASN A 1 350 ? 3.534 -15.086 16.831 1.00 29.91 350 ASN A CA 1
ATOM 2819 C C . ASN A 1 350 ? 2.192 -14.393 16.520 1.00 29.91 350 ASN A C 1
ATOM 2821 O O . ASN A 1 350 ? 1.194 -15.044 16.217 1.00 29.91 350 ASN A O 1
ATOM 2825 N N . ARG A 1 351 ? 2.167 -13.050 16.481 1.00 31.52 351 ARG A N 1
ATOM 2826 C CA . ARG A 1 351 ? 1.012 -12.281 15.955 1.00 31.52 351 ARG A CA 1
ATOM 2827 C C . ARG A 1 351 ? 0.638 -12.675 14.507 1.00 31.52 351 ARG A C 1
ATOM 2829 O O . ARG A 1 351 ? -0.510 -12.544 14.098 1.00 31.52 351 ARG A O 1
ATOM 2836 N N . LEU A 1 352 ? 1.584 -13.224 13.736 1.00 28.38 352 LEU A N 1
ATOM 2837 C CA . LEU A 1 352 ? 1.378 -13.732 12.369 1.00 28.38 352 LEU A CA 1
ATOM 2838 C C . LEU A 1 352 ? 0.662 -15.094 12.297 1.00 28.38 352 LEU A C 1
ATOM 2840 O O . LEU A 1 352 ? 0.007 -15.371 11.290 1.00 28.38 352 LEU A O 1
ATOM 2844 N N . TYR A 1 353 ? 0.757 -15.931 13.337 1.00 32.28 353 TYR A N 1
ATOM 2845 C CA . TYR A 1 353 ? 0.078 -17.233 13.378 1.00 32.28 353 TYR A CA 1
ATOM 2846 C C . TYR A 1 353 ? -1.416 -17.047 13.662 1.00 32.28 353 TYR A C 1
ATOM 2848 O O . TYR A 1 353 ? -2.250 -17.571 12.925 1.00 32.28 353 TYR A O 1
ATOM 2856 N N . TYR A 1 354 ? -1.751 -16.171 14.615 1.00 35.97 354 TYR A N 1
ATOM 2857 C CA . TYR A 1 354 ? -3.134 -15.790 14.915 1.00 35.97 354 TYR A CA 1
ATOM 2858 C C . TYR A 1 354 ? -3.826 -15.094 13.737 1.00 35.97 354 TYR A C 1
ATOM 2860 O O . TYR A 1 354 ? -4.990 -15.370 13.475 1.00 35.97 354 TYR A O 1
ATOM 2868 N N . ARG A 1 355 ? -3.103 -14.292 12.938 1.00 32.97 355 ARG A N 1
ATOM 2869 C CA . ARG A 1 355 ? -3.637 -13.686 11.704 1.00 32.97 355 ARG A CA 1
ATOM 2870 C C . ARG A 1 355 ? -4.106 -14.737 10.695 1.00 32.97 355 ARG A C 1
ATOM 2872 O O . ARG A 1 355 ? -5.200 -14.606 10.162 1.00 32.97 355 ARG A O 1
ATOM 2879 N N . LYS A 1 356 ? -3.321 -15.786 10.429 1.00 31.75 356 LYS A N 1
ATOM 2880 C CA . LYS A 1 356 ? -3.739 -16.871 9.517 1.00 31.75 356 LYS A CA 1
ATOM 2881 C C . LYS A 1 356 ? -4.846 -17.743 10.113 1.00 31.75 356 LYS A C 1
ATOM 2883 O O . LYS A 1 356 ? -5.718 -18.180 9.370 1.00 31.75 356 LYS A O 1
ATOM 2888 N N . LEU A 1 357 ? -4.806 -17.982 11.424 1.00 34.75 357 LEU A N 1
ATOM 2889 C CA . LEU A 1 357 ? -5.788 -18.804 12.129 1.00 34.75 357 LEU A CA 1
ATOM 2890 C C . LEU A 1 357 ? -7.165 -18.128 12.152 1.00 34.75 357 LEU A C 1
ATOM 2892 O O . LEU A 1 357 ? -8.140 -18.736 11.729 1.00 34.75 357 LEU A O 1
ATOM 2896 N N . LEU A 1 358 ? -7.220 -16.846 12.532 1.00 35.66 358 LEU A N 1
ATOM 2897 C CA . LEU A 1 358 ? -8.442 -16.045 12.508 1.00 35.66 358 LEU A CA 1
ATOM 2898 C C . LEU A 1 358 ? -8.971 -15.952 11.078 1.00 35.66 358 LEU A C 1
ATOM 2900 O O . LEU A 1 358 ? -10.073 -16.409 10.841 1.00 35.66 358 LEU A O 1
ATOM 2904 N N . THR A 1 359 ? -8.174 -15.544 10.085 1.00 35.38 359 THR A N 1
ATOM 2905 C CA . THR A 1 359 ? -8.659 -15.448 8.686 1.00 35.38 359 THR A CA 1
ATOM 2906 C C . THR A 1 359 ? -9.265 -16.760 8.138 1.00 35.38 359 THR A C 1
ATOM 2908 O O . THR A 1 359 ? -10.160 -16.708 7.296 1.00 35.38 359 THR A O 1
ATOM 2911 N N . ASN A 1 360 ? -8.808 -17.930 8.606 1.00 30.78 360 ASN A N 1
ATOM 2912 C CA . ASN A 1 360 ? -9.309 -19.238 8.163 1.00 30.78 360 ASN A CA 1
ATOM 2913 C C . ASN A 1 360 ? -10.504 -19.760 8.977 1.00 30.78 360 ASN A C 1
ATOM 2915 O O . ASN A 1 360 ? -11.372 -20.404 8.400 1.00 30.78 360 ASN A O 1
ATOM 2919 N N . VAL A 1 361 ? -10.578 -19.482 10.282 1.00 33.34 361 VAL A N 1
ATOM 2920 C CA . VAL A 1 361 ? -11.718 -19.869 11.141 1.00 33.34 361 VAL A CA 1
ATOM 2921 C C . VAL A 1 361 ? -12.909 -18.912 10.963 1.00 33.34 361 VAL A C 1
ATOM 2923 O O . VAL A 1 361 ? -14.067 -19.297 11.085 1.00 33.34 361 VAL A O 1
ATOM 2926 N N . VAL A 1 362 ? -12.623 -17.663 10.595 1.00 35.88 362 VAL A N 1
ATOM 2927 C CA . VAL A 1 362 ? -13.573 -16.555 10.411 1.00 35.88 362 VAL A CA 1
ATOM 2928 C C . VAL A 1 362 ? -14.440 -16.693 9.154 1.00 35.88 362 VAL A C 1
ATOM 2930 O O . VAL A 1 362 ? -15.457 -16.017 9.047 1.00 35.88 362 VAL A O 1
ATOM 2933 N N . ARG A 1 363 ? -14.104 -17.568 8.198 1.00 33.28 363 ARG A N 1
ATOM 2934 C CA . ARG A 1 363 ? -14.902 -17.708 6.965 1.00 33.28 363 ARG A CA 1
ATOM 2935 C C . ARG A 1 363 ? -16.291 -18.314 7.180 1.00 33.28 363 ARG A C 1
ATOM 2937 O O . ARG A 1 363 ? -17.193 -17.963 6.425 1.00 33.28 363 ARG A O 1
ATOM 2944 N N . ASP A 1 364 ? -16.469 -19.139 8.212 1.00 29.83 364 ASP A N 1
ATOM 2945 C CA . ASP A 1 364 ? -17.695 -19.933 8.392 1.00 29.83 364 ASP A CA 1
ATOM 2946 C C . ASP A 1 364 ? -18.546 -19.514 9.607 1.00 29.83 364 ASP A C 1
ATOM 2948 O O . ASP A 1 364 ? -19.671 -19.984 9.765 1.00 29.83 364 ASP A O 1
ATOM 2952 N N . CYS A 1 365 ? -18.066 -18.584 10.444 1.00 31.17 365 CYS A N 1
ATOM 2953 C CA . CYS A 1 365 ? -18.808 -18.082 11.604 1.00 31.17 365 CYS A CA 1
ATOM 2954 C C . CYS A 1 365 ? -18.801 -16.546 11.640 1.00 31.17 365 CYS A C 1
ATOM 2956 O O . CYS A 1 365 ? -17.809 -15.931 12.034 1.00 31.17 365 CYS A O 1
ATOM 2958 N N . LYS A 1 366 ? -19.935 -15.924 11.275 1.00 34.84 366 LYS A N 1
ATOM 2959 C CA . LYS A 1 366 ? -20.121 -14.457 11.263 1.00 34.84 366 LYS A CA 1
ATOM 2960 C C . LYS A 1 366 ? -19.770 -13.793 12.604 1.00 34.84 366 LYS A C 1
ATOM 2962 O O . LYS A 1 366 ? -19.255 -12.684 12.617 1.00 34.84 366 LYS A O 1
ATOM 2967 N N . ILE A 1 367 ? -19.980 -14.488 13.723 1.00 32.97 367 ILE A N 1
ATOM 2968 C CA . ILE A 1 367 ? -19.668 -14.006 15.081 1.00 32.97 367 ILE A CA 1
ATOM 2969 C C . ILE A 1 367 ? -18.162 -14.077 15.384 1.00 32.97 367 ILE A C 1
ATOM 2971 O O . ILE A 1 367 ? -17.619 -13.213 16.067 1.00 32.97 367 ILE A O 1
ATOM 2975 N N . CYS A 1 368 ? -17.440 -15.042 14.809 1.00 32.19 368 CYS A N 1
ATOM 2976 C CA . CYS A 1 368 ? -15.979 -15.063 14.880 1.00 32.19 368 CYS A CA 1
ATOM 2977 C C . CYS A 1 368 ? -15.348 -13.962 14.012 1.00 32.19 368 CYS A C 1
ATOM 2979 O O . CYS A 1 368 ? -14.278 -13.476 14.372 1.00 32.19 368 CYS A O 1
ATOM 2981 N N . CYS A 1 369 ? -16.002 -13.515 12.925 1.00 33.38 369 CYS A N 1
ATOM 2982 C CA . CYS A 1 369 ? -15.605 -12.287 12.214 1.00 33.38 369 CYS A CA 1
ATOM 2983 C C . CYS A 1 369 ? -15.659 -11.073 13.143 1.00 33.38 369 CYS A C 1
ATOM 2985 O O . CYS A 1 369 ? -14.699 -10.315 13.194 1.00 33.38 369 CYS A O 1
ATOM 2987 N N . LEU A 1 370 ? -16.734 -10.948 13.929 1.00 38.84 370 LEU A N 1
ATOM 2988 C CA . LEU A 1 370 ? -16.924 -9.866 14.901 1.00 38.84 370 LEU A CA 1
ATOM 2989 C C . LEU A 1 370 ? -15.855 -9.880 15.989 1.00 38.84 370 LEU A C 1
ATOM 2991 O O . LEU A 1 370 ? -15.252 -8.848 16.271 1.00 38.84 370 LEU A O 1
ATOM 2995 N N . ALA A 1 371 ? -15.573 -11.060 16.547 1.00 35.34 371 ALA A N 1
ATOM 2996 C CA . ALA A 1 371 ? -14.483 -11.244 17.492 1.00 35.34 371 ALA A CA 1
ATOM 2997 C C . ALA A 1 371 ? -13.146 -10.879 16.842 1.00 35.34 371 ALA A C 1
ATOM 2999 O O . ALA A 1 371 ? -12.420 -10.080 17.399 1.00 35.34 371 ALA A O 1
ATOM 3000 N N . SER A 1 372 ? -12.836 -11.388 15.646 1.00 37.34 372 SER A N 1
ATOM 3001 C CA . SER A 1 372 ? -11.590 -11.100 14.922 1.00 37.34 372 SER A CA 1
ATOM 3002 C C . SER A 1 372 ? -11.413 -9.620 14.588 1.00 37.34 372 SER A C 1
ATOM 3004 O O . SER A 1 372 ? -10.294 -9.130 14.690 1.00 37.34 372 SER A O 1
ATOM 3006 N N . ASP A 1 373 ? -12.473 -8.914 14.195 1.00 36.22 373 ASP A N 1
ATOM 3007 C CA . ASP A 1 373 ? -12.434 -7.487 13.867 1.00 36.22 373 ASP A CA 1
ATOM 3008 C C . ASP A 1 373 ? -12.292 -6.633 15.133 1.00 36.22 373 ASP A C 1
ATOM 3010 O O . ASP A 1 373 ? -11.503 -5.690 15.140 1.00 36.22 373 ASP A O 1
ATOM 3014 N N . TYR A 1 374 ? -12.963 -7.010 16.230 1.00 36.19 374 TYR A N 1
ATOM 3015 C CA . TYR A 1 374 ? -12.811 -6.389 17.551 1.00 36.19 374 TYR A CA 1
ATOM 3016 C C . TYR A 1 374 ? -11.445 -6.704 18.183 1.00 36.19 374 TYR A C 1
ATOM 3018 O O . TYR A 1 374 ? -10.825 -5.829 18.769 1.00 36.19 374 TYR A O 1
ATOM 3026 N N . VAL A 1 375 ? -10.919 -7.918 17.990 1.00 36.16 375 VAL A N 1
ATOM 3027 C CA . VAL A 1 375 ? -9.566 -8.358 18.372 1.00 36.16 375 VAL A CA 1
ATOM 3028 C C . VAL A 1 375 ? -8.524 -7.586 17.583 1.00 36.16 375 VAL A C 1
ATOM 3030 O O . VAL A 1 375 ? -7.547 -7.113 18.155 1.00 36.16 375 VAL A O 1
ATOM 3033 N N . TYR A 1 376 ? -8.722 -7.425 16.273 1.00 35.62 376 TYR A N 1
ATOM 3034 C CA . TYR A 1 376 ? -7.859 -6.580 15.458 1.00 35.62 376 TYR A CA 1
ATOM 3035 C C . TYR A 1 376 ? -7.880 -5.146 15.980 1.00 35.62 376 TYR A C 1
ATOM 3037 O O . TYR A 1 376 ? -6.833 -4.505 16.008 1.00 35.62 376 TYR A O 1
ATOM 3045 N N . PHE A 1 377 ? -9.039 -4.664 16.434 1.00 37.62 377 PHE A N 1
ATOM 3046 C CA . PHE A 1 377 ? -9.198 -3.295 16.898 1.00 37.62 377 PHE A CA 1
ATOM 3047 C C . PHE A 1 377 ? -8.679 -3.025 18.308 1.00 37.62 377 PHE A C 1
ATOM 3049 O O . PHE A 1 377 ? -8.003 -2.022 18.487 1.00 37.62 377 PHE A O 1
ATOM 3056 N N . GLU A 1 378 ? -8.911 -3.901 19.283 1.00 33.72 378 GLU A N 1
ATOM 3057 C CA . GLU A 1 378 ? -8.329 -3.807 20.627 1.00 33.72 378 GLU A CA 1
ATOM 3058 C C . GLU A 1 378 ? -6.825 -4.071 20.579 1.00 33.72 378 GLU A C 1
ATOM 3060 O O . GLU A 1 378 ? -6.069 -3.356 21.214 1.00 33.72 378 GLU A O 1
ATOM 3065 N N . VAL A 1 379 ? -6.329 -4.987 19.739 1.00 31.67 379 VAL A N 1
ATOM 3066 C CA . VAL A 1 379 ? -4.875 -5.122 19.537 1.00 31.67 379 VAL A CA 1
ATOM 3067 C C . VAL A 1 379 ? -4.297 -3.856 18.905 1.00 31.67 379 VAL A C 1
ATOM 3069 O O . VAL A 1 379 ? -3.181 -3.481 19.244 1.00 31.67 379 VAL A O 1
ATOM 3072 N N . ILE A 1 380 ? -5.032 -3.155 18.041 1.00 31.00 380 ILE A N 1
ATOM 3073 C CA . ILE A 1 380 ? -4.628 -1.843 17.520 1.00 31.00 380 ILE A CA 1
ATOM 3074 C C . ILE A 1 380 ? -4.751 -0.748 18.608 1.00 31.00 380 ILE A C 1
ATOM 3076 O O . ILE A 1 380 ? -3.822 0.036 18.758 1.00 31.00 380 ILE A O 1
ATOM 3080 N N . SER A 1 381 ? -5.811 -0.736 19.422 1.00 27.70 381 SER A N 1
ATOM 3081 C CA . SER A 1 381 ? -6.088 0.229 20.505 1.00 27.70 381 SER A CA 1
ATOM 3082 C C . SER A 1 381 ? -5.106 0.097 21.679 1.00 27.70 381 SER A C 1
ATOM 3084 O O . SER A 1 381 ? -4.516 1.083 22.112 1.00 27.70 381 SER A O 1
ATOM 3086 N N . VAL A 1 382 ? -4.814 -1.131 22.113 1.00 30.23 382 VAL A N 1
ATOM 3087 C CA . VAL A 1 382 ? -3.795 -1.492 23.113 1.00 30.23 382 VAL A CA 1
ATOM 3088 C C . VAL A 1 382 ? -2.380 -1.282 22.560 1.00 30.23 382 VAL A C 1
ATOM 3090 O O . VAL A 1 382 ? -1.480 -0.883 23.297 1.00 30.23 382 VAL A O 1
ATOM 3093 N N . CYS A 1 383 ? -2.158 -1.443 21.246 1.00 28.86 383 CYS A N 1
ATOM 3094 C CA . CYS A 1 383 ? -0.909 -0.982 20.621 1.00 28.86 383 CYS A CA 1
ATOM 3095 C C . CYS A 1 383 ? -0.798 0.550 20.545 1.00 28.86 383 CYS A C 1
ATOM 3097 O O . CYS A 1 383 ? 0.310 1.045 20.348 1.00 28.86 383 CYS A O 1
ATOM 3099 N N . PHE A 1 384 ? -1.896 1.294 20.707 1.00 30.84 384 PHE A N 1
ATOM 3100 C CA . PHE A 1 384 ? -1.899 2.757 20.678 1.00 30.84 384 PHE A CA 1
ATOM 3101 C C . PHE A 1 384 ? -1.905 3.416 22.061 1.00 30.84 384 PHE A C 1
ATOM 3103 O O . PHE A 1 384 ? -1.441 4.544 22.168 1.00 30.84 384 PHE A O 1
ATOM 3110 N N . THR A 1 385 ? -2.304 2.722 23.129 1.00 26.16 385 THR A N 1
ATOM 3111 C CA . THR A 1 385 ? -2.105 3.185 24.519 1.00 26.16 385 THR A CA 1
ATOM 3112 C C . THR A 1 385 ? -0.812 2.652 25.151 1.00 26.16 385 THR A C 1
ATOM 3114 O O . THR A 1 385 ? -0.320 3.219 26.123 1.00 26.16 385 THR A O 1
ATOM 3117 N N . GLY A 1 386 ? -0.203 1.615 24.566 1.00 28.56 386 GLY A N 1
ATOM 3118 C CA . GLY A 1 386 ? 1.078 1.034 24.975 1.00 28.56 386 GLY A CA 1
ATOM 3119 C C . GLY A 1 386 ? 2.273 1.509 24.143 1.00 28.56 386 GLY A C 1
ATOM 3120 O O . GLY A 1 386 ? 3.011 0.684 23.603 1.00 28.56 386 GLY A O 1
ATOM 3121 N N . PHE A 1 387 ? 2.513 2.823 24.066 1.00 28.31 387 PHE A N 1
ATOM 3122 C CA . PHE A 1 387 ? 3.708 3.416 23.434 1.00 28.31 387 PHE A CA 1
ATOM 3123 C C . PHE A 1 387 ? 5.040 3.036 24.139 1.00 28.31 387 PHE A C 1
ATOM 3125 O O . PHE A 1 387 ? 6.110 3.509 23.765 1.00 28.31 387 PHE A O 1
ATOM 3132 N N . GLU A 1 388 ? 5.019 2.121 25.117 1.00 26.00 388 GLU A N 1
ATOM 3133 C CA . GLU A 1 388 ? 6.207 1.570 25.783 1.00 26.00 388 GLU A CA 1
ATOM 3134 C C . GLU A 1 388 ? 6.637 0.177 25.278 1.00 26.00 388 GLU A C 1
ATOM 3136 O O . GLU A 1 388 ? 7.769 -0.240 25.527 1.00 26.00 388 GLU A O 1
ATOM 3141 N N . ALA A 1 389 ? 5.830 -0.525 24.470 1.00 25.72 389 ALA A N 1
ATOM 3142 C CA . ALA A 1 389 ? 6.236 -1.825 23.914 1.00 25.72 389 ALA A CA 1
ATOM 3143 C C . ALA A 1 389 ? 7.305 -1.709 22.803 1.00 25.72 389 ALA A C 1
ATOM 3145 O O . ALA A 1 389 ? 8.023 -2.671 22.518 1.00 25.72 389 ALA A O 1
ATOM 3146 N N . TRP A 1 390 ? 7.476 -0.519 22.211 1.00 27.72 390 TRP A N 1
ATOM 3147 C CA . TRP A 1 390 ? 8.516 -0.255 21.206 1.00 27.72 390 TRP A CA 1
ATOM 3148 C C . TRP A 1 390 ? 9.927 -0.106 21.811 1.00 27.72 390 TRP A C 1
ATOM 3150 O O . TRP A 1 390 ? 10.927 -0.210 21.097 1.00 27.72 390 TRP A O 1
ATOM 3160 N N . ASN A 1 391 ? 10.046 0.041 23.138 1.00 26.83 391 ASN A N 1
ATOM 3161 C CA . ASN A 1 391 ? 11.345 0.115 23.814 1.00 26.83 391 ASN A CA 1
ATOM 3162 C C . ASN A 1 391 ? 11.976 -1.256 24.121 1.00 26.83 391 ASN A C 1
ATOM 3164 O O . ASN A 1 391 ? 13.169 -1.311 24.423 1.00 26.83 391 ASN A O 1
ATOM 3168 N N . PHE A 1 392 ? 11.254 -2.373 23.972 1.00 26.77 392 PHE A N 1
ATOM 3169 C CA . PHE A 1 392 ? 11.813 -3.694 24.293 1.00 26.77 392 PHE A CA 1
ATOM 3170 C C . PHE A 1 392 ? 12.749 -4.235 23.193 1.00 26.77 392 PHE A C 1
ATOM 3172 O O . PHE A 1 392 ? 13.808 -4.784 23.496 1.00 26.77 392 PHE A O 1
ATOM 3179 N N . GLU A 1 393 ? 12.454 -3.991 21.908 1.00 27.03 393 GLU A N 1
ATOM 3180 C CA . GLU A 1 393 ? 13.371 -4.352 20.809 1.00 27.03 393 GLU A CA 1
ATOM 3181 C C . GLU A 1 393 ? 14.640 -3.487 20.801 1.00 27.03 393 GLU A C 1
ATOM 3183 O O . GLU A 1 393 ? 15.726 -3.986 20.496 1.00 27.03 393 GLU A O 1
ATOM 3188 N N . LYS A 1 394 ? 14.552 -2.213 21.210 1.00 29.62 394 LYS A N 1
ATOM 3189 C CA . LYS A 1 394 ? 15.722 -1.325 21.326 1.00 29.62 394 LYS A CA 1
ATOM 3190 C C . LYS A 1 394 ? 16.601 -1.677 22.534 1.00 29.62 394 LYS A C 1
ATOM 3192 O O . LYS A 1 394 ? 17.824 -1.675 22.397 1.00 29.62 394 LYS A O 1
ATOM 3197 N N . ALA A 1 395 ? 16.003 -2.074 23.662 1.00 29.39 395 ALA A N 1
ATOM 3198 C CA . ALA A 1 395 ? 16.726 -2.551 24.845 1.00 29.39 395 ALA A CA 1
ATOM 3199 C C . ALA A 1 395 ? 17.424 -3.910 24.619 1.00 29.39 395 ALA A C 1
ATOM 3201 O O . ALA A 1 395 ? 18.509 -4.148 25.157 1.00 29.39 395 ALA A O 1
ATOM 3202 N N . ILE A 1 396 ? 16.859 -4.779 23.772 1.00 30.33 396 ILE A N 1
ATOM 3203 C CA . ILE A 1 396 ? 17.504 -6.037 23.358 1.00 30.33 396 ILE A CA 1
ATOM 3204 C C . ILE A 1 396 ? 18.604 -5.774 22.315 1.00 30.33 396 ILE A C 1
ATOM 3206 O O . ILE A 1 396 ? 19.683 -6.362 22.396 1.00 30.33 396 ILE A O 1
ATOM 3210 N N . SER A 1 397 ? 18.390 -4.834 21.389 1.00 30.91 397 SER A N 1
ATOM 3211 C CA . SER A 1 397 ? 19.383 -4.480 20.363 1.00 30.91 397 SER A CA 1
ATOM 3212 C C . SER A 1 397 ? 20.614 -3.768 20.941 1.00 30.91 397 SER A C 1
ATOM 3214 O O . SER A 1 397 ? 21.724 -3.987 20.463 1.00 30.91 397 SER A O 1
ATOM 3216 N N . GLN A 1 398 ? 20.455 -2.961 21.997 1.00 31.97 398 GLN A N 1
ATOM 3217 C CA . GLN A 1 398 ? 21.579 -2.291 22.666 1.00 31.97 398 GLN A CA 1
ATOM 3218 C C . GLN A 1 398 ? 22.364 -3.214 23.616 1.00 31.97 398 GLN A C 1
ATOM 3220 O O . GLN A 1 398 ? 23.562 -3.009 23.799 1.00 31.97 398 GLN A O 1
ATOM 3225 N N . ASN A 1 399 ? 21.760 -4.286 24.143 1.00 29.98 399 ASN A N 1
ATOM 3226 C CA . ASN A 1 399 ? 22.474 -5.273 24.967 1.00 29.98 399 ASN A CA 1
ATOM 3227 C C . ASN A 1 399 ? 23.173 -6.385 24.160 1.00 29.98 399 ASN A C 1
ATOM 3229 O O . ASN A 1 399 ? 24.029 -7.086 24.699 1.00 29.98 399 ASN A O 1
ATOM 3233 N N . LEU A 1 400 ? 22.887 -6.515 22.859 1.00 31.34 400 LEU A N 1
ATOM 3234 C CA . LEU A 1 400 ? 23.580 -7.445 21.953 1.00 31.34 400 LEU A CA 1
ATOM 3235 C C . LEU A 1 400 ? 24.829 -6.848 21.274 1.00 31.34 400 LEU A C 1
ATOM 3237 O O . LEU A 1 400 ? 25.512 -7.550 20.529 1.00 31.34 400 LEU A O 1
ATOM 3241 N N . HIS A 1 401 ? 25.174 -5.584 21.546 1.00 35.34 401 HIS A N 1
ATOM 3242 C CA . HIS A 1 401 ? 26.420 -4.952 21.078 1.00 35.34 401 HIS A CA 1
ATOM 3243 C C . HIS A 1 401 ? 27.460 -4.671 22.175 1.00 35.34 401 HIS A C 1
ATOM 3245 O O . HIS A 1 401 ? 28.551 -4.225 21.847 1.00 35.34 401 HIS A O 1
ATOM 3251 N N . ASN A 1 402 ? 27.193 -5.033 23.437 1.00 34.25 402 ASN A N 1
ATOM 3252 C CA . ASN A 1 402 ? 28.162 -4.930 24.544 1.00 34.25 402 ASN A CA 1
ATOM 3253 C C . ASN A 1 402 ? 28.632 -6.286 25.105 1.00 34.25 402 ASN A C 1
ATOM 3255 O O . ASN A 1 402 ? 29.088 -6.385 26.242 1.00 34.25 402 ASN A O 1
ATOM 3259 N N . LYS A 1 403 ? 28.568 -7.348 24.297 1.00 36.41 403 LYS A N 1
ATOM 3260 C CA . LYS A 1 403 ? 29.334 -8.578 24.542 1.00 36.41 403 LYS A CA 1
ATOM 3261 C C . LYS A 1 403 ? 30.045 -9.024 23.271 1.00 36.41 403 LYS A C 1
ATOM 3263 O O . LYS A 1 403 ? 29.612 -9.966 22.611 1.00 36.41 403 LYS A O 1
ATOM 3268 N N . LYS A 1 404 ? 31.140 -8.337 22.964 1.00 34.53 404 LYS A N 1
ATOM 3269 C CA . LYS A 1 404 ? 32.415 -8.927 22.547 1.00 34.53 404 LYS A CA 1
ATOM 3270 C C . LYS A 1 404 ? 33.534 -7.963 22.893 1.00 34.53 404 LYS A C 1
ATOM 3272 O O . LYS A 1 404 ? 33.360 -6.766 22.587 1.00 34.53 404 LYS A O 1
#

InterPro domains:
  IPR001715 Calponin homology domain [PF00307] (146-234)
  IPR001715 Calponin homology domain [PS50021] (121-238)
  IPR036872 CH domain superfamily [G3DSA:1.10.418.10] (130-237)
  IPR036872 CH domain superfamily [SSF47576] (101-327)
  IPR051185 Abnormal Spindle-like Microcephaly-associated [PTHR22706] (2-340)

Organism: NCBI:txid241478

Secondary structure (DSSP, 8-state):
-GGGB-HHHHHHHHHHHHT-PPPPPPHHHHHHHHHHHIIIIIS--HHHHHHHEETTEEEEE-TTHHHHHHHHHHHHHHHHHHHHHHHHHTT-SSS---SBPTT-S-SBHHHHHHHHHHHHS-TT--HHHHHHTTT-----B--HHHHS----S-HHHHTTTSHHHHHHHHHHHT---GGGG--SS--SHHHHHHHHHHHHHHHHHTT---TT--HHHHHHT-HHHHHHHHHHHHHHHHHHH--HHHHHHHHHHHHHHHTTS--HHHHHHHHSPPPPGGGHHHHHHHHHHHTTT----TT-----HHHHHHHHHHH-TTTS-GGGS-----SS-----PPPS----S-S--HHHHHHHHHHHTTS-HHHHHHHHHHHHHHHHHHHH-TTTTHHHHHHHHHTSS--

Foldseek 3Di:
DLVQFDLVLLQVLLCVLVVDHQDDDDPVCSVVSSVVSCVPQQQDDPVLLVVQDDPPGSPDGHPCSVVVSLVSNVVSVVSSLLVSLVCLVVCVDPDNAQGGAPPRPDQFSVVVVVVCCVVPNDPVDDPQVVCVVVVDHRDGGHDPLNNDDLDDPDQLPNQLQLSNLQVLLCVLVVNPCLVVQQDPPRPDSVSSLSSNVSSLVSCVVLVQPCVVQDSSCSNNSPLVSSVSSLVSSLVSVLVVLDDLVVLVVVLVVLLVVLVVDPAPLSVVLNVDDDDDSVQSVLSSLQSLCSNVNDHDDSPDPADDPLSLLSSVCSVCVVVRPNVNRDDDDDPDDDDDDDDDDDDDDDDPDDPPVVVVVLVVVCPPDSVSVSSVSVVVVSVVVVVSVCPPVVVPVVVVVVVVPPDD